Protein AF-0000000078944497 (afdb_homodimer)

Solvent-accessible surface area (backbone atoms only — not comparable to full-atom values): 21091 Å² total; per-residue (Å²): 137,81,92,66,72,75,74,66,52,68,63,55,58,72,73,66,56,66,73,71,60,65,76,58,54,58,67,64,54,55,54,62,55,63,63,61,59,79,76,67,73,62,74,61,72,60,53,64,79,53,61,50,43,38,28,24,56,55,47,31,50,47,46,33,71,41,92,76,55,45,72,64,40,52,48,27,19,33,50,19,14,40,48,37,60,56,23,54,78,43,78,37,29,59,30,59,56,38,9,47,62,62,43,49,60,45,37,54,50,6,67,73,68,32,70,41,47,26,30,18,30,49,16,34,50,48,32,51,56,44,33,23,23,29,47,50,31,11,51,48,25,85,85,35,62,60,11,40,17,42,44,34,35,42,30,23,75,86,66,68,45,76,46,77,42,83,43,76,45,60,61,46,69,77,64,74,44,77,41,77,43,18,49,35,49,49,49,33,53,53,32,50,56,49,46,58,56,61,66,99,137,81,92,66,77,77,74,66,55,68,62,55,61,73,72,64,58,68,73,70,59,64,76,59,55,59,66,64,55,53,53,60,56,62,60,60,62,81,77,67,71,63,72,60,73,61,53,64,80,52,63,50,44,38,29,24,56,57,48,30,52,47,44,33,70,39,92,76,53,45,71,64,40,52,49,27,18,34,49,18,14,39,49,38,62,57,22,53,80,43,80,38,31,58,29,60,56,38,9,46,61,62,44,49,61,45,37,54,50,7,67,71,69,32,69,41,48,27,29,18,28,50,18,35,50,50,33,51,56,44,33,23,23,28,45,50,31,12,50,47,24,84,85,35,61,61,11,42,16,42,44,33,35,41,31,23,76,86,66,69,45,77,44,79,42,82,45,76,44,61,61,48,69,79,66,73,43,79,41,78,42,20,49,34,49,50,48,34,53,52,34,50,54,50,45,58,60,64,65,103

Nearest PDB structures (foldseek):
  3c5g-assembly2_B  TM=4.007E-01  e=2.709E+00  unclassified
  5cj7-assembly1_A  TM=4.152E-01  e=7.440E+00  Homo sapiens
  3c5f-assembly2_B  TM=4.043E-01  e=7.034E+00  unclassified
  8rna-assembly1_Y  TM=2.168E-01  e=5.313E+00  Influenza B virus (B/Memphis/13/2003)
  3c5g-assembly2_B  TM=4.012E-01  e=2.334E+00  unclassified

Sequence (400 aa):
MLLTNDVIEPLRAVLFNPGLLENLNFSNLLGHVFHLNLYESQEFKGFAMDPLEHASIPSLVYLALSNEPTLTGLTALVLGAVFPDLDALAEEHRSYLHSLLPFLPALLLGLHLEGPFLLFALGWGSHLFLDFFTGVVPVAYPLSRRGWGLSIIVTGPRNFRIELRLIERYPNRKHDYRLEIGGSFALTLLAIFTAIIRLNMLLTNDVIEPLRAVLFNPGLLENLNFSNLLGHVFHLNLYESQEFKGFAMDPLEHASIPSLVYLALSNEPTLTGLTALVLGAVFPDLDALAEEHRSYLHSLLPFLPALLLGLHLEGPFLLFALGWGSHLFLDFFTGVVPVAYPLSRRGWGLSIIVTGPRNFRIELRLIERYPNRKHDYRLEIGGSFALTLLAIFTAIIRLN

InterPro domains:
  IPR007404 YdjM inner membrane [PF04307] (49-175)

Structure (mmCIF, N/CA/C/O backbone):
data_AF-0000000078944497-model_v1
#
loop_
_entity.id
_entity.type
_entity.pdbx_description
1 polymer 'Membrane-bound metal-dependent hydrolase'
#
loop_
_atom_site.group_PDB
_atom_site.id
_atom_site.type_symbol
_atom_site.label_atom_id
_atom_site.label_alt_id
_atom_site.label_comp_id
_atom_site.label_asym_id
_atom_site.label_entity_id
_atom_site.label_seq_id
_atom_site.pdbx_PDB_ins_code
_atom_site.Cartn_x
_atom_site.Cartn_y
_atom_site.Cartn_z
_atom_site.occupancy
_atom_site.B_iso_or_equiv
_atom_site.auth_seq_id
_atom_site.auth_comp_id
_atom_site.auth_asym_id
_atom_site.auth_atom_id
_atom_site.pdbx_PDB_model_num
ATOM 1 N N . MET A 1 1 ? -21.609 75.625 -7.91 1 22.27 1 MET A N 1
ATOM 2 C CA . MET A 1 1 ? -22.922 75.062 -8.156 1 22.27 1 MET A CA 1
ATOM 3 C C . MET A 1 1 ? -23.297 74.125 -7.023 1 22.27 1 MET A C 1
ATOM 5 O O . MET A 1 1 ? -22.469 73.312 -6.574 1 22.27 1 MET A O 1
ATOM 9 N N . LEU A 1 2 ? -24.359 74.375 -6.203 1 23.22 2 LEU A N 1
ATOM 10 C CA . LEU A 1 2 ? -25.062 73.938 -4.984 1 23.22 2 LEU A CA 1
ATOM 11 C C . LEU A 1 2 ? -25.312 72.438 -4.965 1 23.22 2 LEU A C 1
ATOM 13 O O . LEU A 1 2 ? -25.594 71.875 -6.004 1 23.22 2 LEU A O 1
ATOM 17 N N . LEU A 1 3 ? -24.656 71.688 -3.959 1 25.89 3 LEU A N 1
ATOM 18 C CA . LEU A 1 3 ? -24.766 70.375 -3.389 1 25.89 3 LEU A CA 1
ATOM 19 C C . LEU A 1 3 ? -26.234 69.938 -3.275 1 25.89 3 LEU A C 1
ATOM 21 O O . LEU A 1 3 ? -26.938 70.375 -2.365 1 25.89 3 LEU A O 1
ATOM 25 N N . THR A 1 4 ? -27.016 70.125 -4.445 1 24.72 4 THR A N 1
ATOM 26 C CA . THR A 1 4 ? -28.484 70.125 -4.422 1 24.72 4 THR A CA 1
ATOM 27 C C . THR A 1 4 ? -28.984 68.812 -3.801 1 24.72 4 THR A C 1
ATOM 29 O O . THR A 1 4 ? -28.25 67.812 -3.729 1 24.72 4 THR A O 1
ATOM 32 N N . ASN A 1 5 ? -30.297 68.688 -3.254 1 27.47 5 ASN A N 1
ATOM 33 C CA . ASN A 1 5 ? -31.281 67.938 -2.49 1 27.47 5 ASN A CA 1
ATOM 34 C C . ASN A 1 5 ? -31.406 66.5 -2.996 1 27.47 5 ASN A C 1
ATOM 36 O O . ASN A 1 5 ? -32.031 65.625 -2.344 1 27.47 5 ASN A O 1
ATOM 40 N N . ASP A 1 6 ? -31.109 66.25 -4.289 1 30.64 6 ASP A N 1
ATOM 41 C CA . ASP A 1 6 ? -31.688 65.125 -4.957 1 30.64 6 ASP A CA 1
ATOM 42 C C . ASP A 1 6 ? -31.062 63.812 -4.438 1 30.64 6 ASP A C 1
ATOM 44 O O . ASP A 1 6 ? -31.531 62.719 -4.754 1 30.64 6 ASP A O 1
ATOM 48 N N . VAL A 1 7 ? -29.703 63.906 -4.121 1 30.11 7 VAL A N 1
ATOM 49 C CA . VAL A 1 7 ? -29.016 62.656 -3.887 1 30.11 7 VAL A CA 1
ATOM 50 C C . VAL A 1 7 ? -29.359 62.125 -2.494 1 30.11 7 VAL A C 1
ATOM 52 O O . VAL A 1 7 ? -29.125 60.969 -2.193 1 30.11 7 VAL A O 1
ATOM 55 N N . ILE A 1 8 ? -29.703 63.062 -1.517 1 29.67 8 ILE A N 1
ATOM 56 C CA . ILE A 1 8 ? -29.891 62.688 -0.113 1 29.67 8 ILE A CA 1
ATOM 57 C C . ILE A 1 8 ? -31.203 61.938 0.058 1 29.67 8 ILE A C 1
ATOM 59 O O . ILE A 1 8 ? -31.406 61.25 1.063 1 29.67 8 ILE A O 1
ATOM 63 N N . GLU A 1 9 ? -32.125 62.188 -0.886 1 27.48 9 GLU A N 1
ATOM 64 C CA . GLU A 1 9 ? -33.5 61.75 -0.578 1 27.48 9 GLU A CA 1
ATOM 65 C C . GLU A 1 9 ? -33.625 60.25 -0.583 1 27.48 9 GLU A C 1
ATOM 67 O O . GLU A 1 9 ? -34.281 59.656 0.291 1 27.48 9 GLU A O 1
ATOM 72 N N . PRO A 1 10 ? -33 59.656 -1.678 1 28.09 10 PRO A N 1
ATOM 73 C CA . PRO A 1 10 ? -33.438 58.25 -1.73 1 28.09 10 PRO A CA 1
ATOM 74 C C . PRO A 1 10 ? -32.844 57.438 -0.59 1 28.09 10 PRO A C 1
ATOM 76 O O . PRO A 1 10 ? -33.312 56.312 -0.325 1 28.09 10 PRO A O 1
ATOM 79 N N . LEU A 1 11 ? -31.719 57.812 0.055 1 28.7 11 LEU A N 1
ATOM 80 C CA . LEU A 1 11 ? -31.078 57 1.096 1 28.7 11 LEU A CA 1
ATOM 81 C C . LEU A 1 11 ? -31.984 56.875 2.32 1 28.7 11 LEU A C 1
ATOM 83 O O . LEU A 1 11 ? -31.922 55.875 3.041 1 28.7 11 LEU A O 1
ATOM 87 N N . ARG A 1 12 ? -32.656 58 2.588 1 28.75 12 ARG A N 1
ATOM 88 C CA . ARG A 1 12 ? -33.469 58.031 3.799 1 28.75 12 ARG A CA 1
ATOM 89 C C . ARG A 1 12 ? -34.562 57 3.74 1 28.75 12 ARG A C 1
ATOM 91 O O . ARG A 1 12 ? -35.062 56.531 4.777 1 28.75 12 ARG A O 1
ATOM 98 N N . ALA A 1 13 ? -35.062 56.781 2.51 1 29.25 13 ALA A N 1
ATOM 99 C CA . ALA A 1 13 ? -36.281 55.969 2.461 1 29.25 13 ALA A CA 1
ATOM 100 C C . ALA A 1 13 ? -36.031 54.562 2.934 1 29.25 13 ALA A C 1
ATOM 102 O O . ALA A 1 13 ? -36.906 53.906 3.484 1 29.25 13 ALA A O 1
ATOM 103 N N . VAL A 1 14 ? -34.844 53.969 2.531 1 29.72 14 VAL A N 1
ATOM 104 C CA . VAL A 1 14 ? -34.625 52.562 2.797 1 29.72 14 VAL A CA 1
ATOM 105 C C . VAL A 1 14 ? -34.438 52.344 4.297 1 29.72 14 VAL A C 1
ATOM 107 O O . VAL A 1 14 ? -34.906 51.312 4.844 1 29.72 14 VAL A O 1
ATOM 110 N N . LEU A 1 15 ? -33.812 53.312 5.016 1 27.44 15 LEU A N 1
ATOM 111 C CA . LEU A 1 15 ? -33.438 53.031 6.398 1 27.44 15 LEU A CA 1
ATOM 112 C C . LEU A 1 15 ? -34.656 52.969 7.293 1 27.44 15 LEU A C 1
ATOM 114 O O . LEU A 1 15 ? -34.688 52.219 8.266 1 27.44 15 LEU A O 1
ATOM 118 N N . PHE A 1 16 ? -35.594 54.031 7.172 1 29.05 16 PHE A N 1
ATOM 119 C CA . PHE A 1 16 ? -36.594 54.188 8.242 1 29.05 16 PHE A CA 1
ATOM 120 C C . PHE A 1 16 ? -37.812 53.312 8 1 29.05 16 PHE A C 1
ATOM 122 O O . PHE A 1 16 ? -38.875 53.562 8.547 1 29.05 16 PHE A O 1
ATOM 129 N N . ASN A 1 17 ? -37.875 52.562 6.805 1 26.41 17 ASN A N 1
ATOM 130 C CA . ASN A 1 17 ? -39.219 52 6.773 1 26.41 17 ASN A CA 1
ATOM 131 C C . ASN A 1 17 ? -39.438 51 7.902 1 26.41 17 ASN A C 1
ATOM 133 O O . ASN A 1 17 ? -38.75 49.969 7.957 1 26.41 17 ASN A O 1
ATOM 137 N N . PRO A 1 18 ? -40.188 51.406 9.07 1 28.67 18 PRO A N 1
ATOM 138 C CA . PRO A 1 18 ? -40.469 50.656 10.312 1 28.67 18 PRO A CA 1
ATOM 139 C C . PRO A 1 18 ? -41.031 49.281 10.055 1 28.67 18 PRO A C 1
ATOM 141 O O . PRO A 1 18 ? -40.938 48.406 10.93 1 28.67 18 PRO A O 1
ATOM 144 N N . GLY A 1 19 ? -41.938 49.219 9 1 29.62 19 GLY A N 1
ATOM 145 C CA . GLY A 1 19 ? -42.75 48.031 8.891 1 29.62 19 GLY A CA 1
ATOM 146 C C . GLY A 1 19 ? -41.906 46.781 8.703 1 29.62 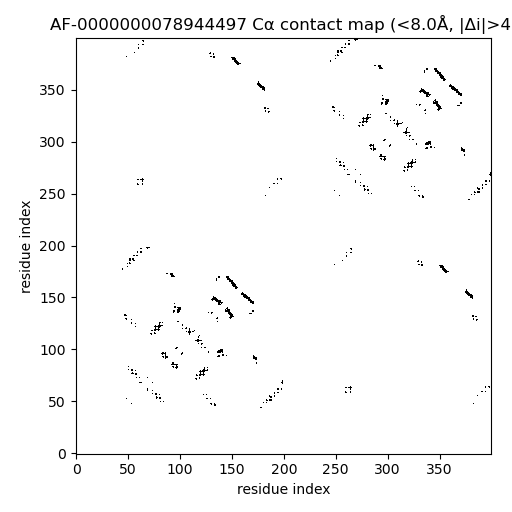19 GLY A C 1
ATOM 147 O O . GLY A 1 19 ?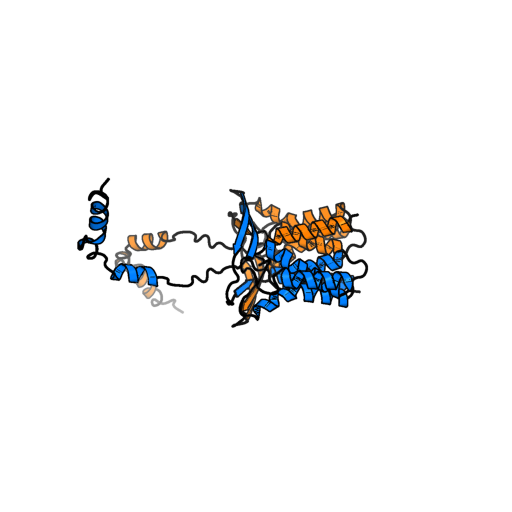 -42.438 45.656 8.648 1 29.62 19 GLY A O 1
ATOM 148 N N . LEU A 1 20 ? -40.75 47 8.008 1 27.16 20 LEU A N 1
ATOM 149 C CA . LEU A 1 20 ? -40.031 45.812 7.633 1 27.16 20 LEU A CA 1
ATOM 150 C C . LEU A 1 20 ? -39.5 45.094 8.867 1 27.16 20 LEU A C 1
ATOM 152 O O . LEU A 1 20 ? -38.969 43.969 8.766 1 27.16 20 LEU A O 1
ATOM 156 N N . LEU A 1 21 ? -39.438 45.812 10.016 1 26.22 21 LEU A N 1
ATOM 157 C CA . LEU A 1 21 ? -38.875 45.156 11.203 1 26.22 21 LEU A CA 1
ATOM 158 C C . LEU A 1 21 ? -39.812 44.094 11.734 1 26.22 21 LEU A C 1
ATOM 160 O O . LEU A 1 21 ? -39.469 43.344 12.664 1 26.22 21 LEU A O 1
ATOM 164 N N . GLU A 1 22 ? -41.094 44.375 11.539 1 24.92 22 GLU A N 1
ATOM 165 C CA . GLU A 1 22 ? -41.969 43.562 12.367 1 24.92 22 GLU A CA 1
ATOM 166 C C . GLU A 1 22 ? -41.781 42.062 12.094 1 24.92 22 GLU A C 1
ATOM 168 O O . GLU A 1 22 ? -41.812 41.25 13.016 1 24.92 22 GLU A O 1
ATOM 173 N N . ASN A 1 23 ? -41.938 41.75 10.812 1 24.33 23 ASN A N 1
ATOM 174 C CA . ASN A 1 23 ? -42.094 40.312 10.617 1 24.33 23 ASN A CA 1
ATOM 175 C C . ASN A 1 23 ? -40.781 39.594 10.789 1 24.33 23 ASN A C 1
ATOM 177 O O . ASN A 1 23 ? -40.594 38.5 10.25 1 24.33 23 ASN A O 1
ATOM 181 N N . LEU A 1 24 ? -39.688 40.406 11.125 1 24.17 24 LEU A N 1
ATOM 182 C CA . LEU A 1 24 ? -38.469 39.625 11.305 1 24.17 24 LEU A CA 1
ATOM 183 C C . LEU A 1 24 ? -38.594 38.656 12.492 1 24.17 24 LEU A C 1
ATOM 185 O O . LEU A 1 24 ? -38.562 39.094 13.648 1 24.17 24 LEU A O 1
ATOM 189 N N . ASN A 1 25 ? -39.656 37.812 12.367 1 24.05 25 ASN A N 1
ATOM 190 C CA . ASN A 1 25 ? -39.781 36.812 13.43 1 24.05 25 ASN A CA 1
ATOM 191 C C . ASN A 1 25 ? -38.438 36.219 13.797 1 24.05 25 ASN A C 1
ATOM 193 O O . ASN A 1 25 ? -37.812 35.531 12.977 1 24.05 25 ASN A O 1
ATOM 197 N N . PHE A 1 26 ? -37.75 36.875 14.695 1 24.22 26 PHE A N 1
ATOM 198 C CA . PHE A 1 26 ? -36.5 36.5 15.359 1 24.22 26 PHE A CA 1
ATOM 199 C C . PHE A 1 26 ? -36.5 35 15.688 1 24.22 26 PHE A C 1
ATOM 201 O O . PHE A 1 26 ? -35.469 34.406 15.914 1 24.22 26 PHE A O 1
ATOM 208 N N . SER A 1 27 ? -37.719 34.531 16.094 1 25.42 27 SER A N 1
ATOM 209 C CA . SER A 1 27 ? -37.719 33.125 16.547 1 25.42 27 SER A CA 1
ATOM 210 C C . SER A 1 27 ? -37.25 32.188 15.469 1 25.42 27 SER A C 1
ATOM 212 O O . SER A 1 27 ? -36.562 31.188 15.766 1 25.42 27 SER A O 1
ATOM 214 N N . ASN A 1 28 ? -37.688 32.375 14.211 1 26.06 28 ASN A N 1
ATOM 215 C CA . ASN A 1 28 ? -37.25 31.484 13.141 1 26.06 28 ASN A CA 1
ATOM 216 C C . ASN A 1 28 ? -35.781 31.641 12.828 1 26.06 28 ASN A C 1
ATOM 218 O O . ASN A 1 28 ? -35.188 30.828 12.102 1 26.06 28 ASN A O 1
ATOM 222 N N . LEU A 1 29 ? -35.156 32.875 12.922 1 24.7 29 LEU A N 1
ATOM 223 C CA . LEU A 1 29 ? -33.75 33 12.695 1 24.7 29 LEU A CA 1
ATOM 224 C C . LEU A 1 29 ? -32.938 32.219 13.742 1 24.7 29 LEU A C 1
ATOM 226 O O . LEU A 1 29 ? -31.938 31.594 13.43 1 24.7 29 LEU A O 1
ATOM 230 N N . LEU A 1 30 ? -33.281 32.406 15.031 1 25.55 30 LEU A N 1
ATOM 231 C CA . LEU A 1 30 ? -32.562 31.672 16.047 1 25.55 30 LEU A CA 1
ATOM 232 C C . LEU A 1 30 ? -32.625 30.156 15.805 1 25.55 30 LEU A C 1
ATOM 234 O O . LEU A 1 30 ? -31.734 29.406 16.172 1 25.55 30 LEU A O 1
ATOM 238 N N . GLY A 1 31 ? -33.844 29.656 15.531 1 24.75 31 GLY A N 1
ATOM 239 C CA . GLY A 1 31 ? -34 28.219 15.305 1 24.75 31 GLY A CA 1
ATOM 240 C C . GLY A 1 31 ? -33.125 27.703 14.18 1 24.75 31 GLY A C 1
ATOM 241 O O . GLY A 1 31 ? -32.812 26.516 14.141 1 24.75 31 GLY A O 1
ATOM 242 N N . HIS A 1 32 ? -33.094 28.375 13.023 1 27.02 32 HIS A N 1
ATOM 243 C CA . HIS A 1 32 ? -32.25 27.906 11.93 1 27.02 32 HIS A CA 1
ATOM 244 C C . HIS A 1 32 ? -30.766 27.906 12.312 1 27.02 32 HIS A C 1
ATOM 246 O O . HIS A 1 32 ? -29.938 27.281 11.641 1 27.02 32 HIS A O 1
ATOM 252 N N . VAL A 1 33 ? -30.234 28.938 13 1 25.14 33 VAL A N 1
ATOM 253 C CA . VAL A 1 33 ? -28.812 28.953 13.352 1 25.14 33 VAL A CA 1
ATOM 254 C C . VAL A 1 33 ? -28.484 27.734 14.203 1 25.14 33 VAL A C 1
ATOM 256 O O . VAL A 1 33 ? -27.422 27.109 14.016 1 25.14 33 VAL A O 1
ATOM 259 N N . PHE A 1 34 ? -29.141 27.594 15.391 1 25.22 34 PHE A N 1
ATOM 260 C CA . PHE A 1 34 ? -28.703 26.531 16.312 1 25.22 34 PHE A CA 1
ATOM 261 C C . PHE A 1 34 ? -28.906 25.156 15.688 1 25.22 34 PHE A C 1
ATOM 263 O O . PHE A 1 34 ? -28.656 24.141 16.344 1 25.22 34 PHE A O 1
ATOM 270 N N . HIS A 1 35 ? -29.906 24.969 14.883 1 24 35 HIS A N 1
ATOM 271 C CA . HIS A 1 35 ? -29.812 23.656 14.266 1 24 35 HIS A CA 1
ATOM 272 C C . HIS A 1 35 ? -28.469 23.453 13.594 1 24 35 HIS A C 1
ATOM 274 O O . HIS A 1 35 ? -28.391 23.359 12.367 1 24 35 HIS A O 1
ATOM 280 N N . LEU A 1 36 ? -27.516 24.359 13.844 1 24.45 36 LEU A N 1
ATOM 281 C CA . LEU A 1 36 ? -26.125 23.922 13.664 1 24.45 36 LEU A CA 1
ATOM 282 C C . LEU A 1 36 ? -25.922 22.516 14.219 1 24.45 36 LEU A C 1
ATOM 284 O O . LEU A 1 36 ? -25.562 22.359 15.391 1 24.45 36 LEU A O 1
ATOM 288 N N . ASN A 1 37 ? -27.078 21.797 14.453 1 23.27 37 ASN A N 1
ATOM 289 C CA . ASN A 1 37 ? -27.078 20.453 14.984 1 23.27 37 ASN A CA 1
ATOM 290 C C . ASN A 1 37 ? -25.719 19.766 14.797 1 23.27 37 ASN A C 1
ATOM 292 O O . ASN A 1 37 ? -24.875 20.266 14.055 1 23.27 37 ASN A O 1
ATOM 296 N N . LEU A 1 38 ? -25.906 18.297 14.844 1 21.2 38 LEU A N 1
ATOM 297 C CA . LEU A 1 38 ? -25.234 17 14.953 1 21.2 38 LEU A CA 1
ATOM 298 C C . LEU A 1 38 ? -24.094 16.906 13.961 1 21.2 38 LEU A C 1
ATOM 300 O O . LEU A 1 38 ? -24.25 17.25 12.781 1 21.2 38 LEU A O 1
ATOM 304 N N . TYR A 1 39 ? -22.906 17.172 14.391 1 25.7 39 TYR A N 1
ATOM 305 C CA . TYR A 1 39 ? -21.594 16.609 14.039 1 25.7 39 TYR A CA 1
ATOM 306 C C . TYR A 1 39 ? -21.766 15.312 13.258 1 25.7 39 TYR A C 1
ATOM 308 O O . TYR A 1 39 ? -22.109 14.281 13.828 1 25.7 39 TYR A O 1
ATOM 316 N N . GLU A 1 40 ? -22.578 15.195 12.367 1 27.16 40 GLU A N 1
ATOM 317 C CA . GLU A 1 40 ? -22.453 14.055 11.469 1 27.16 40 GLU A CA 1
ATOM 318 C C . GLU A 1 40 ? -21.016 13.531 11.43 1 27.16 40 GLU A C 1
ATOM 320 O O . GLU A 1 40 ? -20.094 14.273 11.102 1 27.16 40 GLU A O 1
ATOM 325 N N . SER A 1 41 ? -20.594 12.82 12.477 1 28.62 41 SER A N 1
ATOM 326 C CA . SER A 1 41 ? -19.453 11.914 12.328 1 28.62 41 SER A CA 1
ATOM 327 C C . SER A 1 41 ? -19.203 11.586 10.859 1 28.62 41 SER A C 1
ATOM 329 O O . SER A 1 41 ? -19.891 10.758 10.273 1 28.62 41 SER A O 1
ATOM 331 N N . GLN A 1 42 ? -19.531 12.453 10.039 1 29.44 42 GLN A N 1
ATOM 332 C CA . GLN A 1 42 ? -18.969 12.164 8.727 1 29.44 42 GLN A CA 1
ATOM 333 C C . GLN A 1 42 ? -17.797 11.195 8.836 1 29.44 42 GLN A C 1
ATOM 335 O O . GLN A 1 42 ? -16.812 11.484 9.5 1 29.44 42 GLN A O 1
ATOM 340 N N . GLU A 1 43 ? -18.125 9.977 9.242 1 33.88 43 GLU A N 1
ATOM 341 C CA . GLU A 1 43 ? -17.156 8.906 9.008 1 33.88 43 GLU A CA 1
ATOM 342 C C . GLU A 1 43 ? -16.078 9.352 8.016 1 33.88 43 GLU A C 1
ATOM 344 O O . GLU A 1 43 ? -16.297 9.305 6.805 1 33.88 43 GLU A O 1
ATOM 349 N N . PHE A 1 44 ? -15.773 10.531 8.164 1 33.81 44 PHE A N 1
ATOM 350 C CA . PHE A 1 44 ? -14.531 10.82 7.453 1 33.81 44 PHE A CA 1
ATOM 351 C C . PHE A 1 44 ? -13.672 9.562 7.336 1 33.81 44 PHE A C 1
ATOM 353 O O . PHE A 1 44 ? -13.125 9.086 8.328 1 33.81 44 PHE A O 1
ATOM 360 N N . LYS A 1 45 ? -14.25 8.57 6.77 1 41.03 45 LYS A N 1
ATOM 361 C CA . LYS A 1 45 ? -13.273 7.629 6.238 1 41.03 45 LYS A CA 1
ATOM 362 C C . LYS A 1 45 ? -11.961 8.328 5.898 1 41.03 45 LYS A C 1
ATOM 364 O O . LYS A 1 45 ? -11.789 8.836 4.785 1 41.03 45 LYS A O 1
ATOM 369 N N . GLY A 1 46 ? -11.641 9.414 6.602 1 43.66 46 GLY A N 1
ATOM 370 C CA . GLY A 1 46 ? -10.414 10.172 6.422 1 43.66 46 GLY A CA 1
ATOM 371 C C . GLY A 1 46 ? -9.289 9.352 5.824 1 43.66 46 GLY A C 1
ATOM 372 O O . GLY A 1 46 ? -9.07 8.203 6.219 1 43.66 46 GLY A O 1
ATOM 373 N N . PHE A 1 47 ? -9.18 9.547 4.609 1 55.09 47 PHE A N 1
ATOM 374 C CA . PHE A 1 47 ? -8.172 9.18 3.619 1 55.09 47 PHE A CA 1
ATOM 375 C C . PHE A 1 47 ? -6.773 9.25 4.219 1 55.09 47 PHE A C 1
ATOM 377 O O . PHE A 1 47 ? -5.805 9.547 3.516 1 55.09 47 PHE A O 1
ATOM 384 N N . ALA A 1 48 ? -6.719 9.109 5.535 1 67.19 48 ALA A N 1
ATOM 385 C CA . ALA A 1 48 ? -5.348 9.203 6.031 1 67.19 48 ALA A CA 1
ATOM 386 C C . ALA A 1 48 ? -4.652 7.844 5.977 1 67.19 48 ALA A C 1
ATOM 388 O O . ALA A 1 48 ? -5.27 6.812 6.25 1 67.19 48 ALA A O 1
ATOM 389 N N . MET A 1 49 ? -3.525 7.902 5.453 1 85.88 49 MET A N 1
ATOM 390 C CA . MET A 1 49 ? -2.652 6.734 5.445 1 85.88 49 MET A CA 1
ATOM 391 C C . MET A 1 49 ? -2.197 6.383 6.859 1 85.88 49 MET A C 1
ATOM 393 O O . 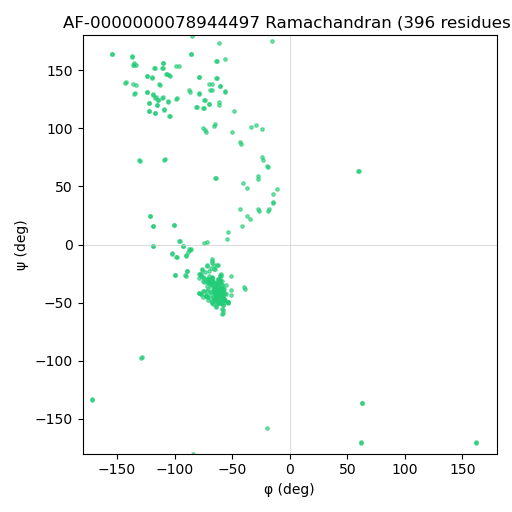MET A 1 49 ? -1.898 7.27 7.656 1 85.88 49 MET A O 1
ATOM 397 N N . ASP A 1 50 ? -2.285 5.09 7.238 1 90.69 50 ASP A N 1
ATOM 398 C CA . ASP A 1 50 ? -1.949 4.676 8.602 1 90.69 50 ASP A CA 1
ATOM 399 C C . ASP A 1 50 ? -0.451 4.414 8.742 1 90.69 50 ASP A C 1
ATOM 401 O O . ASP A 1 50 ? 0.265 4.324 7.742 1 90.69 50 ASP A O 1
ATOM 405 N N . PRO A 1 51 ? 0.105 4.344 9.969 1 93.88 51 PRO A N 1
ATOM 406 C CA . PRO A 1 51 ? 1.544 4.219 10.219 1 93.88 51 PRO A CA 1
ATOM 407 C C . PRO A 1 51 ? 2.133 2.941 9.617 1 93.88 51 PRO A C 1
ATOM 409 O O . PRO A 1 51 ? 3.305 2.92 9.234 1 93.88 51 PRO A O 1
ATOM 412 N N . LEU A 1 52 ? 1.361 1.872 9.547 1 96.94 52 LEU A N 1
ATOM 413 C CA . LEU A 1 52 ? 1.867 0.631 8.969 1 96.94 52 LEU A CA 1
ATOM 414 C C . LEU A 1 52 ? 2.178 0.806 7.488 1 96.94 52 LEU A C 1
ATOM 416 O O . LEU A 1 52 ? 3.182 0.288 6.992 1 96.94 52 LEU A O 1
ATOM 420 N N . GLU A 1 53 ? 1.335 1.513 6.785 1 97 53 GLU A N 1
ATOM 421 C CA . GLU A 1 53 ? 1.581 1.79 5.375 1 97 53 GLU A CA 1
ATOM 422 C C . GLU A 1 53 ? 2.801 2.689 5.195 1 97 53 GLU A C 1
ATOM 424 O O . GLU A 1 53 ? 3.645 2.434 4.332 1 97 53 GLU A O 1
ATOM 429 N N . HIS A 1 54 ? 2.852 3.729 6.02 1 97.88 54 HIS A N 1
ATOM 430 C CA . HIS A 1 54 ? 3.992 4.637 5.957 1 97.88 54 HIS A CA 1
ATOM 431 C C . HIS A 1 54 ? 5.301 3.896 6.219 1 97.88 54 HIS A C 1
ATOM 433 O O . HIS A 1 54 ? 6.332 4.227 5.633 1 97.88 54 HIS A O 1
ATOM 439 N N . ALA A 1 55 ? 5.277 2.92 7.066 1 98.62 55 ALA A N 1
ATOM 440 C CA . ALA A 1 55 ? 6.477 2.156 7.387 1 98.62 55 ALA A CA 1
ATOM 441 C C . ALA A 1 55 ? 6.805 1.154 6.281 1 98.62 55 ALA A C 1
ATOM 443 O O . ALA A 1 55 ? 7.961 1.015 5.883 1 98.62 55 ALA A O 1
ATOM 444 N N . SER A 1 56 ? 5.793 0.49 5.777 1 98.81 56 SER A N 1
ATOM 445 C CA . SER A 1 56 ? 5.992 -0.691 4.945 1 98.81 56 SER A CA 1
ATOM 446 C C . SER A 1 56 ? 6.371 -0.306 3.52 1 98.81 56 SER A C 1
ATOM 448 O O . SER A 1 56 ? 7.246 -0.93 2.914 1 98.81 56 SER A O 1
ATOM 450 N N . ILE A 1 57 ? 5.738 0.699 2.955 1 98.75 57 ILE A N 1
ATOM 451 C CA . ILE A 1 57 ? 5.934 1.045 1.553 1 98.75 57 ILE A CA 1
ATOM 452 C C . ILE A 1 57 ? 7.379 1.486 1.326 1 98.75 57 ILE A C 1
ATOM 454 O O . ILE A 1 57 ? 8.094 0.904 0.506 1 98.75 57 ILE A O 1
ATOM 458 N N . PRO A 1 58 ? 7.918 2.459 2.082 1 98.88 58 PRO A N 1
ATOM 459 C CA . PRO A 1 58 ? 9.312 2.83 1.844 1 98.88 58 PRO A CA 1
ATOM 460 C C . PRO A 1 58 ? 10.297 1.727 2.234 1 98.88 58 PRO A C 1
ATOM 462 O O . PRO A 1 58 ? 11.391 1.64 1.672 1 98.88 58 PRO A O 1
ATOM 465 N N . SER A 1 59 ? 9.914 0.887 3.215 1 98.94 59 SER A N 1
ATOM 466 C CA . SER A 1 59 ? 10.766 -0.243 3.559 1 98.94 59 SER A CA 1
ATOM 467 C C . SER A 1 59 ? 10.977 -1.16 2.359 1 98.94 59 SER A C 1
ATOM 469 O O . SER A 1 59 ? 12.102 -1.582 2.084 1 98.94 59 SER A O 1
ATOM 471 N N . LEU A 1 60 ? 9.898 -1.444 1.652 1 98.94 60 LEU A N 1
ATOM 472 C CA . LEU A 1 60 ? 10.008 -2.309 0.483 1 98.94 60 LEU A CA 1
ATOM 473 C C . LEU A 1 60 ? 10.859 -1.656 -0.6 1 98.94 60 LEU A C 1
ATOM 475 O O . LEU A 1 60 ? 11.648 -2.33 -1.268 1 98.94 60 LEU A O 1
ATOM 479 N N . VAL A 1 61 ? 10.727 -0.361 -0.747 1 98.94 61 VAL A N 1
ATOM 480 C CA . VAL A 1 61 ? 11.531 0.363 -1.725 1 98.94 61 VAL A CA 1
ATOM 481 C C . VAL A 1 61 ? 13.008 0.285 -1.337 1 98.94 61 VAL A C 1
ATOM 483 O O . VAL A 1 61 ? 13.859 -0.011 -2.176 1 98.94 61 VAL A O 1
ATOM 486 N N . TYR A 1 62 ? 13.297 0.528 -0.087 1 98.88 62 TYR A N 1
ATOM 487 C CA . TYR A 1 62 ? 14.656 0.461 0.419 1 98.88 62 TYR A CA 1
ATOM 488 C C . TYR A 1 62 ? 15.25 -0.928 0.211 1 98.88 62 TYR A C 1
ATOM 490 O O . TYR A 1 62 ? 16.391 -1.063 -0.256 1 98.88 62 TYR A O 1
ATOM 498 N N . LEU A 1 63 ? 14.469 -1.932 0.537 1 98.81 63 LEU A N 1
ATOM 499 C CA . LEU A 1 63 ? 14.945 -3.307 0.419 1 98.81 63 LEU A CA 1
ATOM 500 C C . LEU A 1 63 ? 15.148 -3.688 -1.043 1 98.81 63 LEU A C 1
ATOM 502 O O . LEU A 1 63 ? 16.016 -4.496 -1.36 1 98.81 63 LEU A O 1
ATOM 506 N N . ALA A 1 64 ? 14.352 -3.109 -1.909 1 98.75 64 ALA A N 1
ATOM 507 C CA . ALA A 1 64 ? 14.461 -3.396 -3.338 1 98.75 64 ALA A CA 1
ATOM 508 C C . ALA A 1 64 ? 15.68 -2.703 -3.945 1 98.75 64 ALA A C 1
ATOM 510 O O . ALA A 1 64 ? 16.312 -3.229 -4.867 1 98.75 64 ALA A O 1
ATOM 511 N N . LEU A 1 65 ? 16.062 -1.539 -3.42 1 98.38 65 LEU A N 1
ATOM 512 C CA . LEU A 1 65 ? 17.078 -0.725 -4.086 1 98.38 65 LEU A CA 1
ATOM 513 C C . LEU A 1 65 ? 18.453 -0.916 -3.441 1 98.38 65 LEU A C 1
ATOM 515 O O . LEU A 1 65 ? 19.469 -0.662 -4.07 1 98.38 65 LEU A O 1
ATOM 519 N N . SER A 1 66 ? 18.422 -1.279 -2.186 1 97.44 66 SER A N 1
ATOM 520 C CA . SER A 1 66 ? 19.688 -1.425 -1.48 1 97.44 66 SER A CA 1
ATOM 521 C C . SER A 1 66 ? 20.359 -2.748 -1.824 1 97.44 66 SER A C 1
ATOM 523 O O . SER A 1 66 ? 19.75 -3.812 -1.703 1 97.44 66 SER A O 1
ATOM 525 N N . ASN A 1 67 ? 21.625 -2.717 -2.197 1 95.44 67 ASN A N 1
ATOM 526 C CA . ASN A 1 67 ? 22.375 -3.938 -2.438 1 95.44 67 ASN A CA 1
ATOM 527 C C . ASN A 1 67 ? 22.672 -4.68 -1.136 1 95.44 67 ASN A C 1
ATOM 529 O O . ASN A 1 67 ? 22.641 -5.91 -1.095 1 95.44 67 ASN A O 1
ATOM 533 N N . GLU A 1 68 ? 22.984 -3.855 -0.073 1 96.44 68 GLU A N 1
ATOM 534 C CA . GLU A 1 68 ? 23.297 -4.41 1.241 1 96.44 68 GLU A CA 1
ATOM 535 C C . GLU A 1 68 ? 22.5 -3.707 2.338 1 96.44 68 GLU A C 1
ATOM 537 O O . GLU A 1 68 ? 23.062 -2.965 3.143 1 96.44 68 GLU A O 1
ATOM 542 N N . PRO A 1 69 ? 21.234 -4.027 2.352 1 98.06 69 PRO A N 1
ATOM 543 C CA . PRO A 1 69 ? 20.453 -3.389 3.404 1 98.06 69 PRO A CA 1
ATOM 544 C C . PRO A 1 69 ? 20.891 -3.803 4.809 1 98.06 69 PRO A C 1
ATOM 546 O O . PRO A 1 69 ? 21.344 -4.93 5.008 1 98.06 69 PRO A O 1
ATOM 549 N N . THR A 1 70 ? 20.844 -2.824 5.773 1 98.44 70 THR A N 1
ATOM 550 C CA . THR A 1 70 ? 21.172 -3.076 7.172 1 98.44 70 THR A CA 1
ATOM 551 C C . THR A 1 70 ? 19.969 -2.84 8.062 1 98.44 70 THR A C 1
ATOM 553 O O . THR A 1 70 ? 19.062 -2.088 7.699 1 98.44 70 THR A O 1
ATOM 556 N N . LEU A 1 71 ? 19.969 -3.559 9.156 1 98.44 71 LEU A N 1
ATOM 557 C CA . LEU A 1 71 ? 18.906 -3.352 10.133 1 98.44 71 LEU A CA 1
ATOM 558 C C . LEU A 1 71 ? 18.875 -1.903 10.602 1 98.44 71 LEU A C 1
ATOM 560 O O . LEU A 1 71 ? 17.797 -1.33 10.797 1 98.44 71 LEU A O 1
ATOM 564 N N . THR A 1 72 ? 20.062 -1.314 10.797 1 98.56 72 THR A N 1
ATOM 565 C CA . THR A 1 72 ? 20.172 0.077 11.227 1 98.56 72 THR A CA 1
ATOM 566 C C . THR A 1 72 ? 19.562 1.009 10.18 1 98.56 72 THR A C 1
ATOM 568 O O . THR A 1 72 ? 18.812 1.93 10.516 1 98.56 72 THR A O 1
ATOM 571 N N . GLY A 1 73 ? 19.891 0.759 8.922 1 98.56 73 GLY A N 1
ATOM 572 C CA . GLY A 1 73 ? 19.328 1.564 7.852 1 98.56 73 GLY A CA 1
ATOM 573 C C . GLY A 1 73 ? 17.828 1.446 7.746 1 98.56 73 GLY A C 1
ATOM 574 O O . GLY A 1 73 ? 17.125 2.455 7.633 1 98.56 73 GLY A O 1
ATOM 575 N N . LEU A 1 74 ? 17.344 0.218 7.797 1 98.88 74 LEU A N 1
ATOM 576 C CA . LEU A 1 74 ? 15.906 -0.027 7.727 1 98.88 74 LEU A CA 1
ATOM 577 C C . LEU A 1 74 ? 15.188 0.622 8.898 1 98.88 74 LEU A C 1
ATOM 579 O O . LEU A 1 74 ? 14.125 1.232 8.727 1 98.88 74 LEU A O 1
ATOM 583 N N . THR A 1 75 ? 15.758 0.495 10.102 1 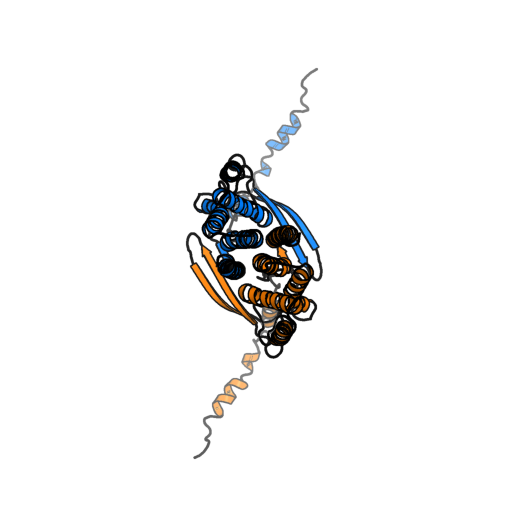98.88 75 THR A N 1
ATOM 584 C CA . THR A 1 75 ? 15.172 1.085 11.297 1 98.88 75 THR A CA 1
ATOM 585 C C . THR A 1 75 ? 15.109 2.605 11.18 1 98.88 75 THR A C 1
ATOM 587 O O . THR A 1 75 ? 14.086 3.219 11.492 1 98.88 75 THR A O 1
ATOM 590 N N . ALA A 1 76 ? 16.203 3.221 10.734 1 98.88 76 ALA A N 1
ATOM 591 C CA . ALA A 1 76 ? 16.234 4.668 10.547 1 98.88 76 ALA A CA 1
ATOM 592 C C . ALA A 1 76 ? 15.172 5.121 9.547 1 98.88 76 ALA A C 1
ATOM 594 O O . ALA A 1 76 ? 14.484 6.117 9.773 1 98.88 76 ALA A O 1
ATOM 595 N N . LEU A 1 77 ? 15.047 4.402 8.453 1 98.88 77 LEU A N 1
ATOM 596 C CA . LEU A 1 77 ? 14.07 4.723 7.422 1 98.88 77 LEU A CA 1
ATOM 597 C C . LEU A 1 77 ? 12.648 4.637 7.98 1 98.88 77 LEU A C 1
ATOM 599 O O . LEU A 1 77 ? 11.836 5.535 7.758 1 98.88 77 LEU A O 1
ATOM 603 N N . VAL A 1 78 ? 12.352 3.557 8.719 1 98.88 78 VAL A N 1
ATOM 604 C CA . VAL A 1 78 ? 11.023 3.348 9.289 1 98.88 78 VAL A CA 1
ATOM 605 C C . VAL A 1 78 ? 10.719 4.445 10.305 1 98.88 78 VAL A C 1
ATOM 607 O O . VAL A 1 78 ? 9.617 4.996 10.32 1 98.88 78 VAL A O 1
ATOM 610 N N . LEU A 1 79 ? 11.688 4.781 11.125 1 98.69 79 LEU A N 1
ATOM 611 C CA . LEU A 1 79 ? 11.516 5.852 12.094 1 98.69 79 LEU A CA 1
ATOM 612 C C . LEU A 1 79 ? 11.219 7.176 11.398 1 98.69 79 LEU A C 1
ATOM 614 O O . LEU A 1 79 ? 10.336 7.93 11.828 1 98.69 79 LEU A O 1
ATOM 618 N N . GLY A 1 80 ? 11.938 7.469 10.344 1 98.69 80 GLY A N 1
ATOM 619 C CA . GLY A 1 80 ? 11.672 8.664 9.562 1 98.69 80 GLY A CA 1
ATOM 620 C C . GLY A 1 80 ? 10.297 8.664 8.922 1 98.69 80 GLY A C 1
ATOM 621 O O . GLY A 1 80 ? 9.633 9.703 8.867 1 98.69 80 GLY A O 1
ATOM 622 N N . ALA A 1 81 ? 9.883 7.527 8.469 1 98.69 81 ALA A N 1
ATOM 623 C CA . ALA A 1 81 ? 8.625 7.387 7.734 1 98.69 81 ALA A CA 1
ATOM 624 C C . ALA A 1 81 ? 7.426 7.586 8.656 1 98.69 81 ALA A C 1
ATOM 626 O O . ALA A 1 81 ? 6.363 8.031 8.219 1 98.69 81 ALA A O 1
ATOM 627 N N . VAL A 1 82 ? 7.523 7.25 9.977 1 97.19 82 VAL A N 1
ATOM 628 C CA . VAL A 1 82 ? 6.391 7.355 10.883 1 97.19 82 VAL A CA 1
ATOM 629 C C . VAL A 1 82 ? 6.527 8.609 11.742 1 97.19 82 VAL A C 1
ATOM 631 O O . VAL A 1 82 ? 5.578 9.016 12.414 1 97.19 82 VAL A O 1
ATOM 634 N N . PHE A 1 83 ? 7.59 9.297 11.688 1 96.69 83 PHE A N 1
ATOM 635 C CA . PHE A 1 83 ? 7.961 10.43 12.523 1 96.69 83 PHE A CA 1
ATOM 636 C C . PHE A 1 83 ? 6.934 11.547 12.406 1 96.69 83 PHE A C 1
ATOM 638 O O . PHE A 1 83 ? 6.492 12.102 13.414 1 96.69 83 PHE A O 1
ATOM 645 N N . PRO A 1 84 ? 6.488 11.922 11.156 1 94.94 84 PRO A N 1
ATOM 646 C CA . PRO A 1 84 ? 5.551 13.039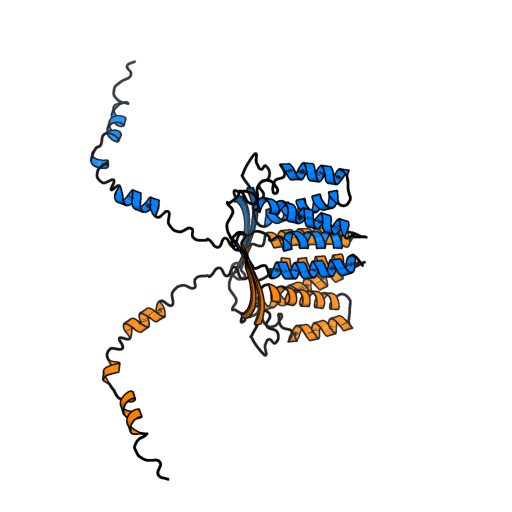 11.047 1 94.94 84 PRO A CA 1
ATOM 647 C C . PRO A 1 84 ? 4.25 12.805 11.812 1 94.94 84 PRO A C 1
ATOM 649 O O . PRO A 1 84 ? 3.627 13.758 12.289 1 94.94 84 PRO A O 1
ATOM 652 N N . ASP A 1 85 ? 3.898 11.57 11.969 1 90 85 ASP A N 1
ATOM 653 C CA . ASP A 1 85 ? 2.643 11.242 12.641 1 90 85 ASP A CA 1
ATOM 654 C C . ASP A 1 85 ? 2.697 11.609 14.117 1 90 85 ASP A C 1
ATOM 656 O O . ASP A 1 85 ? 1.664 11.672 14.789 1 90 85 ASP A O 1
ATOM 660 N N . LEU A 1 86 ? 3.789 11.875 14.695 1 88.31 86 LEU A N 1
ATOM 661 C CA . LEU A 1 86 ? 3.93 12.289 16.078 1 88.31 86 LEU A CA 1
ATOM 662 C C . LEU A 1 86 ? 3.248 13.625 16.328 1 88.31 86 LEU A C 1
ATOM 664 O O . LEU A 1 86 ? 2.996 14.008 17.469 1 88.31 86 LEU A O 1
ATOM 668 N N . ASP A 1 87 ? 3.004 14.297 15.25 1 84.69 87 ASP A N 1
ATOM 669 C CA . ASP A 1 87 ? 2.311 15.57 15.406 1 84.69 87 ASP A CA 1
ATOM 670 C C . ASP A 1 87 ? 0.897 15.367 15.953 1 84.69 87 ASP A C 1
ATOM 672 O O . ASP A 1 87 ? 0.284 16.297 16.469 1 84.69 87 ASP A O 1
ATOM 676 N N . ALA A 1 88 ? 0.406 14.086 15.742 1 73.56 88 ALA A N 1
ATOM 677 C CA . ALA A 1 88 ? -0.922 13.789 16.281 1 73.56 88 ALA A CA 1
ATOM 678 C C . ALA A 1 88 ? -0.961 13.969 17.797 1 73.56 88 ALA A C 1
ATOM 680 O O . ALA A 1 88 ? -2.037 14.102 18.375 1 73.56 88 ALA A O 1
ATOM 681 N N . LEU A 1 89 ? 0.177 13.828 18.406 1 69.25 89 LEU A N 1
ATOM 682 C CA . LEU A 1 89 ? 0.268 14.039 19.844 1 69.25 89 LEU A CA 1
ATOM 683 C C . LEU A 1 89 ? 0.152 15.523 20.188 1 69.25 89 LEU A C 1
ATOM 685 O O . LEU A 1 89 ? -0.121 15.883 21.344 1 69.25 89 LEU A O 1
ATOM 689 N N . ALA A 1 90 ? 0.375 16.281 19.188 1 67.12 90 ALA A N 1
ATOM 690 C CA . ALA A 1 90 ? 0.207 17.719 19.375 1 67.12 90 ALA A CA 1
ATOM 691 C C . ALA A 1 90 ? -1.252 18.125 19.203 1 67.12 90 ALA A C 1
ATOM 693 O O . ALA A 1 90 ? -2.125 17.281 19.016 1 67.12 90 ALA A O 1
ATOM 694 N N . GLU A 1 91 ? -1.504 19.359 19.344 1 62.03 91 GLU A N 1
ATOM 695 C CA . GLU A 1 91 ? -2.861 19.906 19.344 1 62.03 91 GLU A CA 1
ATOM 696 C C . GLU A 1 91 ? -3.521 19.703 17.984 1 62.03 91 GLU A C 1
ATOM 698 O O . GLU A 1 91 ? -4.738 19.516 17.891 1 62.03 91 GLU A O 1
ATOM 703 N N . GLU A 1 92 ? -2.641 19.75 16.922 1 66.44 92 GLU A N 1
ATOM 704 C CA . GLU A 1 92 ? -3.166 19.609 15.562 1 66.44 92 GLU A CA 1
ATOM 705 C C . GLU A 1 92 ? -2.488 18.469 14.812 1 66.44 92 GLU A C 1
ATOM 707 O O . GLU A 1 92 ? -1.271 18.297 14.906 1 66.44 92 GLU A O 1
ATOM 712 N N . HIS A 1 93 ? -3.355 17.688 14.234 1 71.56 93 HIS A N 1
ATOM 713 C CA . HIS A 1 93 ? -2.807 16.656 13.359 1 71.56 93 HIS A CA 1
ATOM 714 C C . HIS A 1 93 ? -2.412 17.234 12 1 71.56 93 HIS A C 1
ATOM 716 O O . HIS A 1 93 ? -3.043 18.188 11.516 1 71.56 93 HIS A O 1
ATOM 722 N N . ARG A 1 94 ? -1.348 16.75 11.414 1 77.06 94 ARG A N 1
ATOM 723 C CA . ARG A 1 94 ? -0.792 17.203 10.141 1 77.06 94 ARG A CA 1
ATOM 724 C C . ARG A 1 94 ? -0.398 18.672 10.211 1 77.06 94 ARG A C 1
ATOM 726 O O . ARG A 1 94 ? -0.897 19.5 9.438 1 77.06 94 ARG A O 1
ATOM 733 N N . SER A 1 95 ? 0.519 19 11.031 1 84 95 SER A N 1
ATOM 734 C CA . SER A 1 95 ? 0.957 20.375 11.297 1 84 95 SER A CA 1
ATOM 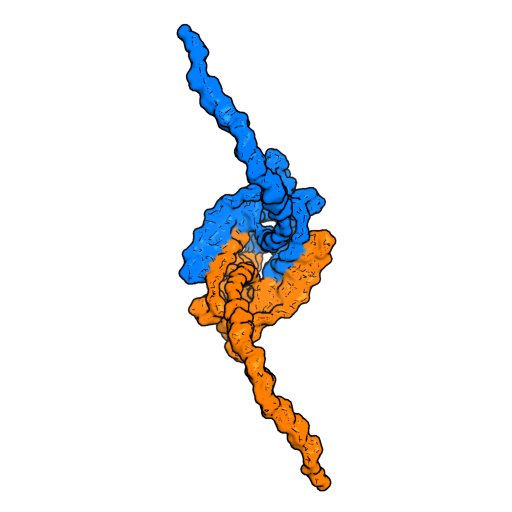735 C C . SER A 1 95 ? 2.471 20.5 11.164 1 84 95 SER A C 1
ATOM 737 O O . SER A 1 95 ? 3.002 20.547 10.055 1 84 95 SER A O 1
ATOM 739 N N . TYR A 1 96 ? 3.119 20.422 12.25 1 86.44 96 TYR A N 1
ATOM 740 C CA . TYR A 1 96 ? 4.531 20.781 12.273 1 86.44 96 TYR A CA 1
ATOM 741 C C . TYR A 1 96 ? 5.367 19.781 11.5 1 86.44 96 TYR A C 1
ATOM 743 O O . TYR A 1 96 ? 6.164 20.156 10.633 1 86.44 96 TYR A O 1
ATOM 751 N N . LEU A 1 97 ? 5.219 18.547 11.703 1 92.44 97 LEU A N 1
ATOM 752 C CA . LEU A 1 97 ? 6.098 17.516 11.164 1 92.44 97 LEU A CA 1
ATOM 753 C C . LEU A 1 97 ? 5.652 17.094 9.773 1 92.44 97 LEU A C 1
ATOM 755 O O . LEU A 1 97 ? 6.332 16.312 9.109 1 92.44 97 LEU A O 1
ATOM 759 N N . HIS A 1 98 ? 4.566 17.625 9.352 1 94.06 98 HIS A N 1
ATOM 760 C CA . HIS A 1 98 ? 4.098 17.391 7.992 1 94.06 98 HIS A CA 1
ATOM 761 C C . HIS A 1 98 ? 4.434 18.578 7.082 1 94.06 98 HIS A C 1
ATOM 763 O O . HIS A 1 98 ? 3.885 18.688 5.984 1 94.06 98 HIS A O 1
ATOM 769 N N . SER A 1 99 ? 5.32 19.422 7.496 1 94.88 99 SER A N 1
ATOM 770 C CA . SER A 1 99 ? 5.688 20.625 6.758 1 94.88 99 SER A CA 1
ATOM 771 C C . SER A 1 99 ? 7.094 20.516 6.18 1 94.88 99 SER A C 1
ATOM 773 O O . SER A 1 99 ? 7.926 19.766 6.691 1 94.88 99 SER A O 1
ATOM 775 N N . LEU A 1 100 ? 7.34 21.312 5.105 1 96.75 100 LEU A N 1
ATOM 776 C CA . LEU A 1 100 ? 8.656 21.312 4.477 1 96.75 100 LEU A CA 1
ATOM 777 C C . LEU A 1 100 ? 9.656 22.109 5.316 1 96.75 100 LEU A C 1
ATOM 779 O O . LEU A 1 100 ? 10.867 21.906 5.199 1 96.75 100 LEU A O 1
ATOM 783 N N . LEU A 1 101 ? 9.148 22.984 6.145 1 95.75 101 LEU A N 1
ATOM 784 C CA . LEU A 1 101 ? 10.023 23.844 6.922 1 95.75 101 LEU A CA 1
ATOM 785 C C . LEU A 1 101 ? 10.914 23.031 7.848 1 95.75 101 LEU A C 1
ATOM 787 O O . LEU A 1 101 ? 12.141 23.203 7.852 1 95.75 101 LEU A O 1
ATOM 791 N N . PRO A 1 102 ? 10.359 22.094 8.648 1 96.19 102 PRO A N 1
ATOM 792 C CA . PRO A 1 102 ? 11.242 21.25 9.453 1 96.19 102 PRO A CA 1
ATOM 793 C C . PRO A 1 102 ? 11.883 20.125 8.641 1 96.19 102 PRO A C 1
ATOM 795 O O . PRO A 1 102 ? 12.992 19.688 8.961 1 96.19 102 PRO A O 1
ATOM 798 N N . PHE A 1 103 ? 11.289 19.672 7.562 1 98.06 103 PHE A N 1
ATOM 799 C CA . PHE A 1 103 ? 11.773 18.547 6.785 1 98.06 103 PHE A CA 1
ATOM 800 C C . PHE A 1 103 ? 13.023 18.906 6.008 1 98.06 103 PHE A C 1
ATOM 802 O O . PHE A 1 103 ? 13.977 18.125 5.945 1 98.06 103 PHE A O 1
ATOM 809 N N . LEU A 1 104 ? 13.062 20.109 5.348 1 97.94 104 LEU A N 1
ATOM 810 C CA . LEU A 1 104 ? 14.133 20.469 4.426 1 97.94 104 LEU A CA 1
ATOM 811 C C . LEU A 1 104 ? 15.477 20.516 5.141 1 97.94 104 LEU A C 1
ATOM 813 O O . LEU A 1 104 ? 16.469 19.938 4.66 1 97.94 104 LEU A O 1
ATOM 817 N N . PRO A 1 105 ? 15.578 21.234 6.344 1 97.81 105 PRO A N 1
ATOM 818 C CA . PRO A 1 105 ? 16.844 21.156 7.07 1 97.81 105 PRO A CA 1
ATOM 819 C C . PRO A 1 105 ? 17.234 19.734 7.438 1 97.81 105 PRO A C 1
ATOM 821 O O . PRO A 1 105 ? 18.422 19.391 7.418 1 97.81 105 PRO A O 1
ATOM 824 N N . ALA A 1 106 ? 16.25 18.859 7.816 1 97.94 106 ALA A N 1
ATOM 825 C CA . ALA A 1 106 ? 16.531 17.469 8.133 1 97.94 106 ALA A CA 1
ATOM 826 C C . ALA A 1 106 ? 17.062 16.719 6.918 1 97.94 106 ALA A C 1
ATOM 828 O O . ALA A 1 106 ? 17.984 15.906 7.031 1 97.94 106 ALA A O 1
ATOM 829 N N . LEU A 1 107 ? 16.469 16.984 5.77 1 98.38 107 LEU A N 1
ATOM 830 C CA . LEU A 1 107 ? 16.938 16.359 4.527 1 98.38 107 LEU A CA 1
ATOM 831 C C . LEU A 1 107 ? 18.359 16.781 4.207 1 98.38 107 LEU A C 1
ATOM 833 O O . LEU A 1 107 ? 19.188 15.945 3.854 1 98.38 107 LEU A O 1
ATOM 837 N N . LEU A 1 108 ? 18.625 18.125 4.336 1 98.25 108 LEU A N 1
ATOM 838 C CA . LEU A 1 108 ? 19.953 18.641 4.059 1 98.25 108 LEU A CA 1
ATOM 839 C C . LEU A 1 108 ? 20.984 18.031 5.004 1 98.25 108 LEU A C 1
ATOM 841 O O . LEU A 1 108 ? 22.078 17.656 4.582 1 98.25 108 LEU A O 1
ATOM 845 N N . LEU A 1 109 ? 20.625 17.938 6.273 1 98.06 109 LEU A N 1
ATOM 846 C CA . LEU A 1 109 ? 21.5 17.297 7.25 1 98.06 109 LEU A CA 1
ATOM 847 C C . LEU A 1 109 ? 21.734 15.828 6.898 1 98.06 109 LEU A C 1
ATOM 849 O O . LEU A 1 109 ? 22.859 15.328 7.004 1 98.06 109 LEU A O 1
ATOM 853 N N . GLY A 1 110 ? 20.672 15.117 6.535 1 98.06 110 GLY A N 1
ATOM 854 C CA . GLY A 1 110 ? 20.781 13.727 6.117 1 98.06 110 GLY A CA 1
ATOM 855 C C . GLY A 1 110 ? 21.703 13.539 4.93 1 98.06 110 GLY A C 1
ATOM 856 O O . GLY A 1 110 ? 22.5 12.594 4.898 1 98.06 110 GLY A O 1
ATOM 857 N N . LEU A 1 111 ? 21.562 14.461 3.92 1 97.69 111 LEU A N 1
ATOM 858 C CA . LEU A 1 111 ? 22.406 14.398 2.734 1 97.69 111 LEU A CA 1
ATOM 859 C C . LEU A 1 111 ? 23.875 14.578 3.102 1 97.69 111 LEU A C 1
ATOM 861 O O . LEU A 1 111 ? 24.75 13.977 2.486 1 97.69 111 LEU A O 1
ATOM 865 N N . HIS A 1 112 ? 24.156 15.414 4.082 1 97.75 112 HIS A N 1
ATOM 866 C CA . HIS A 1 112 ? 25.516 15.688 4.531 1 97.75 112 HIS A CA 1
ATOM 867 C C . HIS A 1 112 ? 26.078 14.531 5.344 1 97.75 112 HIS A C 1
ATOM 869 O O . HIS A 1 112 ? 27.234 14.133 5.152 1 97.75 112 HIS A O 1
ATOM 875 N N . LEU A 1 113 ? 25.297 13.891 6.211 1 97.88 113 LEU A N 1
ATOM 876 C CA . LEU A 1 113 ? 25.766 12.875 7.141 1 97.88 113 LEU A CA 1
ATOM 877 C C . LEU A 1 113 ? 25.672 11.484 6.516 1 97.88 113 LEU A C 1
ATOM 879 O O . LEU A 1 113 ? 26.344 10.547 6.961 1 97.88 113 LEU A O 1
ATOM 883 N N . GLU A 1 114 ? 24.781 11.281 5.582 1 97.19 114 GLU A N 1
ATOM 884 C CA . GLU A 1 114 ? 24.562 10.031 4.867 1 97.19 114 GLU A CA 1
ATOM 885 C C . GLU A 1 114 ? 24.141 8.914 5.82 1 97.19 114 GLU A C 1
ATOM 887 O O . GLU A 1 114 ? 23.609 9.188 6.898 1 97.19 114 GLU A O 1
ATOM 892 N N . GLY A 1 115 ? 24.109 7.691 5.309 1 96.81 115 GLY A N 1
ATOM 893 C CA . GLY A 1 115 ? 23.797 6.551 6.156 1 96.81 115 GLY A CA 1
ATOM 894 C C . GLY A 1 115 ? 22.406 6.609 6.762 1 96.81 115 GLY A C 1
ATOM 895 O O . GLY A 1 115 ? 21.438 6.902 6.062 1 96.81 115 GLY A O 1
ATOM 896 N N . PRO A 1 116 ? 22.312 6.273 8.055 1 98 116 PRO A N 1
ATOM 897 C CA . PRO A 1 116 ? 21 6.215 8.719 1 98 116 PRO A CA 1
ATOM 898 C C . PRO A 1 116 ? 20.297 7.57 8.75 1 98 116 PRO A C 1
ATOM 900 O O . PRO A 1 116 ? 19.062 7.629 8.734 1 98 116 PRO A O 1
ATOM 903 N N . PHE A 1 117 ? 21.078 8.625 8.781 1 98.31 117 PHE A N 1
ATOM 904 C CA . PHE A 1 117 ? 20.469 9.953 8.82 1 98.31 117 PHE A CA 1
ATOM 905 C C . PHE A 1 117 ? 19.781 10.273 7.504 1 98.31 117 PHE A C 1
ATOM 907 O O . PHE A 1 117 ? 18.703 10.867 7.488 1 98.31 117 PHE A O 1
ATOM 914 N N . LEU A 1 118 ? 20.453 9.898 6.434 1 98.56 118 LEU A N 1
ATOM 915 C CA . LEU A 1 118 ? 19.828 10.086 5.129 1 98.56 118 LEU A CA 1
ATOM 916 C C . LEU A 1 118 ? 18.594 9.211 4.992 1 98.56 118 LEU A C 1
ATOM 918 O O . LEU A 1 118 ? 17.562 9.648 4.449 1 98.56 118 LEU A O 1
ATOM 922 N N . LEU A 1 119 ? 18.672 7.992 5.473 1 98.81 119 LEU A N 1
ATOM 923 C CA . LEU A 1 119 ? 17.547 7.078 5.391 1 98.81 119 LEU A CA 1
ATOM 924 C C . LEU A 1 119 ? 16.375 7.582 6.23 1 98.81 119 LEU A C 1
ATOM 926 O O . LEU A 1 119 ? 15.211 7.449 5.836 1 98.81 119 LEU A O 1
ATOM 930 N N . PHE A 1 120 ? 16.641 8.164 7.379 1 98.88 120 PHE A N 1
ATOM 931 C CA . PHE A 1 120 ? 15.609 8.812 8.18 1 98.88 120 PHE A CA 1
ATOM 932 C C . PHE A 1 120 ? 14.922 9.914 7.375 1 98.88 120 PHE A C 1
ATOM 934 O O . PHE A 1 120 ? 13.688 9.969 7.324 1 98.88 120 PHE A O 1
ATOM 941 N N . ALA A 1 121 ? 15.742 10.75 6.742 1 98.75 121 ALA A N 1
ATOM 942 C CA . ALA A 1 121 ? 15.203 11.852 5.949 1 98.75 121 ALA A CA 1
ATOM 943 C C . ALA A 1 121 ? 14.383 11.328 4.77 1 98.75 121 ALA A C 1
ATOM 945 O O . ALA A 1 121 ? 13.344 11.891 4.43 1 98.75 121 ALA A O 1
ATOM 946 N N . LEU A 1 122 ? 14.852 10.266 4.105 1 98.75 122 LEU A N 1
ATOM 947 C CA . LEU A 1 122 ? 14.125 9.68 2.98 1 98.75 122 LEU A CA 1
ATOM 948 C C . LEU A 1 122 ? 12.812 9.062 3.447 1 98.75 122 LEU A C 1
ATOM 950 O O . LEU A 1 122 ? 11.805 9.133 2.744 1 98.75 122 LEU A O 1
ATOM 954 N N . GLY A 1 123 ? 12.828 8.406 4.625 1 98.88 123 GLY A N 1
ATOM 955 C CA . GLY A 1 123 ? 11.586 7.957 5.227 1 98.88 123 GLY A CA 1
ATOM 956 C C . GLY A 1 123 ? 10.602 9.086 5.48 1 98.88 123 GLY A C 1
ATOM 957 O O . GLY A 1 123 ? 9.422 8.977 5.141 1 98.88 123 GLY A O 1
ATOM 958 N N . TRP A 1 124 ? 11.086 10.164 6.066 1 98.75 124 TRP A N 1
ATOM 959 C CA . TRP A 1 124 ? 10.281 11.359 6.309 1 98.75 124 TRP A CA 1
ATOM 960 C C . TRP A 1 124 ? 9.703 11.898 5.004 1 98.75 124 TRP A C 1
ATOM 962 O O . TRP A 1 124 ? 8.508 12.172 4.914 1 98.75 124 TRP A O 1
ATOM 972 N N . GLY A 1 125 ? 10.539 12 3.996 1 98.44 125 GLY A N 1
ATOM 973 C CA . GLY A 1 125 ? 10.109 12.461 2.686 1 98.44 125 GLY A CA 1
ATOM 974 C C . GLY A 1 125 ? 9.039 11.578 2.072 1 98.44 125 GLY A C 1
ATOM 975 O O . GLY A 1 125 ? 8.094 12.07 1.45 1 98.44 125 GLY A O 1
ATOM 976 N N . SER A 1 126 ? 9.211 10.289 2.186 1 98.62 126 SER A N 1
ATOM 977 C CA . SER A 1 126 ? 8.211 9.359 1.665 1 98.62 126 SER A CA 1
ATOM 978 C C . SER A 1 126 ? 6.859 9.578 2.334 1 98.62 126 SER A C 1
ATOM 980 O O . SER A 1 126 ? 5.816 9.438 1.693 1 98.62 126 SER A O 1
ATOM 982 N N . HIS A 1 127 ? 6.848 9.875 3.625 1 98.06 127 HIS A N 1
ATOM 983 C CA . HIS A 1 127 ? 5.625 10.18 4.355 1 98.06 127 HIS A CA 1
ATOM 984 C C . HIS A 1 127 ? 4.895 11.367 3.73 1 98.06 127 HIS A C 1
ATOM 986 O O . HIS A 1 127 ? 3.699 11.289 3.439 1 98.06 127 HIS A O 1
ATOM 992 N N . LEU A 1 128 ? 5.629 12.445 3.551 1 97.31 128 LEU A N 1
ATOM 993 C CA . LEU A 1 128 ? 5.043 13.648 2.973 1 97.31 128 LEU A CA 1
ATOM 994 C C . LEU A 1 128 ? 4.535 13.375 1.56 1 97.31 128 LEU A C 1
ATOM 996 O O . LEU A 1 128 ? 3.455 13.844 1.186 1 97.31 128 LEU A O 1
ATOM 1000 N N . PHE A 1 129 ? 5.305 12.617 0.805 1 97.81 129 PHE A N 1
ATOM 1001 C CA . PHE A 1 129 ? 4.934 12.266 -0.562 1 97.81 129 PHE A CA 1
ATOM 1002 C C . PHE A 1 129 ? 3.627 11.484 -0.584 1 97.81 129 PHE A C 1
ATOM 1004 O O . PHE A 1 129 ? 2.703 11.836 -1.324 1 97.81 129 PHE A O 1
ATOM 1011 N N . LEU A 1 130 ? 3.531 10.477 0.211 1 97.75 130 LEU A N 1
ATOM 1012 C CA . LEU A 1 130 ? 2.344 9.625 0.253 1 97.75 130 LEU A CA 1
ATOM 1013 C C . LEU A 1 130 ? 1.137 10.406 0.759 1 97.75 130 LEU A C 1
ATOM 1015 O O . LEU A 1 130 ? 0.03 10.258 0.236 1 97.75 130 LEU A O 1
ATOM 1019 N N . ASP A 1 131 ? 1.347 11.281 1.759 1 94.88 131 ASP A N 1
ATOM 1020 C CA . ASP A 1 131 ? 0.254 12.062 2.326 1 94.88 131 ASP A CA 1
ATOM 1021 C C . ASP A 1 131 ? -0.277 13.078 1.316 1 94.88 131 ASP A C 1
ATOM 1023 O O . ASP A 1 131 ? -1.453 13.445 1.355 1 94.88 131 ASP A O 1
ATOM 1027 N N . PHE A 1 132 ? 0.574 13.531 0.43 1 95.69 132 PHE A N 1
ATOM 1028 C CA . PHE A 1 132 ? 0.135 14.445 -0.622 1 95.69 132 PHE A CA 1
ATOM 1029 C C . PHE A 1 132 ? -0.925 13.789 -1.498 1 95.69 132 PHE A C 1
ATOM 1031 O O . PHE A 1 132 ? -1.843 14.453 -1.978 1 95.69 132 PHE A O 1
ATOM 1038 N N . PHE A 1 133 ? -0.885 12.508 -1.653 1 95.81 133 PHE A N 1
ATOM 1039 C CA . PHE A 1 133 ? -1.794 11.789 -2.537 1 95.81 133 PHE A CA 1
ATOM 1040 C C . PHE A 1 133 ? -2.941 11.172 -1.747 1 95.81 133 PHE A C 1
ATOM 1042 O O . PHE A 1 133 ? -3.873 10.609 -2.33 1 95.81 133 PHE A O 1
ATOM 1049 N N . THR A 1 134 ? -2.9 11.141 -0.447 1 93.25 134 THR A N 1
ATOM 1050 C CA . THR A 1 134 ? -3.941 10.523 0.365 1 93.25 134 THR A CA 1
ATOM 1051 C C . THR A 1 134 ? -4.602 11.555 1.278 1 93.25 134 THR A C 1
ATOM 1053 O O . THR A 1 134 ? -5.551 11.234 1.996 1 93.25 134 THR A O 1
ATOM 1056 N N . GLY A 1 135 ? -4.25 12.672 1.291 1 90.94 135 GLY A N 1
ATOM 1057 C CA . GLY A 1 135 ? -4.723 13.805 2.068 1 90.94 135 GLY A CA 1
ATOM 1058 C C . GLY A 1 135 ? -4.117 15.125 1.628 1 90.94 135 GLY A C 1
ATOM 1059 O O . GLY A 1 135 ? -4.152 15.461 0.444 1 90.94 135 GLY A O 1
ATOM 1060 N N . VAL A 1 136 ? -3.654 15.891 2.654 1 90.94 136 VAL A N 1
ATOM 1061 C CA . VAL A 1 136 ? -3.023 17.172 2.355 1 90.94 136 VAL A CA 1
ATOM 1062 C C . VAL A 1 136 ? -1.748 17.328 3.18 1 90.94 136 VAL A C 1
ATOM 1064 O O . VAL A 1 136 ? -1.591 16.672 4.219 1 90.94 136 VAL A O 1
ATOM 1067 N N . VAL A 1 137 ? -0.849 18.078 2.723 1 93.88 137 VAL A N 1
ATOM 1068 C CA . VAL A 1 137 ? 0.401 18.438 3.387 1 93.88 137 VAL A CA 1
ATOM 1069 C C . VAL A 1 137 ? 0.5 19.953 3.52 1 93.88 137 VAL A C 1
ATOM 1071 O O . VAL A 1 137 ? 0.473 20.672 2.518 1 93.88 137 VAL A O 1
ATOM 1074 N N . PRO A 1 138 ? 0.484 20.375 4.797 1 93.56 138 PRO A N 1
ATOM 1075 C CA . PRO A 1 138 ? 0.718 21.812 4.977 1 93.56 138 PRO A CA 1
ATOM 1076 C C . PRO A 1 138 ? 2.172 22.219 4.727 1 93.56 138 PRO A C 1
ATOM 1078 O O . PRO A 1 138 ? 2.967 22.281 5.668 1 93.56 138 PRO A O 1
ATOM 1081 N N . VAL A 1 139 ? 2.516 22.688 3.602 1 93.38 139 VAL A N 1
ATOM 1082 C CA . VAL A 1 139 ? 3.877 22.812 3.086 1 93.38 139 VAL A CA 1
ATOM 1083 C C . VAL A 1 139 ? 4.648 23.859 3.883 1 93.38 139 VAL A C 1
ATOM 1085 O O . VAL A 1 139 ? 5.855 23.734 4.082 1 93.38 139 VAL A O 1
ATOM 1088 N N . ALA A 1 140 ? 3.992 24.906 4.379 1 94.25 140 ALA A N 1
ATOM 1089 C CA . ALA A 1 140 ? 4.699 26.016 5.023 1 94.25 140 ALA A CA 1
ATOM 1090 C C . ALA A 1 140 ? 4.23 26.203 6.461 1 94.25 140 ALA A C 1
ATOM 1092 O O . ALA A 1 140 ? 4.207 27.328 6.973 1 94.25 140 ALA A O 1
ATOM 1093 N N . TYR A 1 141 ? 3.711 25.141 7.035 1 90.81 141 TYR A N 1
ATOM 1094 C CA . TYR A 1 141 ? 3.324 25.25 8.438 1 90.81 141 TYR A CA 1
ATOM 1095 C C . TYR A 1 141 ? 4.527 25.578 9.312 1 90.81 141 TYR A C 1
ATOM 1097 O O . TYR A 1 141 ? 5.598 25 9.156 1 90.81 141 TYR A O 1
ATOM 1105 N N . PRO A 1 142 ? 4.406 26.484 10.25 1 90.5 142 PRO A N 1
ATOM 1106 C CA . PRO A 1 142 ? 3.213 27.156 10.773 1 90.5 142 PRO A CA 1
ATOM 1107 C C . PRO A 1 142 ? 2.961 28.516 10.117 1 90.5 142 PRO A C 1
ATOM 1109 O O . PRO A 1 142 ? 2.039 29.234 10.508 1 90.5 142 PRO A O 1
ATOM 1112 N N . LEU A 1 143 ? 3.779 28.938 9.117 1 93.31 143 LEU A N 1
ATOM 1113 C CA . LEU A 1 143 ? 3.578 30.203 8.422 1 93.31 143 LEU A CA 1
ATOM 1114 C C . LEU A 1 143 ? 2.223 30.234 7.723 1 93.31 143 LEU A C 1
ATOM 1116 O O . LEU A 1 143 ? 1.588 31.297 7.637 1 93.31 143 LEU A O 1
ATOM 1120 N N . SER A 1 144 ? 1.83 29.094 7.188 1 90.94 144 SER A N 1
ATOM 1121 C CA . SER A 1 144 ? 0.517 28.891 6.586 1 90.94 144 SER A CA 1
ATOM 1122 C C . SER A 1 144 ? -0.083 27.562 7.023 1 90.94 144 SER A C 1
ATOM 1124 O O . SER A 1 144 ? 0.592 26.531 6.992 1 90.94 144 SER A O 1
ATOM 1126 N N . ARG A 1 145 ? -1.307 27.625 7.305 1 89.44 145 ARG A N 1
ATOM 1127 C CA . ARG A 1 145 ? -1.988 26.422 7.762 1 89.44 145 ARG A CA 1
ATOM 1128 C C . ARG A 1 145 ? -2.629 25.672 6.59 1 89.44 145 ARG A C 1
ATOM 1130 O O . ARG A 1 145 ? -3.209 24.609 6.773 1 89.44 145 ARG A O 1
ATOM 1137 N N . ARG A 1 146 ? -2.453 26.266 5.473 1 91.12 146 ARG A N 1
ATOM 1138 C CA . ARG A 1 146 ? -3.086 25.672 4.301 1 91.12 146 ARG A CA 1
ATOM 1139 C C . ARG A 1 146 ? -2.355 24.406 3.865 1 91.12 146 ARG A C 1
ATOM 1141 O O . ARG A 1 146 ? -1.14 24.422 3.664 1 91.12 146 ARG A O 1
ATOM 1148 N N . GLY A 1 147 ? -3.074 23.312 3.783 1 92.88 147 GLY A N 1
ATOM 1149 C CA . GLY A 1 147 ? -2.547 22.078 3.252 1 92.88 147 GLY A CA 1
ATOM 1150 C C . GLY A 1 147 ? -3.039 21.766 1.851 1 92.88 147 GLY A C 1
ATOM 1151 O O . GLY A 1 147 ? -4.168 22.109 1.494 1 92.88 147 GLY A O 1
ATOM 1152 N N . TRP A 1 148 ? -2.158 21.141 1.054 1 94.25 148 TRP A N 1
ATOM 1153 C CA . TRP A 1 148 ? -2.49 20.797 -0.327 1 94.25 148 TRP A CA 1
ATOM 1154 C C . TRP A 1 148 ? -2.305 19.312 -0.586 1 94.25 148 TRP A C 1
ATOM 1156 O O . TRP A 1 148 ? -1.453 18.672 0.034 1 94.25 148 TRP A O 1
ATOM 1166 N N . GLY A 1 149 ? -3.139 18.766 -1.404 1 95.31 149 GLY A N 1
ATOM 1167 C CA . GLY A 1 149 ? -3.047 17.375 -1.816 1 95.31 149 GLY A CA 1
ATOM 1168 C C . GLY A 1 149 ? -3.686 17.109 -3.166 1 95.31 149 GLY A C 1
ATOM 1169 O O . GLY A 1 149 ? -4.324 18 -3.742 1 95.31 149 GLY A O 1
ATOM 1170 N N . LEU A 1 150 ? -3.4 16.031 -3.738 1 96.12 150 LEU A N 1
ATOM 1171 C CA . LEU A 1 150 ? -3.975 15.594 -5.004 1 96.12 150 LEU A CA 1
ATOM 1172 C C . LEU A 1 150 ? -4.926 14.422 -4.789 1 96.12 150 LEU A C 1
ATOM 1174 O O . LEU A 1 150 ? -4.512 13.352 -4.328 1 96.12 150 LEU A O 1
ATOM 1178 N N . SER A 1 151 ? -6.203 14.641 -5.09 1 94.25 151 SER A N 1
ATOM 1179 C CA . SER A 1 151 ? -7.211 13.594 -5.008 1 94.25 151 SER A CA 1
ATOM 1180 C C . SER A 1 151 ? -7.484 12.977 -6.375 1 94.25 151 SER A C 1
ATOM 1182 O O . SER A 1 151 ? -7.672 13.695 -7.359 1 94.25 151 SER A O 1
ATOM 1184 N N . ILE A 1 152 ? -7.367 11.703 -6.449 1 94.25 152 ILE A N 1
ATOM 1185 C CA . ILE A 1 152 ? -7.68 10.953 -7.66 1 94.25 152 ILE A CA 1
ATOM 1186 C C . ILE A 1 152 ? -8.836 9.992 -7.391 1 94.25 152 ILE A C 1
ATOM 1188 O O . ILE A 1 152 ? -8.711 9.062 -6.594 1 94.25 152 ILE A O 1
ATOM 1192 N N . ILE A 1 153 ? -9.961 10.234 -8.008 1 92.44 153 ILE A N 1
ATOM 1193 C CA . ILE A 1 153 ? -11.156 9.43 -7.801 1 92.44 153 ILE A CA 1
ATOM 1194 C C . ILE A 1 153 ? -11.539 8.727 -9.102 1 92.44 153 ILE A C 1
ATOM 1196 O O . ILE A 1 153 ? -11.586 9.352 -10.164 1 92.44 153 ILE A O 1
ATOM 1200 N N . VAL A 1 154 ? -11.695 7.477 -9.031 1 89.5 154 VAL A N 1
ATOM 1201 C CA . VAL A 1 154 ? -12.156 6.672 -10.164 1 89.5 154 VAL A CA 1
ATOM 1202 C C . VAL A 1 154 ? -13.562 6.145 -9.883 1 89.5 154 VAL A C 1
ATOM 1204 O O . VAL A 1 154 ? -13.82 5.594 -8.812 1 89.5 154 VAL A O 1
ATOM 1207 N N . THR A 1 155 ? -14.469 6.418 -10.82 1 86 155 THR A N 1
ATOM 1208 C CA . THR A 1 155 ? -15.836 5.914 -10.742 1 86 155 THR A CA 1
ATOM 1209 C C . THR A 1 155 ? -16.109 4.906 -11.852 1 86 155 THR A C 1
ATOM 1211 O O . THR A 1 155 ? -15.695 5.109 -13 1 86 155 THR A O 1
ATOM 1214 N N . GLY A 1 156 ? -16.75 3.787 -11.68 1 78.38 156 GLY A N 1
ATOM 1215 C CA . GLY A 1 156 ? -17.109 2.789 -12.672 1 78.38 156 GLY A CA 1
ATOM 1216 C C . GLY A 1 156 ? -17.453 1.441 -12.07 1 78.38 156 GLY A C 1
ATOM 1217 O O . GLY A 1 156 ? -17.719 1.345 -10.875 1 78.38 156 GLY A O 1
ATOM 1218 N N . PRO A 1 157 ? -17.609 0.364 -12.898 1 72.25 157 PRO A N 1
ATOM 1219 C CA . PRO A 1 157 ? -17.172 0.219 -14.289 1 72.25 157 PRO A CA 1
ATOM 1220 C C . PRO A 1 157 ? -18.219 0.705 -15.289 1 72.25 157 PRO A C 1
ATOM 1222 O O . PRO A 1 157 ? -17.891 1.017 -16.438 1 72.25 157 PRO A O 1
ATOM 1225 N N . ARG A 1 158 ? -19.469 0.829 -15.148 1 76.31 158 ARG A N 1
ATOM 1226 C CA . ARG A 1 158 ? -20.484 1.211 -16.109 1 76.31 158 ARG A CA 1
ATOM 1227 C C . ARG A 1 158 ? -20.312 2.664 -16.547 1 76.31 158 ARG A C 1
ATOM 1229 O O . ARG A 1 158 ? -20.297 2.963 -17.75 1 76.31 158 ARG A O 1
ATOM 1236 N N . ASN A 1 159 ? -20.203 3.557 -15.75 1 82.56 159 ASN A N 1
ATOM 1237 C CA . ASN A 1 159 ? -19.938 4.965 -16.016 1 82.56 159 ASN A CA 1
ATOM 1238 C C . ASN A 1 159 ? -18.516 5.359 -15.594 1 82.56 159 ASN A C 1
ATOM 1240 O O . ASN A 1 159 ? -18.344 6.078 -14.609 1 82.56 159 ASN A O 1
ATOM 1244 N N . PHE A 1 160 ? -17.562 4.902 -16.406 1 86.12 160 PHE A N 1
ATOM 1245 C CA . PHE A 1 160 ? -16.156 5.055 -16.047 1 86.12 160 PHE A CA 1
ATOM 1246 C C . PHE A 1 160 ? -15.727 6.512 -16.141 1 86.12 160 PHE A C 1
ATOM 1248 O O . PHE A 1 160 ? -15.969 7.172 -17.156 1 86.12 160 PHE A O 1
ATOM 1255 N N . ARG A 1 161 ? -15.258 7.09 -15.047 1 91.75 161 ARG A N 1
ATOM 1256 C CA . ARG A 1 161 ? -14.758 8.461 -14.969 1 91.75 161 ARG A CA 1
ATOM 1257 C C . ARG A 1 161 ? -13.562 8.555 -14.031 1 91.75 161 ARG A C 1
ATOM 1259 O O . ARG A 1 161 ? -13.508 7.859 -13.016 1 91.75 161 ARG A O 1
ATOM 1266 N N . ILE A 1 162 ? -12.617 9.297 -14.414 1 93.44 162 ILE A N 1
ATOM 1267 C CA . ILE A 1 162 ? -11.492 9.625 -13.547 1 93.44 162 ILE A CA 1
ATOM 1268 C C . ILE A 1 162 ? -11.5 11.117 -13.227 1 93.44 162 ILE A C 1
ATOM 1270 O O . ILE A 1 162 ? -11.578 11.953 -14.125 1 93.44 162 ILE A O 1
ATOM 1274 N N . GLU A 1 163 ? -11.508 11.414 -11.992 1 94.56 163 GLU A N 1
ATOM 1275 C CA . GLU A 1 163 ? -11.492 12.797 -11.531 1 94.56 163 GLU A CA 1
ATOM 1276 C C . GLU A 1 163 ? -10.203 13.102 -10.766 1 94.56 163 GLU A C 1
ATOM 1278 O O . GLU A 1 163 ? -9.867 12.414 -9.805 1 94.56 163 GLU A O 1
ATOM 1283 N N . LEU A 1 164 ? -9.438 14.07 -11.258 1 95.56 164 LEU A N 1
ATOM 1284 C CA . LEU A 1 164 ? -8.258 14.602 -10.586 1 95.56 164 LEU A CA 1
ATOM 1285 C C . LEU A 1 164 ? -8.531 15.984 -10.008 1 95.56 164 LEU A C 1
ATOM 1287 O O . LEU A 1 164 ? -9 16.875 -10.719 1 95.56 164 LEU A O 1
ATOM 1291 N N . ARG A 1 165 ? -8.344 16.141 -8.711 1 95.12 165 ARG A N 1
ATOM 1292 C CA . ARG A 1 165 ? -8.609 17.422 -8.07 1 95.12 165 ARG A CA 1
ATOM 1293 C C . ARG A 1 165 ? -7.477 17.812 -7.117 1 95.12 165 ARG A C 1
ATOM 1295 O O . ARG A 1 165 ? -7.023 16.984 -6.324 1 95.12 165 ARG A O 1
ATOM 1302 N N . LEU A 1 166 ? -7.004 19.016 -7.258 1 95.5 166 LEU A N 1
ATOM 1303 C CA . LEU A 1 166 ? -6.156 19.594 -6.219 1 95.5 166 LEU A CA 1
ATOM 1304 C C . LEU A 1 166 ? -6.988 20.016 -5.016 1 95.5 166 LEU A C 1
ATOM 1306 O O . LEU A 1 166 ? -7.891 20.844 -5.141 1 95.5 166 LEU A O 1
ATOM 1310 N N . ILE A 1 167 ? -6.754 19.422 -3.9 1 93.25 167 ILE A N 1
ATOM 1311 C CA . ILE A 1 167 ? -7.586 19.703 -2.734 1 93.25 167 ILE A CA 1
ATOM 1312 C C . ILE A 1 167 ? -6.801 20.562 -1.733 1 93.25 167 ILE A C 1
ATOM 1314 O O . ILE A 1 167 ? -5.574 20.469 -1.667 1 93.25 167 ILE A O 1
ATOM 1318 N N . GLU A 1 168 ? -7.547 21.391 -1.081 1 92.25 168 GLU A N 1
ATOM 1319 C CA . GLU A 1 168 ? -7.031 22.266 -0.02 1 92.25 168 GLU A CA 1
ATOM 1320 C C . GLU A 1 168 ? -7.77 22.016 1.294 1 92.25 168 GLU A C 1
ATOM 1322 O O . GLU A 1 168 ? -9 21.969 1.321 1 92.25 168 GLU A O 1
ATOM 1327 N N . ARG A 1 169 ? -6.922 21.641 2.297 1 86.5 169 ARG A N 1
ATOM 1328 C CA . ARG A 1 169 ? -7.512 21.453 3.617 1 86.5 169 ARG A CA 1
ATOM 1329 C C . ARG A 1 169 ? -6.629 22.062 4.703 1 86.5 169 ARG A C 1
ATOM 1331 O O . ARG A 1 169 ? -5.449 22.328 4.473 1 86.5 169 ARG A O 1
ATOM 1338 N N . TYR A 1 170 ? -7.297 22.266 5.871 1 80.25 170 TYR A N 1
ATOM 1339 C CA . TYR A 1 170 ? -6.602 22.766 7.051 1 80.25 170 TYR A CA 1
ATOM 1340 C C . TYR A 1 170 ? -6.492 21.688 8.117 1 80.25 170 TYR A C 1
ATOM 1342 O O . TYR A 1 170 ? -7.277 20.734 8.133 1 80.25 170 TYR A O 1
ATOM 1350 N N . PRO A 1 171 ? -5.434 21.812 8.914 1 71.81 171 PRO A N 1
ATOM 1351 C CA . PRO A 1 171 ? -5.297 20.812 9.977 1 71.81 171 PRO A CA 1
ATOM 1352 C C . PRO A 1 171 ? -6.527 20.75 10.875 1 71.81 171 PRO A C 1
ATOM 1354 O O . PRO A 1 171 ? -7.176 21.766 11.125 1 71.81 171 PRO A O 1
ATOM 1357 N N . ASN A 1 172 ? -6.961 19.516 11.07 1 65.94 172 ASN A N 1
ATOM 1358 C CA . ASN A 1 172 ? -8.125 19.281 11.914 1 65.94 172 ASN A CA 1
ATOM 1359 C C . ASN A 1 172 ? -7.723 18.922 13.344 1 65.94 172 ASN A C 1
ATOM 1361 O O . ASN A 1 172 ? -6.613 18.438 13.57 1 65.94 172 ASN A O 1
ATOM 1365 N N . ARG A 1 173 ? -8.656 19.234 14.25 1 65.75 173 ARG A N 1
ATOM 1366 C CA . ARG A 1 173 ? -8.469 18.859 15.648 1 65.75 173 ARG A CA 1
ATOM 1367 C C . ARG A 1 173 ? -8.422 17.328 15.805 1 65.75 173 ARG A C 1
ATOM 1369 O O . ARG A 1 173 ? -8.961 16.609 14.969 1 65.75 173 ARG A O 1
ATOM 1376 N N . LYS A 1 174 ? -7.844 16.938 16.844 1 65.19 174 LYS A N 1
ATOM 1377 C CA . LYS A 1 174 ? -7.707 15.531 17.203 1 65.19 174 LYS A CA 1
ATOM 1378 C C . LYS A 1 174 ? -9.07 14.883 17.391 1 65.19 174 LYS A C 1
ATOM 1380 O O . LYS A 1 174 ? -9.977 15.477 17.984 1 65.19 174 LYS A O 1
ATOM 1385 N N . HIS A 1 175 ? -9.43 13.945 16.719 1 69.12 175 HIS A N 1
ATOM 1386 C CA . HIS A 1 175 ? -10.641 13.156 16.891 1 69.12 175 HIS A CA 1
ATOM 1387 C C . HIS A 1 175 ? -10.359 11.664 16.781 1 69.12 175 HIS A C 1
ATOM 1389 O O . HIS A 1 175 ? -9.305 11.266 16.266 1 69.12 175 HIS A O 1
ATOM 1395 N N . ASP A 1 176 ? -11.242 10.898 17.391 1 72.19 176 ASP A N 1
ATOM 1396 C CA . ASP A 1 176 ? -11.117 9.445 17.25 1 72.19 176 ASP A CA 1
ATOM 1397 C C . ASP A 1 176 ? -11.453 8.992 15.836 1 72.19 176 ASP A C 1
ATOM 1399 O O . ASP A 1 176 ? -12.344 9.555 15.195 1 72.19 176 ASP A O 1
ATOM 1403 N N . TYR A 1 177 ? -10.609 8.094 15.469 1 73.69 177 TYR A N 1
ATOM 1404 C CA . TYR A 1 177 ? -10.852 7.504 14.156 1 73.69 177 TYR A CA 1
ATOM 1405 C C . TYR A 1 177 ? -11.086 6.004 14.266 1 73.69 177 TYR A C 1
ATOM 1407 O O . TYR A 1 177 ? -10.68 5.375 15.25 1 73.69 177 TYR A O 1
ATOM 1415 N N . ARG A 1 178 ? -11.961 5.488 13.445 1 81.94 178 ARG A N 1
ATOM 1416 C CA . ARG A 1 178 ? -12.109 4.059 13.203 1 81.94 178 ARG A CA 1
ATOM 1417 C C . ARG A 1 178 ? -11.523 3.666 11.852 1 81.94 178 ARG A C 1
ATOM 1419 O O . ARG A 1 178 ? -12.047 4.055 10.805 1 81.94 178 ARG A O 1
ATOM 1426 N N . LEU A 1 179 ? -10.43 2.932 11.953 1 86.25 179 LEU A N 1
ATOM 1427 C CA . LEU A 1 179 ? -9.711 2.613 10.727 1 86.25 179 LEU A CA 1
ATOM 1428 C C . LEU A 1 179 ? -9.664 1.107 10.492 1 86.25 179 LEU A C 1
ATOM 1430 O O . LEU A 1 179 ? -9.336 0.344 11.406 1 86.25 179 LEU A O 1
ATOM 1434 N N . GLU A 1 180 ? -10.047 0.689 9.305 1 89 180 GLU A N 1
ATOM 1435 C CA . GLU A 1 180 ? -9.766 -0.675 8.875 1 89 180 GLU A CA 1
ATOM 1436 C C . GLU A 1 180 ? -8.328 -0.806 8.367 1 89 180 GLU A C 1
ATOM 1438 O O . GLU A 1 180 ? -7.973 -0.222 7.344 1 89 180 GLU A O 1
ATOM 1443 N N . ILE A 1 181 ? -7.547 -1.647 9.055 1 92.62 181 ILE A N 1
ATOM 1444 C CA . ILE A 1 181 ? -6.125 -1.63 8.734 1 92.62 181 ILE A CA 1
ATOM 1445 C C . ILE A 1 181 ? -5.695 -3 8.211 1 92.62 181 ILE A C 1
ATOM 1447 O O . ILE A 1 181 ? -4.508 -3.328 8.219 1 92.62 181 ILE A O 1
ATOM 1451 N N . GLY A 1 182 ? -6.684 -3.834 7.824 1 93.94 182 GLY A N 1
ATOM 1452 C CA . GLY A 1 182 ? -6.348 -5.156 7.324 1 93.94 182 GLY A CA 1
ATOM 1453 C C . GLY A 1 182 ? -5.344 -5.125 6.188 1 93.94 182 GLY A C 1
ATOM 1454 O O . GLY A 1 182 ? -4.383 -5.895 6.18 1 93.94 182 GLY A O 1
ATOM 1455 N N . GLY A 1 183 ? -5.551 -4.316 5.148 1 94.19 183 GLY A N 1
ATOM 1456 C CA . GLY A 1 183 ? -4.633 -4.18 4.027 1 94.19 183 GLY A CA 1
ATOM 1457 C C . GLY A 1 183 ? -3.24 -3.75 4.449 1 94.19 183 GLY A C 1
ATOM 1458 O O . GLY A 1 183 ? -2.244 -4.293 3.963 1 94.19 183 GLY A O 1
ATOM 1459 N N . SER A 1 184 ? -3.189 -2.807 5.348 1 95.69 184 SER A N 1
ATOM 1460 C CA . SER A 1 184 ? -1.909 -2.33 5.863 1 95.69 184 SER A CA 1
ATOM 1461 C C . SER A 1 184 ? -1.188 -3.422 6.648 1 95.69 184 SER A C 1
ATOM 1463 O O . SER A 1 184 ? 0.04 -3.518 6.602 1 95.69 184 SER A O 1
ATOM 1465 N N . PHE A 1 185 ? -1.965 -4.129 7.367 1 96.81 185 PHE A N 1
ATOM 1466 C CA . PHE A 1 185 ? -1.402 -5.242 8.117 1 96.81 185 PHE A CA 1
ATOM 1467 C C . PHE A 1 185 ? -0.779 -6.27 7.18 1 96.81 185 PHE A C 1
ATOM 1469 O O . PHE A 1 185 ? 0.354 -6.707 7.391 1 96.81 185 PHE A O 1
ATOM 1476 N N . ALA A 1 186 ? -1.52 -6.676 6.168 1 97.69 186 ALA A N 1
ATOM 1477 C CA . ALA A 1 186 ? -1.006 -7.617 5.176 1 97.69 186 ALA A CA 1
ATOM 1478 C C . ALA A 1 186 ? 0.266 -7.086 4.523 1 97.69 186 ALA A C 1
ATOM 1480 O O . ALA A 1 186 ? 1.232 -7.828 4.336 1 97.69 186 ALA A O 1
ATOM 1481 N N . LEU A 1 187 ? 0.239 -5.832 4.105 1 98.12 187 LEU A N 1
ATOM 1482 C CA . LEU A 1 187 ? 1.404 -5.18 3.52 1 98.12 187 LEU A CA 1
ATOM 1483 C C . LEU A 1 187 ? 2.598 -5.242 4.465 1 98.12 187 LEU A C 1
ATOM 1485 O O . LEU A 1 187 ? 3.723 -5.512 4.035 1 98.12 187 LEU A O 1
ATOM 1489 N N . THR A 1 188 ? 2.367 -5.02 5.727 1 98.62 188 THR A N 1
ATOM 1490 C CA . THR A 1 188 ? 3.424 -5.066 6.73 1 98.62 188 THR A CA 1
ATOM 1491 C C . THR A 1 188 ? 3.998 -6.477 6.844 1 98.62 188 THR A C 1
ATOM 1493 O O . THR A 1 188 ? 5.211 -6.648 6.965 1 98.62 188 THR A O 1
ATOM 1496 N N . LEU A 1 189 ? 3.135 -7.461 6.836 1 98.62 189 LEU A N 1
ATOM 1497 C CA . LEU A 1 189 ? 3.602 -8.844 6.871 1 98.62 189 LEU A CA 1
ATOM 1498 C C . LEU A 1 189 ? 4.531 -9.133 5.699 1 98.62 189 LEU A C 1
ATOM 1500 O O . LEU A 1 189 ? 5.57 -9.773 5.867 1 98.62 189 LEU A O 1
ATOM 1504 N N . LEU A 1 190 ? 4.172 -8.672 4.523 1 98.69 190 LEU A N 1
ATOM 1505 C CA . LEU A 1 190 ? 5.004 -8.867 3.342 1 98.69 190 LEU A CA 1
ATOM 1506 C C . LEU A 1 190 ? 6.328 -8.125 3.479 1 98.69 190 LEU A C 1
ATOM 1508 O O . LEU A 1 190 ? 7.379 -8.641 3.088 1 98.69 190 LEU A O 1
ATOM 1512 N N . ALA A 1 191 ? 6.281 -6.898 4 1 98.81 191 ALA A N 1
ATOM 1513 C CA . ALA A 1 191 ? 7.5 -6.121 4.207 1 98.81 191 ALA A CA 1
ATOM 1514 C C . ALA A 1 191 ? 8.43 -6.816 5.195 1 98.81 191 ALA A C 1
ATOM 1516 O O . ALA A 1 191 ? 9.641 -6.883 4.977 1 98.81 191 ALA A O 1
ATOM 1517 N N . ILE A 1 192 ? 7.891 -7.32 6.281 1 98.75 192 ILE A N 1
ATOM 1518 C CA . ILE A 1 192 ? 8.688 -8.016 7.289 1 98.75 192 ILE A CA 1
ATOM 1519 C C . ILE A 1 192 ? 9.289 -9.281 6.684 1 98.75 192 ILE A C 1
ATOM 1521 O O . ILE A 1 192 ? 10.469 -9.57 6.895 1 98.75 192 ILE A O 1
ATOM 1525 N N . PHE A 1 193 ? 8.453 -10.055 5.973 1 98.56 193 PHE A N 1
ATOM 1526 C CA . PHE A 1 193 ? 8.938 -11.242 5.285 1 98.56 193 PHE A CA 1
ATOM 1527 C C . PHE A 1 193 ? 10.117 -10.906 4.379 1 98.56 193 PHE A C 1
ATOM 1529 O O . PHE A 1 193 ? 11.148 -11.578 4.418 1 98.56 193 PHE A O 1
ATOM 1536 N N . THR A 1 194 ? 9.969 -9.891 3.572 1 98.75 194 THR A N 1
ATOM 1537 C CA . THR A 1 194 ? 11.016 -9.453 2.652 1 98.75 194 THR A CA 1
ATOM 1538 C C . THR A 1 194 ? 12.258 -9.016 3.418 1 98.75 194 THR A C 1
ATOM 1540 O O . THR A 1 194 ? 13.383 -9.336 3.023 1 98.75 194 THR A O 1
ATOM 1543 N N . ALA A 1 195 ? 12.055 -8.266 4.527 1 98.75 195 ALA A N 1
ATOM 1544 C CA . ALA A 1 195 ? 13.164 -7.785 5.348 1 98.75 195 ALA A CA 1
ATOM 1545 C C . ALA A 1 195 ? 13.953 -8.953 5.93 1 98.75 195 ALA A C 1
ATOM 1547 O O . ALA A 1 195 ? 15.188 -8.922 5.941 1 98.75 195 ALA A O 1
ATOM 1548 N N . ILE A 1 196 ? 13.25 -9.984 6.414 1 98.5 196 ILE A N 1
ATOM 1549 C CA . ILE A 1 196 ? 13.898 -11.148 7.008 1 98.5 196 ILE A CA 1
ATOM 1550 C C . ILE A 1 196 ? 14.812 -11.812 5.984 1 98.5 196 ILE A C 1
ATOM 1552 O O . ILE A 1 196 ? 15.945 -12.188 6.305 1 98.5 196 ILE A O 1
ATOM 1556 N N . ILE A 1 197 ? 14.391 -11.93 4.777 1 98.12 197 ILE A N 1
ATOM 1557 C CA . ILE A 1 197 ? 15.156 -12.586 3.729 1 98.12 197 ILE A CA 1
ATOM 1558 C C . ILE A 1 197 ? 16.328 -11.703 3.318 1 98.12 197 ILE A C 1
ATOM 1560 O O . ILE A 1 197 ? 17.469 -12.18 3.191 1 98.12 197 ILE A O 1
ATOM 1564 N N . ARG A 1 198 ? 16.078 -10.367 3.166 1 97.94 198 ARG A N 1
ATOM 1565 C CA . ARG A 1 198 ? 17.078 -9.445 2.631 1 97.94 198 ARG A CA 1
ATOM 1566 C C . ARG A 1 198 ? 18.156 -9.133 3.668 1 97.94 198 ARG A C 1
ATOM 1568 O O . ARG A 1 198 ? 19.281 -8.805 3.316 1 97.94 198 ARG A O 1
ATOM 1575 N N . LEU A 1 199 ? 17.828 -9.203 4.891 1 97.25 199 LEU A N 1
ATOM 1576 C CA . LEU A 1 199 ? 18.781 -8.852 5.945 1 97.25 199 LEU A CA 1
ATOM 1577 C C . LEU A 1 199 ? 19.578 -10.07 6.379 1 97.25 199 LEU A C 1
ATOM 1579 O O . LEU A 1 199 ? 20.516 -9.945 7.184 1 97.25 199 LEU A O 1
ATOM 1583 N N . ASN A 1 200 ? 19.312 -11.352 5.996 1 89.62 200 ASN A N 1
ATOM 1584 C CA . ASN A 1 200 ? 20.062 -12.562 6.297 1 89.62 200 ASN A CA 1
ATOM 1585 C C . ASN A 1 200 ? 20.75 -13.125 5.055 1 89.62 200 ASN A C 1
ATOM 1587 O O . ASN A 1 200 ? 20.203 -13.055 3.953 1 89.62 200 ASN A O 1
ATOM 1591 N N . MET B 1 1 ? -52.812 -49.625 22.609 1 23.73 1 MET B N 1
ATOM 1592 C CA . MET B 1 1 ? -53 -48.5 23.531 1 23.73 1 MET B CA 1
ATOM 1593 C C . MET B 1 1 ? -53.5 -47.281 22.797 1 23.73 1 MET B C 1
ATOM 1595 O O . MET B 1 1 ? -52.906 -46.844 21.812 1 23.73 1 MET B O 1
ATOM 1599 N N . LEU B 1 2 ? -54.781 -46.812 22.75 1 24.16 2 LEU B N 1
ATOM 1600 C CA . LEU B 1 2 ? -55.781 -46.188 21.906 1 24.16 2 LEU B CA 1
ATOM 1601 C C . LEU B 1 2 ? -55.5 -44.719 21.703 1 24.16 2 LEU B C 1
ATOM 1603 O O . LEU B 1 2 ? -55.188 -44 22.672 1 24.16 2 LEU B O 1
ATOM 1607 N N . LEU B 1 3 ? -54.875 -44.219 20.484 1 26.42 3 LEU B N 1
ATOM 1608 C CA . LEU B 1 3 ? -54.562 -42.938 19.891 1 26.42 3 LEU B CA 1
ATOM 1609 C C . LEU B 1 3 ? -55.688 -41.938 20.094 1 26.42 3 LEU B C 1
ATOM 1611 O O . LEU B 1 3 ? -56.719 -42 19.375 1 26.42 3 LEU B O 1
ATOM 1615 N N . THR B 1 4 ? -56.188 -41.688 21.406 1 26.09 4 THR B N 1
ATOM 1616 C CA . THR B 1 4 ? -57.469 -41.125 21.812 1 26.09 4 THR B CA 1
ATOM 1617 C C . THR B 1 4 ? -57.625 -39.719 21.281 1 26.09 4 THR B C 1
ATOM 1619 O O . THR B 1 4 ? -56.656 -39.062 20.906 1 26.09 4 THR B O 1
ATOM 1622 N N . ASN B 1 5 ? -58.812 -38.938 21.375 1 27.64 5 ASN B N 1
ATOM 1623 C CA . ASN B 1 5 ? -59.625 -37.781 21.016 1 27.64 5 ASN B CA 1
ATOM 1624 C C . ASN B 1 5 ? -58.906 -36.469 21.266 1 27.64 5 ASN B C 1
ATOM 1626 O O . ASN B 1 5 ? -59.312 -35.406 20.75 1 27.64 5 ASN B O 1
ATOM 1630 N N . ASP B 1 6 ? -58.062 -36.406 22.344 1 31.94 6 ASP B N 1
ATOM 1631 C CA . ASP B 1 6 ? -57.75 -35.125 23 1 31.94 6 ASP B CA 1
ATOM 1632 C C . ASP B 1 6 ? -56.844 -34.281 22.109 1 31.94 6 ASP B C 1
ATOM 1634 O O . ASP B 1 6 ? -56.531 -33.125 22.469 1 31.94 6 ASP B O 1
ATOM 1638 N N . VAL B 1 7 ? -55.969 -34.906 21.234 1 30.16 7 VAL B N 1
ATOM 1639 C CA . VAL B 1 7 ? -54.906 -34.156 20.547 1 30.16 7 VAL B CA 1
ATOM 1640 C C . VAL B 1 7 ? -55.531 -33.406 19.359 1 30.16 7 VAL B C 1
ATOM 1642 O O . VAL B 1 7 ? -54.938 -32.438 18.859 1 30.16 7 VAL B O 1
ATOM 1645 N N . ILE B 1 8 ? -56.625 -33.906 18.75 1 31.34 8 ILE B N 1
ATOM 1646 C CA . ILE B 1 8 ? -57.125 -33.406 17.469 1 31.34 8 ILE B CA 1
ATOM 1647 C C . ILE B 1 8 ? -57.875 -32.094 17.688 1 31.34 8 ILE B C 1
ATOM 1649 O O . ILE B 1 8 ? -58.062 -31.312 16.766 1 31.34 8 ILE B O 1
ATOM 1653 N N . GLU B 1 9 ? -58.406 -31.906 18.938 1 28.69 9 GLU B N 1
ATOM 1654 C CA . GLU B 1 9 ? -59.406 -30.859 19.109 1 28.69 9 GLU B CA 1
ATOM 1655 C C . GLU B 1 9 ? -58.781 -29.469 19.031 1 28.69 9 GLU B C 1
ATOM 1657 O O . GLU B 1 9 ? -59.344 -28.562 18.422 1 28.69 9 GLU B O 1
ATOM 1662 N N . PRO B 1 10 ? -57.594 -29.344 19.781 1 28.14 10 PRO B N 1
ATOM 1663 C CA . PRO B 1 10 ? -57.188 -27.938 19.844 1 28.14 10 PRO B CA 1
ATOM 1664 C C . PRO B 1 10 ? -56.719 -27.391 18.484 1 28.14 10 PRO B C 1
ATOM 1666 O O . PRO B 1 10 ? -56.625 -26.172 18.312 1 28.14 10 PRO B O 1
ATOM 1669 N N . LEU B 1 11 ? -56.312 -28.203 17.469 1 28.91 11 LEU B N 1
ATOM 1670 C CA . LEU B 1 11 ? -55.781 -27.734 16.203 1 28.91 11 LEU B CA 1
ATOM 1671 C C . LEU B 1 11 ? -56.844 -27.016 15.391 1 28.91 11 LEU B C 1
ATOM 1673 O O . LEU B 1 11 ? -56.531 -26.125 14.594 1 28.91 11 LEU B O 1
ATOM 1677 N N . ARG B 1 12 ? -58.125 -27.531 15.523 1 27.84 12 ARG B N 1
ATOM 1678 C CA . ARG B 1 12 ? -59.219 -26.984 14.703 1 27.84 12 ARG B CA 1
ATOM 1679 C C . ARG B 1 12 ? -59.469 -25.531 15.055 1 27.84 12 ARG B C 1
ATOM 1681 O O . ARG B 1 12 ? -59.906 -24.75 14.203 1 27.84 12 ARG B O 1
ATOM 1688 N N . ALA B 1 13 ? -59.344 -25.25 16.391 1 29.28 13 ALA B N 1
ATOM 1689 C CA . ALA B 1 13 ? -59.844 -23.938 16.781 1 29.28 13 ALA B CA 1
ATOM 1690 C C . ALA B 1 13 ? -59.031 -22.812 16.109 1 29.28 13 ALA B C 1
ATOM 1692 O O . ALA B 1 13 ? -59.562 -21.734 15.836 1 29.28 13 ALA B O 1
ATOM 1693 N N . VAL B 1 14 ? -57.625 -22.953 16.031 1 28.86 14 VAL B N 1
ATOM 1694 C CA . VAL B 1 14 ? -56.812 -21.828 15.594 1 28.86 14 VAL B CA 1
ATOM 1695 C C . VAL B 1 14 ? -57.031 -21.578 14.102 1 28.86 14 VAL B C 1
ATOM 1697 O O . VAL B 1 14 ? -57 -20.422 13.648 1 28.86 14 VAL B O 1
ATOM 1700 N N . LEU B 1 15 ? -57.406 -22.656 13.289 1 27.58 15 LEU B N 1
ATOM 1701 C CA . LEU B 1 15 ? -57.406 -22.453 11.844 1 27.58 15 LEU B CA 1
ATOM 1702 C C . LEU B 1 15 ? -58.625 -21.625 11.422 1 27.58 15 LEU B C 1
ATOM 1704 O O . LEU B 1 15 ? -58.562 -20.891 10.43 1 27.58 15 LEU B O 1
ATOM 1708 N N . PHE B 1 16 ? -59.906 -21.969 11.977 1 28.98 16 PHE B N 1
ATOM 1709 C CA . PHE B 1 16 ? -61.094 -21.469 11.312 1 28.98 16 PHE B CA 1
ATOM 1710 C C . PHE B 1 16 ? -61.469 -20.094 11.852 1 28.98 16 PHE B C 1
ATOM 1712 O O . PHE B 1 16 ? -62.625 -19.641 11.664 1 28.98 16 PHE B O 1
ATOM 1719 N N . ASN B 1 17 ? -60.781 -19.562 12.93 1 25.69 17 ASN B N 1
ATOM 1720 C CA . ASN B 1 17 ? -61.5 -18.359 13.352 1 25.69 17 ASN B CA 1
ATOM 1721 C C . ASN B 1 17 ? -61.469 -17.281 12.281 1 25.69 17 ASN B C 1
ATOM 1723 O O . ASN B 1 17 ? -60.406 -16.781 11.93 1 25.69 17 ASN B O 1
ATOM 1727 N N . PRO B 1 18 ? -62.656 -17.062 11.477 1 28.17 18 PRO B N 1
ATOM 1728 C CA . PRO B 1 18 ? -62.906 -16.156 10.352 1 28.17 18 PRO B CA 1
ATOM 1729 C C . PRO B 1 18 ? -62.5 -14.711 10.672 1 28.17 18 PRO B C 1
ATOM 1731 O O . PRO B 1 18 ? -62.219 -13.93 9.758 1 28.17 18 PRO B O 1
ATOM 1734 N N . GLY B 1 19 ? -62.906 -14.328 11.945 1 29.3 19 GLY B N 1
ATOM 1735 C CA . GLY B 1 19 ? -62.875 -12.906 12.25 1 29.3 19 GLY B CA 1
ATOM 1736 C C . GLY B 1 19 ? -61.5 -12.289 12.094 1 29.3 19 GLY B C 1
ATOM 1737 O O . GLY B 1 19 ? -61.344 -11.078 12.266 1 29.3 19 GLY B O 1
ATOM 1738 N N . LEU B 1 20 ? -60.5 -13.211 12.383 1 26.41 20 LEU B N 1
ATOM 1739 C CA . LEU B 1 20 ? -59.188 -12.578 12.438 1 26.41 20 LEU B CA 1
ATOM 1740 C C . LEU B 1 20 ? -58.75 -12.07 11.062 1 26.41 20 LEU B C 1
ATOM 1742 O O . LEU B 1 20 ? -57.719 -11.438 10.914 1 26.41 20 LEU B O 1
ATOM 1746 N N . LEU B 1 21 ? -59.5 -12.523 9.992 1 26.08 21 LEU B N 1
ATOM 1747 C CA . LEU B 1 21 ? -59.094 -12.094 8.656 1 26.08 21 LEU B CA 1
ATOM 1748 C C . LEU B 1 21 ? -59.406 -10.617 8.445 1 26.08 21 LEU B C 1
ATOM 1750 O O . LEU B 1 21 ? -59.031 -10.039 7.414 1 26.08 21 LEU B O 1
ATOM 1754 N N . GLU B 1 22 ? -60.5 -10.211 9.102 1 24.77 22 GLU B N 1
ATOM 1755 C CA . GLU B 1 22 ? -61.031 -8.945 8.617 1 24.77 22 GLU B CA 1
ATOM 1756 C C . GLU B 1 22 ? -59.969 -7.836 8.711 1 24.77 22 GLU B C 1
ATOM 1758 O O . GLU B 1 22 ? -59.875 -6.988 7.824 1 24.77 22 GLU B O 1
ATOM 1763 N N . ASN B 1 23 ? -59.562 -7.68 9.961 1 24.45 23 ASN B N 1
ATOM 1764 C CA . ASN B 1 23 ? -58.844 -6.414 10.141 1 24.45 23 ASN B CA 1
ATOM 1765 C C . ASN B 1 23 ? -57.469 -6.438 9.492 1 24.45 23 ASN B C 1
ATOM 1767 O O . ASN B 1 23 ? -56.562 -5.695 9.906 1 24.45 23 ASN B O 1
ATOM 1771 N N . LEU B 1 24 ? -57.125 -7.637 8.797 1 24.06 24 LEU B N 1
ATOM 1772 C CA . LEU B 1 24 ? -55.812 -7.574 8.188 1 24.06 24 LEU B CA 1
ATOM 1773 C C . LEU B 1 24 ? -55.781 -6.512 7.09 1 24.06 24 LEU B C 1
ATOM 1775 O O . LEU B 1 24 ? -56.312 -6.703 6.008 1 24.06 24 LEU B O 1
ATOM 1779 N N . ASN B 1 25 ? -56.125 -5.277 7.547 1 24 25 ASN B N 1
ATOM 1780 C CA . ASN B 1 25 ? -56.031 -4.207 6.562 1 24 25 ASN B CA 1
ATOM 1781 C C . ASN B 1 25 ? -54.75 -4.324 5.746 1 24 25 ASN B C 1
ATOM 1783 O O . ASN B 1 25 ? -53.656 -4.188 6.289 1 24 25 ASN B O 1
ATOM 1787 N N . PHE B 1 26 ? -54.812 -5.09 4.629 1 24.03 26 PHE B N 1
ATOM 1788 C CA . PHE B 1 26 ? -53.812 -5.281 3.566 1 24.03 26 PHE B CA 1
ATOM 1789 C C . PHE B 1 26 ? -53.125 -3.965 3.225 1 24.03 26 PHE B C 1
ATOM 1791 O O . PHE B 1 26 ? -52.062 -3.959 2.621 1 24.03 26 PHE B O 1
ATOM 1798 N N . SER B 1 27 ? -53.938 -2.855 3.277 1 25.73 27 SER B N 1
ATOM 1799 C CA . SER B 1 27 ? -53.375 -1.605 2.791 1 25.73 27 SER B CA 1
ATOM 1800 C C . SER B 1 27 ? -52.125 -1.226 3.582 1 25.73 27 SER B C 1
ATOM 1802 O O . SER B 1 27 ? -51.156 -0.703 3.02 1 25.73 27 SER B O 1
ATOM 1804 N N . ASN B 1 28 ? -52.156 -1.308 4.934 1 25.83 28 ASN B N 1
ATOM 1805 C CA . ASN B 1 28 ? -51.031 -0.903 5.754 1 25.83 28 ASN B CA 1
ATOM 1806 C C . ASN B 1 28 ? -49.844 -1.846 5.566 1 25.83 28 ASN B C 1
ATOM 1808 O O . ASN B 1 28 ? -48.75 -1.561 6.035 1 25.83 28 ASN B O 1
ATOM 1812 N N . LEU B 1 29 ? -50.062 -3.215 5.359 1 24.16 29 LEU B N 1
ATOM 1813 C CA . LEU B 1 29 ? -48.938 -4.109 5.105 1 24.16 29 LEU B CA 1
ATOM 1814 C C . LEU B 1 29 ? -48.25 -3.744 3.797 1 24.16 29 LEU B C 1
ATOM 1816 O O . LEU B 1 29 ? -47.031 -3.789 3.711 1 24.16 29 LEU B O 1
ATOM 1820 N N . LEU B 1 30 ? -49.031 -3.461 2.719 1 25.02 30 LEU B N 1
ATOM 1821 C CA . LEU B 1 30 ? -48.375 -3.062 1.472 1 25.02 30 LEU B CA 1
ATOM 1822 C C . LEU B 1 30 ? -47.5 -1.827 1.68 1 25.02 30 LEU B C 1
ATOM 1824 O O . LEU B 1 30 ? -46.531 -1.625 0.96 1 25.02 30 LEU B O 1
ATOM 1828 N N . GLY B 1 31 ? -48.094 -0.808 2.379 1 24.7 31 GLY B N 1
ATOM 1829 C CA . GLY B 1 31 ? -47.344 0.421 2.576 1 24.7 31 GLY B CA 1
ATOM 1830 C C . GLY B 1 31 ? -46 0.199 3.256 1 24.7 31 GLY B C 1
ATOM 1831 O O . GLY B 1 31 ? -45.062 0.975 3.061 1 24.7 31 GLY B O 1
ATOM 1832 N N . HIS B 1 32 ? -45.969 -0.539 4.383 1 26.3 32 HIS B N 1
ATOM 1833 C CA . HIS B 1 32 ? -44.688 -0.752 5.074 1 26.3 32 HIS B CA 1
ATOM 1834 C C . HIS B 1 32 ? -43.719 -1.527 4.199 1 26.3 32 HIS B C 1
ATOM 1836 O O . HIS B 1 32 ? -42.531 -1.592 4.508 1 26.3 32 HIS B O 1
ATOM 1842 N N . VAL B 1 33 ? -44.156 -2.568 3.412 1 24.73 33 VAL B N 1
ATOM 1843 C CA . VAL B 1 33 ? -43.219 -3.285 2.572 1 24.73 33 VAL B CA 1
ATOM 1844 C C . VAL B 1 33 ? -42.531 -2.311 1.608 1 24.73 33 VAL B C 1
ATOM 1846 O O . VAL B 1 33 ? -41.344 -2.416 1.346 1 24.73 33 VAL B O 1
ATOM 1849 N N . PHE B 1 34 ? -43.375 -1.562 0.79 1 24.48 34 PHE B N 1
ATOM 1850 C CA . PHE B 1 34 ? -42.75 -0.726 -0.229 1 24.48 34 PHE B CA 1
ATOM 1851 C C . PHE B 1 34 ? -41.812 0.304 0.408 1 24.48 34 PHE B C 1
ATOM 1853 O O . PHE B 1 34 ? -41.219 1.122 -0.291 1 24.48 34 PHE B O 1
ATOM 1860 N N . HIS B 1 35 ? -42.219 0.846 1.528 1 23.75 35 HIS B N 1
ATOM 1861 C CA . HIS B 1 35 ? -41.156 1.709 2.045 1 23.75 35 HIS B CA 1
ATOM 1862 C C . HIS B 1 35 ? -39.844 0.947 2.188 1 23.75 35 HIS B C 1
ATOM 1864 O O . HIS B 1 35 ? -39.344 0.777 3.299 1 23.75 35 HIS B O 1
ATOM 1870 N N . LEU B 1 36 ? -39.844 -0.34 1.74 1 23.58 36 LEU B N 1
ATOM 1871 C CA . LEU B 1 36 ? -38.469 -0.82 1.445 1 23.58 36 LEU B CA 1
ATOM 1872 C C . LEU B 1 36 ? -37.688 0.246 0.715 1 23.58 36 LEU B C 1
ATOM 1874 O O . LEU B 1 36 ? -37.781 0.391 -0.504 1 23.58 36 LEU B O 1
ATOM 1878 N N . ASN B 1 37 ? -38 1.52 0.999 1 22.34 37 ASN B N 1
ATOM 1879 C CA . ASN B 1 37 ? -37.219 2.656 0.512 1 22.34 37 ASN B CA 1
ATOM 1880 C C . ASN B 1 37 ? -35.844 2.217 -0.019 1 22.34 37 ASN B C 1
ATOM 1882 O O . ASN B 1 37 ? -35.406 1.108 0.267 1 22.34 37 ASN B O 1
ATOM 1886 N N . LEU B 1 38 ? -35.156 3.352 -0.603 1 20.72 38 LEU B N 1
ATOM 1887 C CA . LEU B 1 38 ? -33.906 3.828 -1.201 1 20.72 38 LEU B CA 1
ATOM 1888 C C . LEU B 1 38 ? -32.688 3.145 -0.568 1 20.72 38 LEU B C 1
ATOM 1890 O O . LEU B 1 38 ? -32.625 2.998 0.654 1 20.72 38 LEU B O 1
ATOM 1894 N N . TYR B 1 39 ? -32.125 2.168 -1.229 1 25.62 39 TYR B N 1
ATOM 1895 C CA . TYR B 1 39 ? -30.766 1.688 -1.416 1 25.62 39 TYR B CA 1
ATOM 1896 C C . TYR B 1 39 ? -29.766 2.697 -0.881 1 25.62 39 TYR B C 1
ATOM 1898 O O . TYR B 1 39 ? -29.578 3.77 -1.463 1 25.62 39 TYR B O 1
ATOM 1906 N N . GLU B 1 40 ? -29.891 3.199 0.223 1 26.38 40 GLU B N 1
ATOM 1907 C CA . GLU B 1 40 ? -28.734 3.861 0.82 1 26.38 40 GLU B CA 1
ATOM 1908 C C . GLU B 1 40 ? -27.438 3.332 0.233 1 26.38 40 GLU B C 1
ATOM 1910 O O . GLU B 1 40 ? -27.141 2.137 0.326 1 26.38 40 GLU B O 1
ATOM 1915 N N . SER B 1 41 ? -27.125 3.689 -1.004 1 28.48 41 SER B N 1
ATOM 1916 C CA . SER B 1 41 ? -25.75 3.641 -1.488 1 28.48 41 SER B CA 1
ATOM 1917 C C . SER B 1 41 ? -24.75 3.588 -0.331 1 28.48 41 SER B C 1
ATOM 1919 O O . SER B 1 41 ? -24.484 4.605 0.307 1 28.48 41 SER B O 1
ATOM 1921 N N . GLN B 1 42 ? -25.156 3.021 0.707 1 29.45 42 GLN B N 1
ATOM 1922 C CA . GLN B 1 42 ? -24.047 2.738 1.611 1 29.45 42 GLN B CA 1
ATOM 1923 C C . GLN B 1 42 ? -22.703 2.76 0.87 1 29.45 42 GLN B C 1
ATOM 1925 O O . GLN B 1 42 ? -22.5 1.98 -0.063 1 29.45 42 GLN B O 1
ATOM 1930 N N . GLU B 1 43 ? -22.344 3.949 0.426 1 33.12 43 GLU B N 1
ATOM 1931 C CA . GLU B 1 43 ? -20.938 4.176 0.063 1 33.12 43 GLU B CA 1
ATOM 1932 C C . GLU B 1 43 ? -20.047 3.066 0.601 1 33.12 43 GLU B C 1
ATOM 1934 O O . GLU B 1 43 ? -19.656 3.084 1.773 1 33.12 43 GLU B O 1
ATOM 1939 N N . PHE B 1 44 ? -20.562 1.949 0.588 1 32.59 44 PHE B N 1
ATOM 1940 C CA . PHE B 1 44 ? -19.578 0.901 0.837 1 32.59 44 PHE B CA 1
ATOM 1941 C C . PHE B 1 44 ? -18.188 1.343 0.387 1 32.59 44 PHE B C 1
ATOM 1943 O O . PHE B 1 44 ? -17.922 1.461 -0.812 1 32.59 44 PHE B O 1
ATOM 1950 N N . LYS B 1 45 ? -17.734 2.371 0.928 1 40.41 45 LYS B N 1
ATOM 1951 C CA . LYS B 1 45 ? -16.281 2.441 0.879 1 40.41 45 LYS B CA 1
ATOM 1952 C C . LYS B 1 45 ? -15.664 1.048 0.82 1 40.41 45 LYS B C 1
ATOM 1954 O O . LYS B 1 45 ? -15.43 0.423 1.855 1 40.41 45 LYS B O 1
ATOM 1959 N N . GLY B 1 46 ? -16.375 0.091 0.205 1 44.06 46 GLY B N 1
ATOM 1960 C CA . GLY B 1 46 ? -15.961 -1.29 0.026 1 44.06 46 GLY B CA 1
ATOM 1961 C C . GLY B 1 46 ? -14.453 -1.451 -0.057 1 44.06 46 GLY B C 1
ATOM 1962 O O . GLY B 1 46 ? -13.773 -0.668 -0.727 1 44.06 46 GLY B O 1
ATOM 1963 N N . PHE B 1 47 ? -13.961 -1.888 0.993 1 55.28 47 PHE B N 1
ATOM 1964 C CA . PHE B 1 47 ? -12.664 -2.396 1.426 1 55.28 47 PHE B CA 1
ATOM 1965 C C . PHE B 1 47 ? -11.977 -3.16 0.299 1 55.28 47 PHE B C 1
ATOM 1967 O O . PHE B 1 47 ? -11.18 -4.062 0.551 1 55.28 47 PHE B O 1
ATOM 1974 N N . ALA B 1 48 ? -12.398 -2.857 -0.919 1 67.31 48 ALA B N 1
ATOM 1975 C CA . ALA B 1 48 ? -11.703 -3.664 -1.917 1 67.31 48 ALA B CA 1
ATOM 1976 C C . ALA B 1 48 ? -10.398 -2.996 -2.35 1 67.31 48 ALA B C 1
ATOM 1978 O O . ALA B 1 48 ? -10.336 -1.772 -2.484 1 67.31 48 ALA B O 1
ATOM 1979 N N . MET B 1 49 ? -9.445 -3.783 -2.361 1 86.44 49 MET B N 1
ATOM 1980 C CA . MET B 1 49 ? -8.148 -3.361 -2.875 1 86.44 49 MET B CA 1
ATOM 1981 C C . MET B 1 49 ? -8.203 -3.146 -4.383 1 86.44 49 MET B C 1
ATOM 1983 O O . MET B 1 49 ? -8.836 -3.916 -5.102 1 86.44 49 MET B O 1
ATOM 1987 N N . ASP B 1 50 ? -7.652 -2.01 -4.879 1 90.75 50 ASP B N 1
ATOM 1988 C CA . ASP B 1 50 ? -7.727 -1.688 -6.301 1 90.75 50 ASP B CA 1
ATOM 1989 C C . ASP B 1 50 ? -6.582 -2.34 -7.074 1 90.75 50 ASP B C 1
ATOM 1991 O O . ASP B 1 50 ? -5.621 -2.83 -6.477 1 90.75 50 ASP B O 1
ATOM 1995 N N . PRO B 1 51 ? -6.652 -2.445 -8.422 1 93.88 51 PRO B N 1
ATOM 1996 C CA . PRO B 1 51 ? -5.668 -3.154 -9.25 1 93.88 51 PRO B CA 1
ATOM 1997 C C . PRO B 1 51 ? -4.266 -2.566 -9.125 1 93.88 51 PRO B C 1
ATOM 1999 O O . PRO B 1 51 ? -3.275 -3.291 -9.258 1 93.88 51 PRO B O 1
ATOM 2002 N N . LEU B 1 52 ? -4.145 -1.264 -8.891 1 96.94 52 LEU B N 1
ATOM 2003 C CA . LEU B 1 52 ? -2.828 -0.653 -8.75 1 96.94 52 LEU B CA 1
ATOM 2004 C C . LEU B 1 52 ? -2.109 -1.184 -7.52 1 96.94 52 LEU B C 1
ATOM 2006 O O . LEU B 1 52 ? -0.902 -1.432 -7.555 1 96.94 52 LEU B O 1
ATOM 2010 N N . GLU B 1 53 ? -2.834 -1.355 -6.449 1 96.94 53 GLU B N 1
ATOM 2011 C CA . GLU B 1 53 ? -2.246 -1.918 -5.234 1 96.94 53 GLU B CA 1
ATOM 2012 C C . GLU B 1 53 ? -1.848 -3.377 -5.441 1 96.94 53 GLU B C 1
ATOM 2014 O O . GLU B 1 53 ? -0.755 -3.787 -5.043 1 96.94 53 GLU B O 1
ATOM 2019 N N . HIS B 1 54 ? -2.766 -4.117 -6.062 1 97.88 54 HIS B N 1
ATOM 2020 C CA . HIS B 1 54 ? -2.475 -5.52 -6.34 1 97.88 54 HIS B CA 1
ATOM 2021 C C . HIS B 1 54 ? -1.231 -5.66 -7.215 1 97.88 54 HIS B C 1
ATOM 2023 O O . HIS B 1 54 ? -0.461 -6.609 -7.055 1 97.88 54 HIS B O 1
ATOM 2029 N N . ALA B 1 55 ? -1.018 -4.758 -8.109 1 98.62 55 ALA B N 1
ATOM 2030 C CA . ALA B 1 55 ? 0.142 -4.809 -8.992 1 98.62 55 ALA B CA 1
ATOM 2031 C C . ALA B 1 55 ? 1.407 -4.355 -8.273 1 98.62 55 ALA B C 1
ATOM 2033 O O . ALA B 1 55 ? 2.461 -4.98 -8.398 1 98.62 55 ALA B O 1
ATOM 2034 N N . SER B 1 56 ? 1.299 -3.303 -7.5 1 98.81 56 SER B N 1
ATOM 2035 C CA . SER B 1 56 ? 2.469 -2.594 -6.996 1 98.81 56 SER B CA 1
ATOM 2036 C C . SER B 1 56 ? 3.092 -3.326 -5.812 1 98.81 56 SER B C 1
ATOM 2038 O O . SER B 1 56 ? 4.316 -3.426 -5.711 1 98.81 56 SER B O 1
ATOM 2040 N N . ILE B 1 57 ? 2.287 -3.832 -4.91 1 98.75 57 ILE B N 1
ATOM 2041 C CA . ILE B 1 57 ? 2.795 -4.422 -3.674 1 98.75 57 ILE B CA 1
ATOM 2042 C C . ILE B 1 57 ? 3.637 -5.652 -3.998 1 98.75 57 ILE B C 1
ATOM 2044 O O . ILE B 1 57 ? 4.812 -5.723 -3.635 1 98.75 57 ILE B O 1
ATOM 2048 N N . PRO B 1 58 ? 3.129 -6.637 -4.754 1 98.88 58 PRO B N 1
ATOM 2049 C CA . PRO B 1 58 ? 3.982 -7.785 -5.059 1 98.88 58 PRO B CA 1
ATOM 2050 C C . PRO B 1 58 ? 5.156 -7.426 -5.965 1 98.88 58 PRO B C 1
ATOM 2052 O O . PRO B 1 58 ? 6.203 -8.078 -5.914 1 98.88 58 PRO B O 1
ATOM 2055 N N . SER B 1 59 ? 4.984 -6.398 -6.816 1 98.94 59 SER B N 1
ATOM 2056 C CA . SER B 1 59 ? 6.105 -5.949 -7.637 1 98.94 59 SER B CA 1
ATOM 2057 C C . SER B 1 59 ? 7.281 -5.512 -6.77 1 98.94 59 SER B C 1
ATOM 2059 O O . SER B 1 59 ? 8.43 -5.871 -7.043 1 98.94 59 SER B O 1
ATOM 2061 N N . LEU B 1 60 ? 6.988 -4.754 -5.73 1 98.94 60 LEU B N 1
ATOM 2062 C CA . LEU B 1 60 ? 8.047 -4.293 -4.84 1 98.94 60 LEU B CA 1
ATOM 2063 C C . LEU B 1 60 ? 8.703 -5.465 -4.117 1 98.94 60 LEU B C 1
ATOM 2065 O O . LEU B 1 60 ? 9.922 -5.48 -3.93 1 98.94 60 LEU B O 1
ATOM 2069 N N . VAL B 1 61 ? 7.902 -6.438 -3.746 1 98.94 61 VAL B N 1
ATOM 2070 C CA . VAL B 1 61 ? 8.445 -7.625 -3.09 1 98.94 61 VAL B CA 1
ATOM 2071 C C . VAL B 1 61 ? 9.359 -8.375 -4.051 1 98.94 61 VAL B C 1
ATOM 2073 O O . VAL B 1 61 ? 10.477 -8.758 -3.682 1 98.94 61 VAL B O 1
ATOM 2076 N N . TYR B 1 62 ? 8.906 -8.57 -5.266 1 98.88 62 TYR B N 1
ATOM 2077 C CA . TYR B 1 62 ? 9.695 -9.242 -6.289 1 98.88 62 TYR B CA 1
ATOM 2078 C C . TYR B 1 62 ? 11.008 -8.508 -6.535 1 98.88 62 TYR B C 1
ATOM 2080 O O . TYR B 1 62 ? 12.07 -9.133 -6.598 1 98.88 62 TYR B O 1
ATOM 2088 N N . LEU B 1 63 ? 10.93 -7.211 -6.652 1 98.81 63 LEU B N 1
ATOM 2089 C CA . LEU B 1 63 ? 12.109 -6.406 -6.934 1 98.81 63 LEU B CA 1
ATOM 2090 C C . LEU B 1 63 ? 13.078 -6.43 -5.75 1 98.81 63 LEU B C 1
ATOM 2092 O O . LEU B 1 63 ? 14.289 -6.34 -5.934 1 98.81 63 LEU B O 1
ATOM 2096 N N . ALA B 1 64 ? 12.539 -6.547 -4.566 1 98.75 64 ALA B N 1
ATOM 2097 C CA . ALA B 1 64 ? 13.359 -6.586 -3.361 1 98.75 64 ALA B CA 1
ATOM 2098 C C . ALA B 1 64 ? 14.055 -7.938 -3.213 1 98.75 64 ALA B C 1
ATOM 2100 O O . ALA B 1 64 ? 15.18 -8.016 -2.713 1 98.75 64 ALA B O 1
ATOM 2101 N N . LEU B 1 65 ? 13.422 -9.023 -3.676 1 98.38 65 LEU B N 1
ATOM 2102 C CA . LEU B 1 65 ? 13.922 -10.359 -3.369 1 98.38 65 LEU B CA 1
ATOM 2103 C C . LEU B 1 65 ? 14.727 -10.922 -4.535 1 98.38 65 LEU B C 1
ATOM 2105 O O . LEU B 1 65 ? 15.555 -11.812 -4.348 1 98.38 65 LEU B O 1
ATOM 2109 N N . SER B 1 66 ? 14.398 -10.445 -5.711 1 97.5 66 SER B N 1
ATOM 2110 C CA . SER B 1 66 ? 15.086 -10.977 -6.883 1 97.5 66 SER B CA 1
ATOM 2111 C C . SER B 1 66 ? 16.469 -10.359 -7.035 1 97.5 66 SER B C 1
ATOM 2113 O O . SER B 1 66 ? 16.609 -9.133 -7.051 1 97.5 66 SER B O 1
ATOM 2115 N N . ASN B 1 67 ? 17.484 -11.164 -7.215 1 95.5 67 ASN B N 1
ATOM 2116 C CA . ASN B 1 67 ? 18.828 -10.672 -7.477 1 95.5 67 ASN B CA 1
ATOM 2117 C C . ASN B 1 67 ? 18.938 -10.078 -8.883 1 95.5 67 ASN B C 1
ATOM 2119 O O . ASN B 1 67 ? 19.625 -9.07 -9.078 1 95.5 67 ASN B O 1
ATOM 2123 N N . GLU B 1 68 ? 18.266 -10.766 -9.852 1 96.44 68 GLU B N 1
ATOM 2124 C CA . GLU B 1 68 ? 18.266 -10.328 -11.242 1 96.44 68 GLU B CA 1
ATOM 2125 C C . GLU B 1 68 ? 16.859 -10.266 -11.812 1 96.44 68 GLU B C 1
ATOM 2127 O O . GLU B 1 68 ? 16.484 -11.07 -12.664 1 96.44 68 GLU B O 1
ATOM 2132 N N . PRO B 1 69 ? 16.156 -9.266 -11.336 1 98.06 69 PRO B N 1
ATOM 2133 C CA . PRO B 1 69 ? 14.789 -9.164 -11.875 1 98.06 69 PRO B CA 1
ATOM 2134 C C . PRO B 1 69 ? 14.766 -8.891 -13.375 1 98.06 69 PRO B C 1
ATOM 2136 O O . PRO B 1 69 ? 15.672 -8.242 -13.898 1 98.06 69 PRO B O 1
ATOM 2139 N N . THR B 1 70 ? 13.766 -9.5 -14.086 1 98.44 70 THR B N 1
ATOM 2140 C CA . THR B 1 70 ? 13.578 -9.297 -15.523 1 98.44 70 THR B CA 1
ATOM 2141 C C . THR B 1 70 ? 12.219 -8.648 -15.797 1 98.44 70 THR B C 1
ATOM 2143 O O . THR B 1 70 ? 11.297 -8.766 -14.992 1 98.44 70 THR B O 1
ATOM 2146 N N . LEU B 1 71 ? 12.219 -7.922 -16.891 1 98.44 71 LEU B N 1
ATOM 2147 C CA . LEU B 1 71 ? 10.953 -7.332 -17.312 1 98.44 71 LEU B CA 1
ATOM 2148 C C . LEU B 1 71 ? 9.891 -8.406 -17.531 1 98.44 71 LEU B C 1
ATOM 2150 O O . LEU B 1 71 ? 8.719 -8.211 -17.188 1 98.44 71 LEU B O 1
ATOM 2154 N N . THR B 1 72 ? 10.289 -9.539 -18.094 1 98.56 72 THR B N 1
ATOM 2155 C CA . THR B 1 72 ? 9.375 -10.648 -18.328 1 98.56 72 THR B CA 1
ATOM 2156 C C . THR B 1 72 ? 8.828 -11.18 -17 1 98.56 72 THR B C 1
ATOM 2158 O O . THR B 1 72 ? 7.625 -11.43 -16.875 1 98.56 72 THR B O 1
ATOM 2161 N N . GLY B 1 73 ? 9.719 -11.352 -16.047 1 98.62 73 GLY B N 1
ATOM 2162 C CA . GLY B 1 73 ? 9.289 -11.82 -14.742 1 98.62 73 GLY B CA 1
ATOM 2163 C C . GLY B 1 73 ? 8.344 -10.852 -14.055 1 98.62 73 GLY B C 1
ATOM 2164 O O . GLY B 1 73 ? 7.305 -11.258 -13.523 1 98.62 73 GLY B O 1
ATOM 2165 N N . LEU B 1 74 ? 8.703 -9.578 -14.07 1 98.88 74 LEU B N 1
ATOM 2166 C CA . LEU B 1 74 ? 7.871 -8.555 -13.461 1 98.88 74 LEU B CA 1
ATOM 2167 C C . LEU B 1 74 ? 6.504 -8.484 -14.141 1 98.88 74 LEU B C 1
ATOM 2169 O O . LEU B 1 74 ? 5.477 -8.375 -13.461 1 98.88 74 LEU B O 1
ATOM 2173 N N . THR B 1 75 ? 6.5 -8.555 -15.469 1 98.88 75 THR B N 1
ATOM 2174 C CA . THR B 1 75 ? 5.254 -8.508 -16.219 1 98.88 75 THR B CA 1
ATOM 2175 C C . THR B 1 75 ? 4.371 -9.703 -15.875 1 98.88 75 THR B C 1
ATOM 2177 O O . THR B 1 75 ? 3.168 -9.555 -15.664 1 98.88 75 THR B O 1
ATOM 2180 N N . ALA B 1 76 ? 4.945 -10.891 -15.836 1 98.88 76 ALA B N 1
ATOM 2181 C CA . ALA B 1 76 ? 4.199 -12.094 -15.477 1 98.88 76 ALA B CA 1
ATOM 2182 C C . ALA B 1 76 ? 3.6 -11.969 -14.078 1 98.88 76 ALA B C 1
ATOM 2184 O O . ALA B 1 76 ? 2.439 -12.328 -13.859 1 98.88 76 ALA B O 1
ATOM 2185 N N . LEU B 1 77 ? 4.379 -11.477 -13.141 1 98.88 77 LEU B N 1
ATOM 2186 C CA . LEU B 1 77 ? 3.922 -11.305 -11.766 1 98.88 77 LEU B CA 1
ATOM 2187 C C . LEU B 1 77 ? 2.754 -10.32 -11.703 1 98.88 77 LEU B C 1
ATOM 2189 O O . LEU B 1 77 ? 1.746 -10.594 -11.047 1 98.88 77 LEU B O 1
ATOM 2193 N N . VAL B 1 78 ? 2.883 -9.188 -12.391 1 98.88 78 VAL B N 1
ATOM 2194 C CA . VAL B 1 78 ? 1.844 -8.164 -12.398 1 98.88 78 VAL B CA 1
ATOM 2195 C C . VAL B 1 78 ? 0.572 -8.719 -13.039 1 98.88 78 VAL B C 1
ATOM 2197 O O . VAL B 1 78 ? -0.53 -8.508 -12.523 1 98.88 78 VAL B O 1
ATOM 2200 N N . LEU B 1 79 ? 0.712 -9.43 -14.125 1 98.69 79 LEU B N 1
ATOM 2201 C CA . LEU B 1 79 ? -0.436 -10.047 -14.773 1 98.69 79 LEU B CA 1
ATOM 2202 C C . LEU B 1 79 ? -1.133 -11.023 -13.836 1 98.69 79 LEU B C 1
ATOM 2204 O O . LEU B 1 79 ? -2.363 -11.055 -13.758 1 98.69 79 LEU B O 1
ATOM 2208 N N . GLY B 1 80 ? -0.365 -11.82 -13.141 1 98.69 80 GLY B N 1
ATOM 2209 C CA . GLY B 1 80 ? -0.937 -12.727 -12.156 1 98.69 80 GLY B CA 1
ATOM 2210 C C . GLY B 1 80 ? -1.635 -12.016 -11.016 1 98.69 80 GLY B C 1
ATOM 2211 O O . GLY B 1 80 ? -2.686 -12.453 -10.547 1 98.69 80 GLY B O 1
ATOM 2212 N N . ALA B 1 81 ? -1.074 -10.93 -10.602 1 98.69 81 ALA B N 1
ATOM 2213 C CA . ALA B 1 81 ? -1.571 -10.188 -9.445 1 98.69 81 ALA B CA 1
ATOM 2214 C C . ALA B 1 81 ? -2.902 -9.508 -9.758 1 98.69 81 ALA B C 1
ATOM 2216 O O . ALA B 1 81 ? -3.727 -9.305 -8.867 1 98.69 81 ALA B O 1
ATOM 2217 N N . VAL B 1 82 ? -3.17 -9.117 -11.031 1 97.19 82 VAL B N 1
ATOM 2218 C CA . VAL B 1 82 ? -4.398 -8.406 -11.375 1 97.19 82 VAL B CA 1
ATOM 2219 C C . VAL B 1 82 ? -5.387 -9.375 -12.023 1 97.19 82 VAL B C 1
ATOM 2221 O O . VAL B 1 82 ? -6.566 -9.047 -12.188 1 97.19 82 VAL B O 1
ATOM 2224 N N . PHE B 1 83 ? -5.027 -10.555 -12.32 1 96.75 83 PHE B N 1
ATOM 2225 C CA . PHE B 1 83 ? -5.773 -11.562 -13.062 1 96.75 83 PHE B CA 1
ATOM 2226 C C . PHE B 1 83 ? -7.098 -11.867 -12.375 1 96.75 83 PHE B C 1
ATOM 2228 O O . PHE B 1 83 ? -8.148 -11.914 -13.023 1 96.75 83 PHE B O 1
ATOM 2235 N N . PRO B 1 84 ? -7.129 -12.062 -11.016 1 95 84 PRO B N 1
ATOM 2236 C CA . PRO B 1 84 ? -8.391 -12.422 -10.367 1 95 84 PRO B CA 1
ATOM 2237 C C . PRO B 1 84 ? -9.477 -11.359 -10.562 1 95 84 PRO B C 1
ATOM 2239 O O . PRO B 1 84 ? -10.664 -11.688 -10.602 1 95 84 PRO B O 1
ATOM 2242 N N . ASP B 1 85 ? -9.062 -10.156 -10.734 1 90.12 85 ASP B N 1
ATOM 2243 C CA . ASP B 1 85 ? -10.023 -9.062 -10.875 1 90.12 85 ASP B CA 1
ATOM 2244 C C . ASP B 1 85 ? -10.805 -9.18 -12.18 1 90.12 85 ASP B C 1
ATOM 2246 O O . ASP B 1 85 ? -11.836 -8.531 -12.352 1 90.12 85 ASP B O 1
ATOM 2250 N N . LEU B 1 86 ? -10.414 -9.93 -13.109 1 88.31 86 LEU B N 1
ATOM 2251 C CA . LEU B 1 86 ? -11.125 -10.148 -14.367 1 88.31 86 LEU B CA 1
ATOM 2252 C C . LEU B 1 86 ? -12.492 -10.789 -14.117 1 88.31 86 LEU B C 1
ATOM 2254 O O . LEU B 1 86 ? -13.359 -10.781 -15 1 88.31 86 LEU B O 1
ATOM 2258 N N . ASP B 1 87 ? -12.609 -11.32 -12.961 1 84.88 87 ASP B N 1
ATOM 2259 C CA . ASP B 1 87 ? -13.906 -11.914 -12.648 1 84.88 87 ASP B CA 1
ATOM 2260 C C . ASP B 1 87 ? -15 -10.852 -12.578 1 84.88 87 ASP B C 1
ATOM 2262 O O . ASP B 1 87 ? -16.188 -11.164 -12.672 1 84.88 87 ASP B O 1
ATOM 2266 N N . ALA B 1 88 ? -14.516 -9.57 -12.367 1 73.44 88 ALA B N 1
ATOM 2267 C CA . ALA B 1 88 ? -15.484 -8.484 -12.344 1 73.44 88 ALA B CA 1
ATOM 2268 C C . ALA B 1 88 ? -16.234 -8.391 -13.672 1 73.44 88 ALA B C 1
ATOM 2270 O O . ALA B 1 88 ? -17.312 -7.789 -13.75 1 73.44 88 ALA B O 1
ATOM 2271 N N . LEU B 1 89 ? -15.594 -8.859 -14.727 1 69.81 89 LEU B N 1
ATOM 2272 C CA . LEU B 1 89 ? -16.25 -8.883 -16.031 1 69.81 89 LEU B CA 1
ATOM 2273 C C . LEU B 1 89 ? -17.328 -9.953 -16.078 1 69.81 89 LEU B C 1
ATOM 2275 O O . LEU B 1 89 ? -18.203 -9.922 -16.953 1 69.81 89 LEU B O 1
ATOM 2279 N N . ALA B 1 90 ? -17.219 -10.828 -15.156 1 67.44 90 ALA B N 1
ATOM 2280 C CA . ALA B 1 90 ? -18.25 -11.852 -15.055 1 67.44 90 ALA B CA 1
ATOM 2281 C C . ALA B 1 90 ? -19.438 -11.352 -14.242 1 67.44 90 ALA B C 1
ATOM 2283 O O . ALA B 1 90 ? -19.484 -10.188 -13.844 1 67.44 90 ALA B O 1
ATOM 2284 N N . GLU B 1 91 ? -20.406 -12.172 -14.094 1 62.38 91 GLU B N 1
ATOM 2285 C CA . GLU B 1 91 ? -21.672 -11.812 -13.461 1 62.38 91 GLU B CA 1
ATOM 2286 C C . GLU B 1 91 ? -21.453 -11.461 -11.992 1 62.38 91 GLU B C 1
ATOM 2288 O O . GLU B 1 91 ? -22.156 -10.602 -11.445 1 62.38 91 GLU B O 1
ATOM 2293 N N . GLU B 1 92 ? -20.438 -12.172 -11.398 1 66.38 92 GLU B N 1
ATOM 2294 C CA . GLU B 1 92 ? -20.188 -11.953 -9.984 1 66.38 92 GLU B CA 1
ATOM 2295 C C . GLU B 1 92 ? -18.734 -11.531 -9.742 1 66.38 92 GLU B C 1
ATOM 2297 O O . GLU B 1 92 ? -17.812 -12.094 -10.336 1 66.38 92 GLU B O 1
ATOM 2302 N N . HIS B 1 93 ? -18.656 -10.469 -8.969 1 71.19 93 HIS B N 1
ATOM 2303 C CA . HIS B 1 93 ? -17.312 -10.086 -8.547 1 71.19 93 HIS B CA 1
ATOM 2304 C C . HIS B 1 93 ? -16.828 -10.961 -7.406 1 71.19 93 HIS B C 1
ATOM 2306 O O . HIS B 1 93 ? -17.625 -11.414 -6.578 1 71.19 93 HIS B O 1
ATOM 2312 N N . ARG B 1 94 ? -15.539 -11.273 -7.375 1 77.06 94 ARG B N 1
ATOM 2313 C CA . ARG B 1 94 ? -14.891 -12.133 -6.387 1 77.06 94 ARG B CA 1
ATOM 2314 C C . ARG B 1 94 ? -15.5 -13.531 -6.395 1 77.06 94 ARG B C 1
ATOM 2316 O O . ARG B 1 94 ? -16.016 -14 -5.371 1 77.06 94 ARG B O 1
ATOM 2323 N N . SER B 1 95 ? -15.375 -14.219 -7.461 1 83.75 95 SER B N 1
ATOM 2324 C CA . SER B 1 95 ? -15.977 -15.523 -7.68 1 83.75 95 SER B CA 1
ATOM 2325 C C . SER B 1 95 ? -14.938 -16.531 -8.164 1 83.75 95 SER B C 1
ATOM 2327 O O . SER B 1 95 ? -14.141 -17.031 -7.375 1 83.75 95 SER B O 1
ATOM 2329 N N . TYR B 1 96 ? -14.906 -16.719 -9.414 1 86.44 96 TYR B N 1
ATOM 2330 C CA . TYR B 1 96 ? -14.141 -17.828 -9.969 1 86.44 96 TYR B CA 1
ATOM 2331 C C . TYR B 1 96 ? -12.648 -17.625 -9.75 1 86.44 96 TYR B C 1
ATOM 2333 O O . TYR B 1 96 ? -11.961 -18.516 -9.242 1 86.44 96 TYR B O 1
ATOM 2341 N N . LEU B 1 97 ? -12.117 -16.531 -10.047 1 92.5 97 LEU B N 1
ATOM 2342 C CA . LEU B 1 97 ? -10.68 -16.312 -10.07 1 92.5 97 LEU B CA 1
ATOM 2343 C C . LEU B 1 97 ? -10.172 -15.906 -8.688 1 92.5 97 LEU B C 1
ATOM 2345 O O . LEU B 1 97 ? -8.961 -15.789 -8.477 1 92.5 97 LEU B O 1
ATOM 2349 N N . HIS B 1 98 ? -11.078 -15.758 -7.793 1 94.12 98 HIS B N 1
ATOM 2350 C CA . HIS B 1 98 ? -10.703 -15.484 -6.41 1 94.12 98 HIS B CA 1
ATOM 2351 C C . HIS B 1 98 ? -10.789 -16.75 -5.555 1 94.12 98 HIS B C 1
ATOM 2353 O O . HIS B 1 98 ? -10.789 -16.672 -4.324 1 94.12 98 HIS B O 1
ATOM 2359 N N . SER B 1 99 ? -10.828 -17.891 -6.172 1 94.88 99 SER B N 1
ATOM 2360 C CA . SER B 1 99 ? -10.977 -19.156 -5.484 1 94.88 99 SER B CA 1
ATOM 2361 C C . SER B 1 99 ? -9.695 -19.984 -5.547 1 94.88 99 SER B C 1
ATOM 2363 O O . SER B 1 99 ? -8.883 -19.797 -6.461 1 94.88 99 SER B O 1
ATOM 2365 N N . LEU B 1 100 ? -9.562 -20.906 -4.559 1 96.75 100 LEU B N 1
ATOM 2366 C CA . LEU B 1 100 ? -8.391 -21.766 -4.523 1 96.75 100 LEU B CA 1
ATOM 2367 C C . LEU B 1 100 ? -8.492 -22.875 -5.574 1 96.75 100 LEU B C 1
ATOM 2369 O O . LEU B 1 100 ? -7.477 -23.438 -5.992 1 96.75 100 LEU B O 1
ATOM 2373 N N . LEU B 1 101 ? -9.695 -23.141 -6 1 95.75 101 LEU B N 1
ATOM 2374 C CA . LEU B 1 101 ? -9.898 -24.25 -6.934 1 95.75 101 LEU B CA 1
ATOM 2375 C C . LEU B 1 101 ? -9.172 -23.984 -8.25 1 95.75 101 LEU B C 1
ATOM 2377 O O . LEU B 1 101 ? -8.422 -24.828 -8.727 1 95.75 101 LEU B O 1
ATOM 2381 N N . PRO B 1 102 ? -9.352 -22.812 -8.875 1 96.25 102 PRO B N 1
ATOM 2382 C CA . PRO B 1 102 ? -8.57 -22.531 -10.078 1 96.25 102 PRO B CA 1
ATOM 2383 C C . PRO B 1 102 ? -7.129 -22.125 -9.773 1 96.25 102 PRO B C 1
ATOM 2385 O O . PRO B 1 102 ? -6.227 -22.375 -10.578 1 96.25 102 PRO B O 1
ATOM 2388 N N . PHE B 1 103 ? -6.848 -21.578 -8.617 1 98.12 103 PHE B N 1
ATOM 2389 C CA . PHE B 1 103 ? -5.527 -21.062 -8.273 1 98.12 103 PHE B CA 1
ATOM 2390 C C . PHE B 1 103 ? -4.547 -22.203 -8.031 1 98.12 103 PHE B C 1
ATOM 2392 O O . PHE B 1 103 ? -3.398 -22.141 -8.484 1 98.12 103 PHE B O 1
ATOM 2399 N N . LEU B 1 104 ? -4.949 -23.266 -7.285 1 97.94 104 LEU B N 1
ATOM 2400 C CA . LEU B 1 104 ? -4.039 -24.312 -6.836 1 97.94 104 LEU B CA 1
ATOM 2401 C C . LEU B 1 104 ? -3.418 -25.031 -8.023 1 97.94 104 LEU B C 1
ATOM 2403 O O . LEU B 1 104 ? -2.201 -25.234 -8.07 1 97.94 104 LEU B O 1
ATOM 2407 N N . PRO B 1 105 ? -4.262 -25.5 -9.047 1 97.88 105 PRO B N 1
ATOM 2408 C CA . PRO B 1 105 ? -3.633 -26.078 -10.227 1 97.88 105 PRO B CA 1
ATOM 2409 C C . PRO B 1 105 ? -2.668 -25.125 -10.922 1 97.88 105 PRO B C 1
ATOM 2411 O O . PRO B 1 105 ? -1.63 -25.547 -11.438 1 97.88 105 PRO B O 1
ATOM 2414 N N . ALA B 1 106 ? -3.004 -23.812 -10.992 1 97.94 106 ALA B N 1
ATOM 2415 C CA . ALA B 1 106 ? -2.119 -22.812 -11.594 1 97.94 106 ALA B CA 1
ATOM 2416 C C . ALA B 1 106 ? -0.812 -22.703 -10.82 1 97.94 106 ALA B C 1
ATOM 2418 O O . ALA B 1 106 ? 0.262 -22.562 -11.414 1 97.94 106 ALA B O 1
ATOM 2419 N N . LEU B 1 107 ? -0.91 -22.734 -9.508 1 98.38 107 LEU B N 1
ATOM 2420 C CA . LEU B 1 107 ? 0.275 -22.688 -8.656 1 98.38 107 LEU B CA 1
ATOM 2421 C C . LEU B 1 107 ? 1.161 -23.906 -8.891 1 98.38 107 LEU B C 1
ATOM 2423 O O . LEU B 1 107 ? 2.379 -23.766 -9.031 1 98.38 107 LEU B O 1
ATOM 2427 N N . LEU B 1 108 ? 0.501 -25.094 -8.922 1 98.25 108 LEU B N 1
ATOM 2428 C CA . LEU B 1 108 ? 1.247 -26.328 -9.141 1 98.25 108 LEU B CA 1
ATOM 2429 C C . LEU B 1 108 ? 1.94 -26.312 -10.5 1 98.25 108 LEU B C 1
ATOM 2431 O O . LEU B 1 108 ? 3.1 -26.719 -10.617 1 98.25 108 LEU B O 1
ATOM 2435 N N . LEU B 1 109 ? 1.235 -25.859 -11.516 1 98.12 109 LEU B N 1
ATOM 2436 C CA . LEU B 1 109 ? 1.821 -25.719 -12.852 1 98.12 109 LEU B CA 1
ATOM 2437 C C . LEU B 1 109 ? 2.986 -24.734 -12.836 1 98.12 109 LEU B C 1
ATOM 2439 O O . LEU B 1 109 ? 4.02 -24.984 -13.461 1 98.12 109 LEU B O 1
ATOM 2443 N N . GLY B 1 110 ? 2.787 -23.594 -12.156 1 98.19 110 GLY B N 1
ATOM 2444 C CA . GLY B 1 110 ? 3.85 -22.609 -12.023 1 98.19 110 GLY B CA 1
ATOM 2445 C C . GLY B 1 110 ? 5.094 -23.156 -11.359 1 98.19 110 GLY B C 1
ATOM 2446 O O . GLY B 1 110 ? 6.215 -22.875 -11.789 1 98.19 110 GLY B O 1
ATOM 2447 N N . LEU B 1 111 ? 4.871 -23.969 -10.266 1 97.69 111 LEU B N 1
ATOM 2448 C CA . LEU B 1 111 ? 5.984 -24.578 -9.547 1 97.69 111 LEU B CA 1
ATOM 2449 C C . LEU B 1 111 ? 6.754 -25.531 -10.453 1 97.69 111 LEU B C 1
ATOM 2451 O O . LEU B 1 111 ? 7.977 -25.656 -10.344 1 97.69 111 LEU B O 1
ATOM 2455 N N . HIS B 1 112 ? 6.062 -26.219 -11.344 1 97.75 112 HIS B N 1
ATOM 2456 C CA . HIS B 1 112 ? 6.668 -27.172 -12.266 1 97.75 112 HIS B CA 1
ATOM 2457 C C . HIS B 1 112 ? 7.41 -26.469 -13.391 1 97.75 112 HIS B C 1
ATOM 2459 O O . HIS B 1 112 ? 8.531 -26.844 -13.742 1 97.75 112 HIS B O 1
ATOM 2465 N N . LEU B 1 113 ? 6.883 -25.391 -13.938 1 97.94 113 LEU B N 1
ATOM 2466 C CA . LEU B 1 113 ? 7.43 -24.719 -15.109 1 97.94 113 LEU B CA 1
ATOM 2467 C C . LEU B 1 113 ? 8.438 -23.641 -14.703 1 97.94 113 LEU B C 1
ATOM 2469 O O . LEU B 1 113 ? 9.273 -23.234 -15.516 1 97.94 113 LEU B O 1
ATOM 2473 N N . GLU B 1 114 ? 8.305 -23.094 -13.531 1 97.25 114 GLU B N 1
ATOM 2474 C CA . GLU B 1 114 ? 9.18 -22.062 -12.977 1 97.25 114 GLU B CA 1
ATOM 2475 C C . GLU B 1 114 ? 9.148 -20.797 -13.82 1 97.25 114 GLU B C 1
ATOM 2477 O O . GLU B 1 114 ? 8.188 -20.547 -14.547 1 97.25 114 GLU B O 1
ATOM 2482 N N . GLY B 1 115 ? 10.055 -19.859 -13.523 1 96.88 115 GLY B N 1
ATOM 2483 C CA . GLY B 1 115 ? 10.164 -18.656 -14.32 1 96.88 115 GLY B CA 1
ATOM 2484 C C . GLY B 1 115 ? 8.914 -17.797 -14.289 1 96.88 115 GLY B C 1
ATOM 2485 O O . GLY B 1 115 ? 8.344 -17.562 -13.227 1 96.88 115 GLY B O 1
ATOM 2486 N N . PRO B 1 116 ? 8.523 -17.297 -15.461 1 98 116 PRO B N 1
ATOM 2487 C CA . PRO B 1 116 ? 7.375 -16.391 -15.531 1 98 116 PRO B CA 1
ATOM 2488 C C . PRO B 1 116 ? 6.074 -17.047 -15.086 1 98 116 PRO B C 1
ATOM 2490 O O . PRO B 1 116 ? 5.184 -16.375 -14.555 1 98 116 PRO B O 1
ATOM 2493 N N . PHE B 1 117 ? 5.984 -18.344 -15.289 1 98.38 117 PHE B N 1
ATOM 2494 C CA . PHE B 1 117 ? 4.77 -19.047 -14.891 1 98.38 117 PHE B CA 1
ATOM 2495 C C . PHE B 1 117 ? 4.637 -19.078 -13.375 1 98.38 117 PHE B C 1
ATOM 2497 O O . PHE B 1 117 ? 3.537 -18.922 -12.836 1 98.38 117 PHE B O 1
ATOM 2504 N N . LEU B 1 118 ? 5.754 -19.328 -12.734 1 98.62 118 LEU B N 1
ATOM 2505 C CA . LEU B 1 118 ? 5.738 -19.297 -11.281 1 98.62 118 LEU B CA 1
ATOM 2506 C C . LEU B 1 118 ? 5.438 -17.891 -10.773 1 98.62 118 LEU B C 1
ATOM 2508 O O . LEU B 1 118 ? 4.688 -17.719 -9.812 1 98.62 118 LEU B O 1
ATOM 2512 N N . LEU B 1 119 ? 6.023 -16.891 -11.414 1 98.81 119 LEU B N 1
ATOM 2513 C CA . LEU B 1 119 ? 5.797 -15.508 -11.016 1 98.81 119 LEU B CA 1
ATOM 2514 C C . LEU B 1 119 ? 4.34 -15.109 -11.227 1 98.81 119 LEU B C 1
ATOM 2516 O O . LEU B 1 119 ? 3.77 -14.375 -10.414 1 98.81 119 LEU B O 1
ATOM 2520 N N . PHE B 1 120 ? 3.717 -15.57 -12.289 1 98.88 120 PHE B N 1
ATOM 2521 C CA . PHE B 1 120 ? 2.287 -15.367 -12.492 1 98.88 120 PHE B CA 1
ATOM 2522 C C . PHE B 1 120 ? 1.489 -15.945 -11.3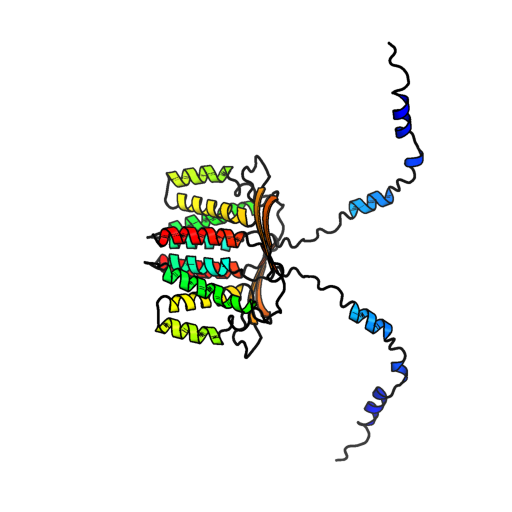28 1 98.88 120 PHE B C 1
ATOM 2524 O O . PHE B 1 120 ? 0.616 -15.273 -10.773 1 98.88 120 PHE B O 1
ATOM 2531 N N . ALA B 1 121 ? 1.835 -17.172 -10.969 1 98.75 121 ALA B N 1
ATOM 2532 C CA . ALA B 1 121 ? 1.135 -17.844 -9.875 1 98.75 121 ALA B CA 1
ATOM 2533 C C . ALA B 1 121 ? 1.35 -17.125 -8.555 1 98.75 121 ALA B C 1
ATOM 2535 O O . ALA B 1 121 ? 0.427 -17 -7.742 1 98.75 121 ALA B O 1
ATOM 2536 N N . LEU B 1 122 ? 2.568 -16.656 -8.297 1 98.75 122 LEU B N 1
ATOM 2537 C CA . LEU B 1 122 ? 2.865 -15.922 -7.07 1 98.75 122 LEU B CA 1
ATOM 2538 C C . LEU B 1 122 ? 2.121 -14.586 -7.043 1 98.75 122 LEU B C 1
ATOM 2540 O O . LEU B 1 122 ? 1.656 -14.156 -5.988 1 98.75 122 LEU B O 1
ATOM 2544 N N . GLY B 1 123 ? 2.043 -13.906 -8.211 1 98.88 123 GLY B N 1
ATOM 2545 C CA . GLY B 1 123 ? 1.189 -12.734 -8.305 1 98.88 123 GLY B CA 1
ATOM 2546 C C . GLY B 1 123 ? -0.262 -13.023 -7.973 1 98.88 123 GLY B C 1
ATOM 2547 O O . GLY B 1 123 ? -0.883 -12.289 -7.199 1 98.88 123 GLY B O 1
ATOM 2548 N N . TRP B 1 124 ? -0.8 -14.086 -8.547 1 98.75 124 TRP B N 1
ATOM 2549 C CA . TRP B 1 124 ? -2.16 -14.531 -8.266 1 98.75 124 TRP B CA 1
ATOM 2550 C C . TRP B 1 124 ? -2.35 -14.805 -6.777 1 98.75 124 TRP B C 1
ATOM 2552 O O . TRP B 1 124 ? -3.309 -14.328 -6.168 1 98.75 124 TRP B O 1
ATOM 2562 N N . GLY B 1 125 ? -1.412 -15.508 -6.195 1 98.44 125 GLY B N 1
ATOM 2563 C CA . GLY B 1 125 ? -1.451 -15.805 -4.77 1 98.44 125 GLY B CA 1
ATOM 2564 C C . GLY B 1 125 ? -1.434 -14.555 -3.904 1 98.44 125 GLY B C 1
ATOM 2565 O O . GLY B 1 125 ? -2.133 -14.492 -2.891 1 98.44 125 GLY B O 1
ATOM 2566 N N . SER B 1 126 ? -0.589 -13.625 -4.266 1 98.62 126 SER B N 1
ATOM 2567 C CA . SER B 1 126 ? -0.533 -12.367 -3.52 1 98.62 126 SER B CA 1
ATOM 2568 C C . SER B 1 126 ? -1.879 -11.656 -3.541 1 98.62 126 SER B C 1
ATOM 2570 O O . SER B 1 126 ? -2.266 -11.016 -2.557 1 98.62 126 SER B O 1
ATOM 2572 N N . HIS B 1 127 ? -2.59 -11.711 -4.652 1 98.06 127 HIS B N 1
ATOM 2573 C CA . HIS B 1 127 ? -3.926 -11.133 -4.766 1 98.06 127 HIS B CA 1
ATOM 2574 C C . HIS B 1 127 ? -4.875 -11.734 -3.738 1 98.06 127 HIS B C 1
ATOM 2576 O O . HIS B 1 127 ? -5.543 -11.008 -3.002 1 98.06 127 HIS B O 1
ATOM 2582 N N . LEU B 1 128 ? -4.926 -13.039 -3.725 1 97.31 128 LEU B N 1
ATOM 2583 C CA . LEU B 1 128 ? -5.809 -13.734 -2.795 1 97.31 128 LEU B CA 1
ATOM 2584 C C . LEU B 1 128 ? -5.43 -13.422 -1.352 1 97.31 128 LEU B C 1
ATOM 2586 O O . LEU B 1 128 ? -6.305 -13.211 -0.509 1 97.31 128 LEU B O 1
ATOM 2590 N N . PHE B 1 129 ? -4.137 -13.406 -1.1 1 97.88 129 PHE B N 1
ATOM 2591 C CA . PHE B 1 129 ? -3.635 -13.102 0.235 1 97.88 129 PHE B CA 1
ATOM 2592 C C . PHE B 1 129 ? -4.082 -11.711 0.679 1 97.88 129 PHE B C 1
ATOM 2594 O O . PHE B 1 129 ? -4.629 -11.547 1.771 1 97.88 129 PHE B O 1
ATOM 2601 N N . LEU B 1 130 ? -3.877 -10.719 -0.137 1 97.69 130 LEU B N 1
ATOM 2602 C CA . LEU B 1 130 ? -4.227 -9.344 0.187 1 97.69 130 LEU B CA 1
ATOM 2603 C C . LEU B 1 130 ? -5.738 -9.188 0.334 1 97.69 130 LEU B C 1
ATOM 2605 O O . LEU B 1 130 ? -6.211 -8.492 1.236 1 97.69 130 LEU B O 1
ATOM 2609 N N . ASP B 1 131 ? -6.508 -9.859 -0.532 1 94.88 131 ASP B N 1
ATOM 2610 C CA . ASP B 1 131 ? -7.965 -9.766 -0.49 1 94.88 131 ASP B CA 1
ATOM 2611 C C . ASP B 1 131 ? -8.523 -10.406 0.778 1 94.88 131 ASP B C 1
ATOM 2613 O O . ASP B 1 131 ? -9.578 -10 1.271 1 94.88 131 ASP B O 1
ATOM 2617 N N . PHE B 1 132 ? -7.84 -11.383 1.3 1 95.62 132 PHE B N 1
ATOM 2618 C CA . PHE B 1 132 ? -8.258 -12 2.555 1 95.62 132 PHE B CA 1
ATOM 2619 C C . PHE B 1 132 ? -8.258 -10.977 3.686 1 95.62 132 PHE B C 1
ATOM 2621 O O . PHE B 1 132 ? -9.094 -11.039 4.586 1 95.62 132 PHE B O 1
ATOM 2628 N N . PHE B 1 133 ? -7.402 -10.008 3.631 1 95.81 133 PHE B N 1
ATOM 2629 C CA . PHE B 1 133 ? -7.254 -9.023 4.695 1 95.81 133 PHE B CA 1
ATOM 2630 C C . PHE B 1 133 ? -8.016 -7.75 4.363 1 95.81 133 PHE B C 1
ATOM 2632 O O . PHE B 1 133 ? -8.109 -6.844 5.191 1 95.81 133 PHE B O 1
ATOM 2639 N N . THR B 1 134 ? -8.5 -7.57 3.162 1 93.25 134 THR B N 1
ATOM 2640 C CA . THR B 1 134 ? -9.195 -6.352 2.766 1 93.25 134 THR B CA 1
ATOM 2641 C C . THR B 1 134 ? -10.633 -6.66 2.355 1 93.25 134 THR B C 1
ATOM 2643 O O . THR B 1 134 ? -11.406 -5.75 2.047 1 93.25 134 THR B O 1
ATOM 2646 N N . GLY B 1 135 ? -11.047 -7.742 2.357 1 90.88 135 GLY B N 1
ATOM 2647 C CA . GLY B 1 135 ? -12.359 -8.258 2.01 1 90.88 135 GLY B CA 1
ATOM 2648 C C . GLY B 1 135 ? -12.523 -9.734 2.346 1 90.88 135 GLY B C 1
ATOM 2649 O O . GLY B 1 135 ? -12.25 -10.148 3.471 1 90.88 135 GLY B O 1
ATOM 2650 N N . VAL B 1 136 ? -13.094 -10.469 1.343 1 90.94 136 VAL B N 1
ATOM 2651 C CA . VAL B 1 136 ? -13.281 -11.906 1.539 1 90.94 136 VAL B CA 1
ATOM 2652 C C . VAL B 1 136 ? -12.812 -12.664 0.298 1 90.94 136 VAL B C 1
ATOM 2654 O O . VAL B 1 136 ? -12.75 -12.094 -0.796 1 90.94 136 VAL B O 1
ATOM 2657 N N . VAL B 1 137 ? -12.438 -13.852 0.449 1 93.81 137 VAL B N 1
ATOM 2658 C CA . VAL B 1 137 ? -12.039 -14.781 -0.607 1 93.81 137 VAL B CA 1
ATOM 2659 C C . VAL B 1 137 ? -12.922 -16.031 -0.551 1 93.81 137 VAL B C 1
ATOM 2661 O O . VAL B 1 137 ? -12.953 -16.734 0.466 1 93.81 137 VAL B O 1
ATOM 2664 N N . PRO B 1 138 ? -13.688 -16.188 -1.627 1 93.56 138 PRO B N 1
ATOM 2665 C CA . PRO B 1 138 ? -14.438 -17.438 -1.681 1 93.56 138 PRO B CA 1
ATOM 2666 C C . PRO B 1 138 ? -13.555 -18.641 -1.992 1 93.56 138 PRO B C 1
ATOM 2668 O O . PRO B 1 138 ? -13.414 -19.031 -3.156 1 93.56 138 PRO B O 1
ATOM 2671 N N . VAL B 1 139 ? -13.148 -19.391 -1.05 1 93.56 139 VAL B N 1
ATOM 2672 C CA . VAL B 1 139 ? -12.055 -20.344 -1.119 1 93.56 139 VAL B CA 1
ATOM 2673 C C . VAL B 1 139 ? -12.445 -21.531 -2.01 1 93.56 139 VAL B C 1
ATOM 2675 O O . VAL B 1 139 ? -11.602 -22.094 -2.709 1 93.56 139 VAL B O 1
ATOM 2678 N N . ALA B 1 140 ? -13.719 -21.906 -2.041 1 94.38 140 ALA B N 1
ATOM 2679 C CA . ALA B 1 140 ? -14.125 -23.109 -2.756 1 94.38 140 ALA B CA 1
ATOM 2680 C C . ALA B 1 140 ? -15.148 -22.797 -3.84 1 94.38 140 ALA B C 1
ATOM 2682 O O . ALA B 1 140 ? -16.031 -23.609 -4.137 1 94.38 140 ALA B O 1
ATOM 2683 N N . TYR B 1 141 ? -15.117 -21.547 -4.293 1 91.06 141 TYR B N 1
ATOM 2684 C CA . TYR B 1 141 ? -16.031 -21.203 -5.383 1 91.06 141 TYR B CA 1
ATOM 2685 C C . TYR B 1 141 ? -15.742 -22.062 -6.613 1 91.06 141 TYR B C 1
ATOM 2687 O O . TYR B 1 141 ? -14.586 -22.25 -6.992 1 91.06 141 TYR B O 1
ATOM 2695 N N . PRO B 1 142 ? -16.719 -22.594 -7.301 1 90.62 142 PRO B N 1
ATOM 2696 C CA . PRO B 1 142 ? -18.156 -22.359 -7.203 1 90.62 142 PRO B CA 1
ATOM 2697 C C . PRO B 1 142 ? -18.859 -23.391 -6.316 1 90.62 142 PRO B C 1
ATOM 2699 O O . PRO B 1 142 ? -20.094 -23.359 -6.195 1 90.62 142 PRO B O 1
ATOM 2702 N N . LEU B 1 143 ? -18.141 -24.328 -5.68 1 93.5 143 LEU B N 1
ATOM 2703 C CA . LEU B 1 143 ? -18.75 -25.312 -4.801 1 93.5 143 LEU B CA 1
ATOM 2704 C C . LEU B 1 143 ? -19.438 -24.641 -3.611 1 93.5 143 LEU B C 1
ATOM 2706 O O . LEU B 1 143 ? -20.453 -25.125 -3.127 1 93.5 143 LEU B O 1
ATOM 2710 N N . SER B 1 144 ? -18.812 -23.594 -3.111 1 91.06 144 SER B N 1
ATOM 2711 C CA . SER B 1 144 ? -19.359 -22.75 -2.062 1 91.06 144 SER B CA 1
ATOM 2712 C C . SER B 1 144 ? -19.188 -21.266 -2.398 1 91.06 144 SER B C 1
ATOM 2714 O O . SER B 1 144 ? -18.094 -20.844 -2.795 1 91.06 144 SER B O 1
ATOM 2716 N N . ARG B 1 145 ? -20.188 -20.578 -2.152 1 89.62 145 ARG B N 1
ATOM 2717 C CA . ARG B 1 145 ? -20.156 -19.156 -2.451 1 89.62 145 ARG B CA 1
ATOM 2718 C C . ARG B 1 145 ? -19.703 -18.344 -1.238 1 89.62 145 ARG B C 1
ATOM 2720 O O . ARG B 1 145 ? -19.562 -17.125 -1.31 1 89.62 145 ARG B O 1
ATOM 2727 N N . ARG B 1 146 ? -19.469 -19.078 -0.217 1 91.19 146 ARG B N 1
ATOM 2728 C CA . ARG B 1 146 ? -19.094 -18.391 1.019 1 91.19 146 ARG B CA 1
ATOM 2729 C C . ARG B 1 146 ? -17.656 -17.875 0.937 1 91.19 146 ARG B C 1
ATOM 2731 O O . ARG B 1 146 ? -16.734 -18.625 0.636 1 91.19 146 ARG B O 1
ATOM 2738 N N . GLY B 1 147 ? -17.5 -16.594 1.146 1 93.12 147 GLY B N 1
ATOM 2739 C CA . GLY B 1 147 ? -16.188 -15.969 1.229 1 93.12 147 GLY B CA 1
ATOM 2740 C C . GLY B 1 147 ? -15.781 -15.633 2.65 1 93.12 147 GLY B C 1
ATOM 2741 O O . GLY B 1 147 ? -16.625 -15.289 3.48 1 93.12 147 GLY B O 1
ATOM 2742 N N . TRP B 1 148 ? -14.469 -15.766 2.926 1 94.31 148 TRP B N 1
ATOM 2743 C CA . TRP B 1 148 ? -13.938 -15.492 4.258 1 94.31 148 TRP B CA 1
ATOM 2744 C C . TRP B 1 148 ? -12.828 -14.453 4.203 1 94.31 148 TRP B C 1
ATOM 2746 O O . TRP B 1 148 ? -12.109 -14.352 3.207 1 94.31 148 TRP B O 1
ATOM 2756 N N . GLY B 1 149 ? -12.758 -13.633 5.203 1 95.38 149 GLY B N 1
ATOM 2757 C CA . GLY B 1 149 ? -11.711 -12.641 5.34 1 95.38 149 GLY B CA 1
ATOM 2758 C C . GLY B 1 149 ? -11.445 -12.242 6.781 1 95.38 149 GLY B C 1
ATOM 2759 O O . GLY B 1 149 ? -12.172 -12.656 7.688 1 95.38 149 GLY B O 1
ATOM 2760 N N . LEU B 1 150 ? -10.383 -11.633 7.031 1 96.25 150 LEU B N 1
ATOM 2761 C CA . LEU B 1 150 ? -10.016 -11.125 8.344 1 96.25 150 LEU B CA 1
ATOM 2762 C C . LEU B 1 150 ? -10.078 -9.602 8.375 1 96.25 150 LEU B C 1
ATOM 2764 O O . LEU B 1 150 ? -9.352 -8.93 7.645 1 96.25 150 LEU B O 1
ATOM 2768 N N . SER B 1 151 ? -10.977 -9.07 9.211 1 94.31 151 SER B N 1
ATOM 2769 C CA . SER B 1 151 ? -11.102 -7.629 9.398 1 94.31 151 SER B CA 1
ATOM 2770 C C . SER B 1 151 ? -10.367 -7.168 10.648 1 94.31 151 SER B C 1
ATOM 2772 O O . SER B 1 151 ? -10.516 -7.766 11.719 1 94.31 151 SER B O 1
ATOM 2774 N N . ILE B 1 152 ? -9.508 -6.234 10.484 1 94.31 152 ILE B N 1
ATOM 2775 C CA . ILE B 1 152 ? -8.789 -5.621 11.594 1 94.31 152 ILE B CA 1
ATOM 2776 C C . ILE B 1 152 ? -9.148 -4.141 11.688 1 94.31 152 ILE B C 1
ATOM 2778 O O . ILE B 1 152 ? -8.836 -3.361 10.789 1 94.31 152 ILE B O 1
ATOM 2782 N N . ILE B 1 153 ? -9.82 -3.744 12.742 1 92.62 153 ILE B N 1
ATOM 2783 C CA . ILE B 1 153 ? -10.273 -2.369 12.93 1 92.62 153 ILE B CA 1
ATOM 2784 C C . ILE B 1 153 ? -9.594 -1.769 14.156 1 92.62 153 ILE B C 1
ATOM 2786 O O . ILE B 1 153 ? -9.555 -2.393 15.219 1 92.62 153 ILE B O 1
ATOM 2790 N N . VAL B 1 154 ? -8.984 -0.688 13.977 1 89.5 154 VAL B N 1
ATOM 2791 C CA . VAL B 1 154 ? -8.375 0.058 15.07 1 89.5 154 VAL B CA 1
ATOM 2792 C C . VAL B 1 154 ? -9.156 1.345 15.32 1 89.5 154 VAL B C 1
ATOM 2794 O O . VAL B 1 154 ? -9.453 2.09 14.383 1 89.5 154 VAL B O 1
ATOM 2797 N N . THR B 1 155 ? -9.562 1.549 16.578 1 86 155 THR B N 1
ATOM 2798 C CA . THR B 1 155 ? -10.258 2.766 16.984 1 86 155 THR B CA 1
ATOM 2799 C C . THR B 1 155 ? -9.391 3.576 17.953 1 86 155 THR B C 1
ATOM 2801 O O . THR B 1 155 ? -8.75 3.014 18.844 1 86 155 THR B O 1
ATOM 2804 N N . GLY B 1 156 ? -9.25 4.852 17.922 1 78.25 156 GLY B N 1
ATOM 2805 C CA . GLY B 1 156 ? -8.508 5.719 18.812 1 78.25 156 GLY B CA 1
ATOM 2806 C C . GLY B 1 156 ? -8.211 7.082 18.219 1 78.25 156 GLY B C 1
ATOM 2807 O O . GLY B 1 156 ? -8.828 7.484 17.234 1 78.25 156 GLY B O 1
ATOM 2808 N N . PRO B 1 157 ? -7.328 7.941 18.891 1 72.31 157 PRO B N 1
ATOM 2809 C CA . PRO B 1 157 ? -6.375 7.602 19.938 1 72.31 157 PRO B CA 1
ATOM 2810 C C . PRO B 1 157 ? -6.984 7.688 21.344 1 72.31 157 PRO B C 1
ATOM 2812 O O . PRO B 1 157 ? -6.469 7.082 22.281 1 72.31 157 PRO B O 1
ATOM 2815 N N . ARG B 1 158 ? -7.98 8.336 21.75 1 76.25 158 ARG B N 1
ATOM 2816 C CA . ARG B 1 158 ? -8.523 8.492 23.094 1 76.25 158 ARG B CA 1
ATOM 2817 C C . ARG B 1 158 ? -9.086 7.172 23.609 1 76.25 158 ARG B C 1
ATOM 2819 O O . ARG B 1 158 ? -8.758 6.75 24.719 1 76.25 158 ARG B O 1
ATOM 2826 N N . ASN B 1 159 ? -9.844 6.52 22.969 1 82.69 159 ASN B N 1
ATOM 2827 C CA . ASN B 1 159 ? -10.383 5.203 23.297 1 82.69 159 ASN B CA 1
ATOM 2828 C C . ASN B 1 159 ? -9.805 4.117 22.391 1 82.69 159 ASN B C 1
ATOM 2830 O O . ASN B 1 159 ? -10.508 3.551 21.562 1 82.69 159 ASN B O 1
ATOM 2834 N N . PHE B 1 160 ? -8.531 3.816 22.656 1 86.12 160 PHE B N 1
ATOM 2835 C CA . PHE B 1 160 ? -7.785 2.914 21.781 1 86.12 160 PHE B CA 1
ATOM 2836 C C . PHE B 1 160 ? -8.305 1.488 21.906 1 86.12 160 PHE B C 1
ATOM 2838 O O . PHE B 1 160 ? -8.453 0.967 23.016 1 86.12 160 PHE B O 1
ATOM 2845 N N . ARG B 1 161 ? -8.773 0.902 20.797 1 91.88 161 ARG B N 1
ATOM 2846 C CA . ARG B 1 161 ? -9.258 -0.473 20.719 1 91.88 161 ARG B CA 1
ATOM 2847 C C . ARG B 1 161 ? -8.859 -1.121 19.406 1 91.88 161 ARG B C 1
ATOM 2849 O O . ARG B 1 161 ? -8.828 -0.456 18.359 1 91.88 161 ARG B O 1
ATOM 2856 N N . ILE B 1 162 ? -8.492 -2.336 19.453 1 93.44 162 ILE B N 1
ATOM 2857 C CA . ILE B 1 162 ? -8.258 -3.139 18.266 1 93.44 162 ILE B CA 1
ATOM 2858 C C . ILE B 1 162 ? -9.273 -4.273 18.188 1 93.44 162 ILE B C 1
ATOM 2860 O O . ILE B 1 162 ? -9.445 -5.023 19.156 1 93.44 162 ILE B O 1
ATOM 2864 N N . GLU B 1 163 ? -9.953 -4.32 17.125 1 94.69 163 GLU B N 1
ATOM 2865 C CA . GLU B 1 163 ? -10.945 -5.375 16.906 1 94.69 163 GLU B CA 1
ATOM 2866 C C . GLU B 1 163 ? -10.539 -6.27 15.734 1 94.69 163 GLU B C 1
ATOM 2868 O O . GLU B 1 163 ? -10.289 -5.785 14.633 1 94.69 163 GLU B O 1
ATOM 2873 N N . LEU B 1 164 ? -10.359 -7.559 16 1 95.5 164 LEU B N 1
ATOM 2874 C CA . LEU B 1 164 ? -10.125 -8.586 14.992 1 95.5 164 LEU B CA 1
ATOM 2875 C C . LEU B 1 164 ? -11.367 -9.445 14.781 1 95.5 164 LEU B C 1
ATOM 2877 O O . LEU B 1 164 ? -11.922 -9.977 15.742 1 95.5 164 LEU B O 1
ATOM 2881 N N . ARG B 1 165 ? -11.852 -9.516 13.562 1 95.19 165 ARG B N 1
ATOM 2882 C CA . ARG B 1 165 ? -13.055 -10.289 13.273 1 95.19 165 ARG B CA 1
ATOM 2883 C C . ARG B 1 165 ? -12.875 -11.117 12.008 1 95.19 165 ARG B C 1
ATOM 2885 O O . ARG B 1 165 ? -12.406 -10.617 10.984 1 95.19 165 ARG B O 1
ATOM 2892 N N . LEU B 1 166 ? -13.188 -12.383 12.117 1 95.56 166 LEU B N 1
ATOM 2893 C CA . LEU B 1 166 ? -13.367 -13.195 10.914 1 95.56 166 LEU B CA 1
ATOM 2894 C C . LEU B 1 166 ? -14.688 -12.875 10.227 1 95.56 166 LEU B C 1
ATOM 2896 O O . LEU B 1 166 ? -15.758 -13.023 10.836 1 95.56 166 LEU B O 1
ATOM 2900 N N . ILE B 1 167 ? -14.641 -12.398 9.039 1 93.38 167 ILE B N 1
ATOM 2901 C CA . ILE B 1 167 ? -15.867 -11.977 8.367 1 93.38 167 ILE B CA 1
ATOM 2902 C C . ILE B 1 167 ? -16.219 -12.977 7.27 1 93.38 167 ILE B C 1
ATOM 2904 O O . ILE B 1 167 ? -15.344 -13.625 6.699 1 93.38 167 ILE B O 1
ATOM 2908 N N . GLU B 1 168 ? -17.5 -13.109 7.098 1 92.38 168 GLU B N 1
ATOM 2909 C CA . GLU B 1 168 ? -18.078 -13.945 6.051 1 92.38 168 GLU B CA 1
ATOM 2910 C C . GLU B 1 168 ? -18.984 -13.133 5.137 1 92.38 168 GLU B C 1
ATOM 2912 O O . GLU B 1 168 ? -19.844 -12.383 5.609 1 92.38 168 GLU B O 1
ATOM 2917 N N . ARG B 1 169 ? -18.578 -13.188 3.844 1 86.75 169 ARG B N 1
ATOM 2918 C CA . ARG B 1 169 ? -19.422 -12.508 2.867 1 86.75 169 ARG B CA 1
ATOM 2919 C C . ARG B 1 169 ? -19.609 -13.359 1.614 1 86.75 169 ARG B C 1
ATOM 2921 O O . ARG B 1 169 ? -18.859 -14.312 1.389 1 86.75 169 ARG B O 1
ATOM 2928 N N . TYR B 1 170 ? -20.656 -12.969 0.852 1 80.31 170 TYR B N 1
ATOM 2929 C CA . TYR B 1 170 ? -20.938 -13.617 -0.422 1 80.31 170 TYR B CA 1
ATOM 2930 C C . TYR B 1 170 ? -20.672 -12.672 -1.588 1 80.31 170 TYR B C 1
ATOM 2932 O O . TYR B 1 170 ? -20.688 -11.453 -1.421 1 80.31 170 TYR B O 1
ATOM 2940 N N . PRO B 1 171 ? -20.328 -13.289 -2.699 1 71 171 PRO B N 1
ATOM 2941 C CA . PRO B 1 171 ? -20.078 -12.43 -3.863 1 71 171 PRO B CA 1
ATOM 2942 C C . PRO B 1 171 ? -21.281 -11.531 -4.188 1 71 171 PRO B C 1
ATOM 2944 O O . PRO B 1 171 ? -22.422 -11.945 -4.023 1 71 171 PRO B O 1
ATOM 2947 N N . ASN B 1 172 ? -20.938 -10.266 -4.387 1 65 172 ASN B N 1
ATOM 2948 C CA . ASN B 1 172 ? -21.969 -9.281 -4.703 1 65 172 ASN B CA 1
ATOM 2949 C C . ASN B 1 172 ? -22.031 -9.008 -6.199 1 65 172 ASN B C 1
ATOM 2951 O O . ASN B 1 172 ? -21.062 -9.234 -6.926 1 65 172 ASN B O 1
ATOM 2955 N N . ARG B 1 173 ? -23.297 -8.57 -6.617 1 65.06 173 ARG B N 1
ATOM 2956 C CA . ARG B 1 173 ? -23.484 -8.18 -8.008 1 65.06 173 ARG B CA 1
ATOM 2957 C C . ARG B 1 173 ? -22.641 -6.969 -8.367 1 65.06 173 ARG B C 1
ATOM 2959 O O . ARG B 1 173 ? -22.219 -6.215 -7.484 1 65.06 173 ARG B O 1
ATOM 2966 N N . LYS B 1 174 ? -22.438 -6.871 -9.57 1 64.38 174 LYS B N 1
ATOM 2967 C CA . LYS B 1 174 ? -21.656 -5.773 -10.125 1 64.38 174 LYS B CA 1
ATOM 2968 C C . LYS B 1 174 ? -22.312 -4.426 -9.828 1 64.38 174 LYS B C 1
ATOM 2970 O O . LYS B 1 174 ? -23.531 -4.285 -9.93 1 64.38 174 LYS B O 1
ATOM 2975 N N . HIS B 1 175 ? -21.703 -3.527 -9.211 1 68.75 175 HIS B N 1
ATOM 2976 C CA . HIS B 1 175 ? -22.172 -2.162 -8.992 1 68.75 175 HIS B CA 1
ATOM 2977 C C . HIS B 1 175 ? -21.047 -1.152 -9.227 1 68.75 175 HIS B C 1
ATOM 2979 O O . HIS B 1 175 ? -19.875 -1.517 -9.25 1 68.75 175 HIS B O 1
ATOM 2985 N N . ASP B 1 176 ? -21.469 0.067 -9.57 1 72.06 176 ASP B N 1
ATOM 2986 C CA . ASP B 1 176 ? -20.469 1.125 -9.703 1 72.06 176 ASP B CA 1
ATOM 2987 C C . ASP B 1 176 ? -19.859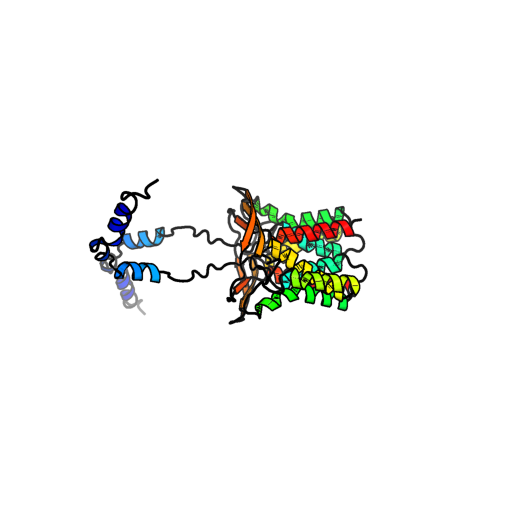 1.48 -8.352 1 72.06 176 ASP B C 1
ATOM 2989 O O . ASP B 1 176 ? -20.562 1.473 -7.332 1 72.06 176 ASP B O 1
ATOM 2993 N N . TYR B 1 177 ? -18.594 1.642 -8.492 1 73.75 177 TYR B N 1
ATOM 2994 C CA . TYR B 1 177 ? -17.891 2.064 -7.293 1 73.75 177 TYR B CA 1
ATOM 2995 C C . TYR B 1 177 ? -17.203 3.414 -7.508 1 73.75 177 TYR B C 1
ATOM 2997 O O . TYR B 1 177 ? -16.953 3.812 -8.641 1 73.75 177 TYR B O 1
ATOM 3005 N N . ARG B 1 178 ? -17.203 4.227 -6.488 1 82 178 ARG B N 1
ATOM 3006 C CA . ARG B 1 178 ? -16.375 5.426 -6.406 1 82 178 ARG B CA 1
ATOM 3007 C C . ARG B 1 178 ? -15.18 5.203 -5.48 1 82 178 ARG B C 1
ATOM 3009 O O . ARG B 1 178 ? -15.344 5.051 -4.266 1 82 178 ARG B O 1
ATOM 3016 N N . LEU B 1 179 ? -14.008 5.168 -6.113 1 86.44 179 LEU B N 1
ATOM 3017 C CA . LEU B 1 179 ? -12.812 4.824 -5.344 1 86.44 179 LEU B CA 1
ATOM 3018 C C . LEU B 1 179 ? -11.805 5.961 -5.367 1 86.44 179 LEU B C 1
ATOM 3020 O O . LEU B 1 179 ? -11.5 6.508 -6.43 1 86.44 179 LEU B O 1
ATOM 3024 N N . GLU B 1 180 ? -11.336 6.348 -4.195 1 89.12 180 GLU B N 1
ATOM 3025 C CA . GLU B 1 180 ? -10.164 7.207 -4.117 1 89.12 180 GLU B CA 1
ATOM 3026 C C . GLU B 1 180 ? -8.875 6.398 -4.266 1 89.12 180 GLU B C 1
ATOM 3028 O O . GLU B 1 180 ? -8.555 5.57 -3.412 1 89.12 180 GLU B O 1
ATOM 3033 N N . ILE B 1 181 ? -8.109 6.703 -5.32 1 92.75 181 ILE B N 1
ATOM 3034 C CA . ILE B 1 181 ? -6.992 5.809 -5.613 1 92.75 181 ILE B CA 1
ATOM 3035 C C . ILE B 1 181 ? -5.676 6.578 -5.512 1 92.75 181 ILE B C 1
ATOM 3037 O O . ILE B 1 181 ? -4.652 6.141 -6.047 1 92.75 181 ILE B O 1
ATOM 3041 N N . GLY B 1 182 ? -5.719 7.766 -4.883 1 94 182 GLY B N 1
ATOM 3042 C CA . GLY B 1 182 ? -4.5 8.555 -4.754 1 94 182 GLY B CA 1
ATOM 3043 C C . GLY B 1 182 ? -3.355 7.781 -4.129 1 94 182 GLY B C 1
ATOM 3044 O O . GLY B 1 182 ? -2.227 7.828 -4.621 1 94 182 GLY B O 1
ATOM 3045 N N . GLY B 1 183 ? -3.555 7.105 -2.994 1 94.19 183 GLY B N 1
ATOM 3046 C CA . GLY B 1 183 ? -2.539 6.301 -2.336 1 94.19 183 GLY B CA 1
ATOM 3047 C C . GLY B 1 183 ? -1.984 5.203 -3.223 1 94.19 183 GLY B C 1
ATOM 3048 O O . GLY B 1 183 ? -0.772 4.98 -3.264 1 94.19 183 GLY B O 1
ATOM 3049 N N . SER B 1 184 ? -2.863 4.547 -3.926 1 95.75 184 SER B N 1
ATOM 3050 C CA . SER B 1 184 ? -2.457 3.488 -4.848 1 95.75 184 SER B CA 1
ATOM 3051 C C . SER B 1 184 ? -1.63 4.051 -6 1 95.75 184 SER B C 1
ATOM 3053 O O . SER B 1 184 ? -0.692 3.4 -6.469 1 95.75 184 SER B O 1
ATOM 3055 N N . PHE B 1 185 ? -2.057 5.164 -6.441 1 96.94 185 PHE B N 1
ATOM 3056 C CA . PHE B 1 185 ? -1.314 5.832 -7.504 1 96.94 185 PHE B CA 1
ATOM 3057 C C . PHE B 1 185 ? 0.106 6.152 -7.055 1 96.94 185 PHE B C 1
ATOM 3059 O O . PHE B 1 185 ? 1.068 5.863 -7.77 1 96.94 185 PHE B O 1
ATOM 3066 N N . ALA B 1 186 ? 0.242 6.762 -5.891 1 97.75 186 ALA B N 1
ATOM 3067 C CA . ALA B 1 186 ? 1.559 7.07 -5.336 1 97.75 186 ALA B CA 1
ATOM 3068 C C . ALA B 1 186 ? 2.402 5.809 -5.191 1 97.75 186 ALA B C 1
ATOM 3070 O O . ALA B 1 186 ? 3.59 5.805 -5.52 1 97.75 186 ALA B O 1
ATOM 3071 N N . LEU B 1 187 ? 1.81 4.766 -4.621 1 98.12 187 LEU B N 1
ATOM 3072 C CA . LEU B 1 187 ? 2.48 3.479 -4.477 1 98.12 187 LEU B CA 1
ATOM 3073 C C . LEU B 1 187 ? 2.969 2.963 -5.828 1 98.12 187 LEU B C 1
ATOM 3075 O O . LEU B 1 187 ? 4.09 2.455 -5.934 1 98.12 187 LEU B O 1
ATOM 3079 N N . THR B 1 188 ? 2.166 3.088 -6.844 1 98.62 188 THR B N 1
ATOM 3080 C CA . THR B 1 188 ? 2.523 2.65 -8.188 1 98.62 188 THR B CA 1
ATOM 3081 C C . THR B 1 188 ? 3.705 3.453 -8.719 1 98.62 188 THR B C 1
ATOM 3083 O O . THR B 1 188 ? 4.609 2.896 -9.352 1 98.62 188 THR B O 1
ATOM 3086 N N . LEU B 1 189 ? 3.688 4.746 -8.492 1 98.62 189 LEU B N 1
ATOM 3087 C CA . LEU B 1 189 ? 4.809 5.578 -8.914 1 98.62 189 LEU B CA 1
ATOM 3088 C C . LEU B 1 189 ? 6.109 5.102 -8.273 1 98.62 189 LEU B C 1
ATOM 3090 O O . LEU B 1 189 ? 7.145 5.027 -8.945 1 98.62 189 LEU B O 1
ATOM 3094 N N . LEU B 1 190 ? 6.062 4.773 -7.004 1 98.69 190 LEU B N 1
ATOM 3095 C CA . LEU B 1 190 ? 7.242 4.277 -6.305 1 98.69 190 LEU B CA 1
ATOM 3096 C C . LEU B 1 190 ? 7.676 2.926 -6.863 1 98.69 190 LEU B C 1
ATOM 3098 O O . LEU B 1 190 ? 8.875 2.666 -7.012 1 98.69 190 LEU B O 1
ATOM 3102 N N . ALA B 1 191 ? 6.703 2.057 -7.145 1 98.81 191 ALA B N 1
ATOM 3103 C CA . ALA B 1 191 ? 7.016 0.75 -7.719 1 98.81 191 ALA B CA 1
ATOM 3104 C C . ALA B 1 191 ? 7.672 0.896 -9.086 1 98.81 191 ALA B C 1
ATOM 3106 O O . ALA B 1 191 ? 8.648 0.204 -9.391 1 98.81 191 ALA B O 1
ATOM 3107 N N . ILE B 1 192 ? 7.156 1.761 -9.914 1 98.75 192 ILE B N 1
ATOM 3108 C CA . ILE B 1 192 ? 7.707 1.992 -11.242 1 98.75 192 ILE B CA 1
ATOM 3109 C C . ILE B 1 192 ? 9.125 2.557 -11.125 1 98.75 192 ILE B C 1
ATOM 3111 O O . ILE B 1 192 ? 10.031 2.127 -11.836 1 98.75 192 ILE B O 1
ATOM 3115 N N . PHE B 1 193 ? 9.281 3.559 -10.25 1 98.62 193 PHE B N 1
ATOM 3116 C CA . PHE B 1 193 ? 10.602 4.129 -9.992 1 98.62 193 PHE B CA 1
ATOM 3117 C C . PHE B 1 193 ? 11.594 3.041 -9.609 1 98.62 193 PHE B C 1
ATOM 3119 O O . PHE B 1 193 ? 12.695 2.977 -10.164 1 98.62 193 PHE B O 1
ATOM 3126 N N . THR B 1 194 ? 11.211 2.203 -8.68 1 98.75 194 THR B N 1
ATOM 3127 C CA . THR B 1 194 ? 12.062 1.111 -8.219 1 98.75 194 THR B CA 1
ATOM 3128 C C . THR B 1 194 ? 12.367 0.139 -9.352 1 98.75 194 THR B C 1
ATOM 3130 O O . THR B 1 194 ? 13.5 -0.318 -9.5 1 98.75 194 THR B O 1
ATOM 3133 N N . ALA B 1 195 ? 11.328 -0.182 -10.164 1 98.75 195 ALA B N 1
ATOM 3134 C CA . ALA B 1 195 ? 11.492 -1.101 -11.289 1 98.75 195 ALA B CA 1
ATOM 3135 C C . ALA B 1 195 ? 12.492 -0.555 -12.305 1 98.75 195 ALA B C 1
ATOM 3137 O O . ALA B 1 195 ? 13.336 -1.296 -12.812 1 98.75 195 ALA B O 1
ATOM 3138 N N . ILE B 1 196 ? 12.406 0.75 -12.602 1 98.5 196 ILE B N 1
ATOM 3139 C CA . ILE B 1 196 ? 13.297 1.384 -13.57 1 98.5 196 ILE B CA 1
ATOM 3140 C C . ILE B 1 196 ? 14.75 1.228 -13.109 1 98.5 196 ILE B C 1
ATOM 3142 O O . ILE B 1 196 ? 15.625 0.908 -13.914 1 98.5 196 ILE B O 1
ATOM 3146 N N . ILE B 1 197 ? 15.008 1.389 -11.867 1 98.12 197 ILE B N 1
ATOM 3147 C CA . ILE B 1 197 ? 16.359 1.313 -11.328 1 98.12 197 ILE B CA 1
ATOM 3148 C C . ILE B 1 197 ? 16.828 -0.141 -11.312 1 98.12 197 ILE B C 1
ATOM 3150 O O . ILE B 1 197 ? 17.953 -0.445 -11.727 1 98.12 197 ILE B O 1
ATOM 3154 N N . ARG B 1 198 ? 15.93 -1.071 -10.867 1 97.94 198 ARG B N 1
ATOM 3155 C CA . ARG B 1 198 ? 16.297 -2.469 -10.656 1 97.94 198 ARG B CA 1
ATOM 3156 C C . ARG B 1 198 ? 16.453 -3.201 -11.984 1 97.94 198 ARG B C 1
ATOM 3158 O O . ARG B 1 198 ? 17.188 -4.184 -12.086 1 97.94 198 ARG B O 1
ATOM 3165 N N . LEU B 1 199 ? 15.766 -2.787 -12.969 1 97.38 199 LEU B N 1
ATOM 3166 C CA . LEU B 1 199 ? 15.789 -3.477 -14.258 1 97.38 199 LEU B CA 1
ATOM 3167 C C . LEU B 1 199 ? 16.891 -2.92 -15.148 1 97.38 199 LEU B C 1
ATOM 3169 O O . LEU B 1 199 ? 17.141 -3.443 -16.234 1 97.38 199 LEU B O 1
ATOM 3173 N N . ASN B 1 200 ? 17.609 -1.79 -14.875 1 89.94 200 ASN B N 1
ATOM 3174 C CA . ASN B 1 200 ? 18.719 -1.215 -15.625 1 89.94 200 ASN B CA 1
ATOM 3175 C C . ASN B 1 200 ? 20.031 -1.34 -14.867 1 89.94 200 ASN B C 1
ATOM 3177 O O . ASN B 1 200 ? 21.109 -1.405 -15.469 1 89.94 200 ASN B O 1
#

Radius of gyration: 30.49 Å; Cα contacts (8 Å, |Δi|>4): 655; chains: 2; bounding box: 89×124×42 Å

Organism: Thermococcus gammatolerans (strain DSM 15229 / JCM 11827 / EJ3) (NCBI:txid593117)

pLDDT: mean 77.22, std 28.57, range [20.72, 98.94]

Foldseek 3Di:
DDPDDPPPPVVVVVPPPVVVPPVPPVVVVVVVVVVCDDPPVPLCCQLDDDLLCLLLVVLVVCLVPDPADAPLQSVLLSCLSNVLQCCLVPFWGQADLLEQVVLVVQCVVCVVVPGSSNSSSVSVVSNNVVCQARDWHPHDPPVDQKTWHWYWDFDDDPPTDIDIDIDIDGTDGNDDHDDDCVVSVVSSVVSVVSCVVSND/DDPDDPPPPVVVVVPPPVVVPPVPPPVVVVVVVVVCDDPPVPLCCQLDDDLLCLLLVVLVVCLVPDPADAPLQSVLLSCLSNVLQCCLVPFWGQADLLEQVVLVVQCVVCVVVPGSSNSSSVSVVSNNVVCQARDWHPHHPPVDQKTWHWYWDFDDDPPTDIDIDIDIDGTDGNDDHDHDCVVSVVSSVVSVVSCVVSND

Secondary structure (DSSP, 8-state):
----TTTTHHHHHHHT-GGGTTT--HHHHHHHHS-------------PPPHHHHHHHHHHHHHHH-SS--HHHHHHHHHHHHGGGGGGGSSBSSSGGGSHHHHHHHHHHHHHH-HHHHHHHHHHHHHHHHHHHHS-B-TTTTT---EEEEEEEEEESTT-EEEEEEEEE-PPBP--EEEE-HHHHHHHHHHHHHHHHHH-/----TTTTHHHHHHHT-GGGGTT--SHHHHHHHS-------------PPPHHHHHHHHHHHHHHH-SS--HHHHHHHHHHHHGGGGGGGSSBSSSGGGSHHHHHHHHHHHHHH-HHHHHHHHHHHHHHHHHHHHS-B-TTTTT---EEEEEEEEEESTT-EEEEEEEEE-PPBP--EEEE-HHHHHHHHHHHHHHHHHH-